Protein AF-A0A9D6QNF3-F1 (afdb_monomer)

pLDDT: mean 90.37, std 8.72, range [32.94, 98.25]

Structure (mmCIF, N/CA/C/O backbone):
data_AF-A0A9D6QNF3-F1
#
_entry.id   AF-A0A9D6QNF3-F1
#
loop_
_atom_site.group_PDB
_atom_site.id
_atom_site.type_symbol
_atom_site.label_atom_id
_atom_site.label_alt_id
_atom_site.label_comp_id
_atom_site.label_asym_id
_atom_site.label_entity_id
_atom_site.label_seq_id
_atom_site.pdbx_PDB_ins_code
_atom_site.Cartn_x
_atom_site.Cartn_y
_atom_site.Cartn_z
_atom_site.occupancy
_atom_site.B_iso_or_equiv
_atom_site.auth_seq_id
_atom_site.auth_comp_id
_atom_site.auth_asym_id
_atom_site.auth_atom_id
_atom_site.pdbx_PDB_model_num
ATOM 1 N N . MET A 1 1 ? -32.572 10.724 14.966 1.00 71.06 1 MET A N 1
ATOM 2 C CA . MET A 1 1 ? -31.778 9.570 15.444 1.00 71.06 1 MET A CA 1
ATOM 3 C C . MET A 1 1 ? -31.059 10.005 16.702 1.00 71.06 1 MET A C 1
ATOM 5 O O . MET A 1 1 ? -30.643 11.156 16.749 1.00 71.06 1 MET A O 1
ATOM 9 N N . ASP A 1 2 ? -30.954 9.145 17.711 1.00 88.75 2 ASP A N 1
ATOM 10 C CA . ASP A 1 2 ? -30.102 9.424 18.870 1.00 88.75 2 ASP A CA 1
ATOM 11 C C . ASP A 1 2 ? -28.615 9.442 18.461 1.00 88.75 2 ASP A C 1
ATOM 13 O O . ASP A 1 2 ? -28.243 8.950 17.389 1.00 88.75 2 ASP A O 1
ATOM 17 N N . ALA A 1 3 ? -27.764 10.022 19.309 1.00 86.19 3 ALA A N 1
ATOM 18 C CA . ALA A 1 3 ? -26.348 10.217 19.006 1.00 86.19 3 ALA A CA 1
ATOM 19 C C . ALA A 1 3 ? -25.593 8.899 18.750 1.00 86.19 3 ALA A C 1
ATOM 21 O O . ALA A 1 3 ? -24.737 8.854 17.865 1.00 86.19 3 ALA A O 1
ATOM 22 N N . ALA A 1 4 ? -25.934 7.817 19.460 1.00 88.00 4 ALA A N 1
ATOM 23 C CA . ALA A 1 4 ? -25.282 6.522 19.281 1.00 88.00 4 ALA A CA 1
ATOM 24 C C . ALA A 1 4 ? -25.674 5.884 17.941 1.00 88.00 4 ALA A C 1
ATOM 26 O O . ALA A 1 4 ? -24.814 5.397 17.206 1.00 88.00 4 ALA A O 1
ATOM 27 N N . SER A 1 5 ? -26.953 5.963 17.563 1.00 91.69 5 SER A N 1
ATOM 28 C CA . SER A 1 5 ? -27.418 5.523 16.243 1.00 91.69 5 SER A CA 1
ATOM 29 C C . SER A 1 5 ? -26.739 6.277 15.098 1.00 91.69 5 SER A C 1
ATOM 31 O O . SER A 1 5 ? -26.371 5.661 14.095 1.00 91.69 5 SER A O 1
ATOM 33 N N . VAL A 1 6 ? -26.559 7.598 15.232 1.00 91.69 6 VAL A N 1
ATOM 34 C CA . VAL A 1 6 ? -25.838 8.406 14.233 1.00 91.69 6 VAL A CA 1
ATOM 35 C C . VAL A 1 6 ? -24.383 7.961 14.144 1.00 91.69 6 VAL A C 1
ATOM 37 O O . VAL A 1 6 ? -23.904 7.702 13.044 1.00 91.69 6 VAL A O 1
ATOM 40 N N . PHE A 1 7 ? -23.702 7.805 15.280 1.00 91.50 7 PHE A N 1
ATOM 41 C CA . PHE A 1 7 ? -22.318 7.342 15.317 1.00 91.50 7 PHE A CA 1
ATOM 42 C C . PHE A 1 7 ? -22.149 5.977 14.637 1.00 91.50 7 PHE A C 1
ATOM 44 O O . PHE A 1 7 ? -21.358 5.850 13.706 1.00 91.50 7 PHE A O 1
ATOM 51 N N . HIS A 1 8 ? -22.947 4.972 15.013 1.00 93.12 8 HIS A N 1
ATOM 52 C CA . HIS A 1 8 ? -22.865 3.634 14.420 1.00 93.12 8 HIS A CA 1
ATOM 53 C C . HIS A 1 8 ? -23.079 3.641 12.904 1.00 93.12 8 HIS A C 1
ATOM 55 O O . HIS A 1 8 ? -22.363 2.953 12.175 1.00 93.12 8 HIS A O 1
ATOM 61 N N . LYS A 1 9 ? -24.054 4.414 12.411 1.00 95.62 9 LYS A N 1
ATOM 62 C CA . LYS A 1 9 ? -24.277 4.553 10.968 1.00 95.62 9 LYS A CA 1
ATOM 63 C C . LYS A 1 9 ? -23.104 5.254 10.290 1.00 95.62 9 LYS A C 1
ATOM 65 O O . LYS A 1 9 ? -22.656 4.773 9.255 1.00 95.62 9 LYS A O 1
ATOM 70 N N . SER A 1 10 ? -22.564 6.313 10.892 1.00 95.25 10 SER A N 1
ATOM 71 C CA . SER A 1 10 ? -21.389 7.013 10.371 1.00 95.25 10 SER A CA 1
ATOM 72 C C . SER A 1 10 ? -20.170 6.098 10.266 1.00 95.25 10 SER A C 1
ATOM 74 O O . SER A 1 10 ? -19.491 6.127 9.247 1.00 95.25 10 SER A O 1
ATOM 76 N N . ILE A 1 11 ? -19.919 5.232 11.252 1.00 95.31 11 ILE A N 1
ATOM 77 C CA . ILE A 1 11 ? -18.819 4.258 11.181 1.00 95.31 11 ILE A CA 1
ATOM 78 C C . ILE A 1 11 ? -19.032 3.248 10.054 1.00 95.31 11 ILE A C 1
ATOM 80 O O . ILE A 1 11 ? -18.096 2.971 9.315 1.00 95.31 11 ILE A O 1
ATOM 84 N N . ARG A 1 12 ? -20.253 2.731 9.862 1.00 96.19 12 ARG A N 1
ATOM 85 C CA . ARG A 1 12 ? -20.544 1.809 8.747 1.00 96.19 12 ARG A CA 1
ATOM 86 C C . ARG A 1 12 ? -20.380 2.478 7.385 1.00 96.19 12 ARG A C 1
ATOM 88 O O . ARG A 1 12 ? -19.864 1.856 6.467 1.00 96.19 12 ARG A O 1
ATOM 95 N N . ILE A 1 13 ? -20.803 3.736 7.262 1.00 96.88 13 ILE A N 1
ATOM 96 C CA . ILE A 1 13 ? -20.613 4.529 6.044 1.00 96.88 13 ILE A CA 1
ATOM 97 C C . ILE A 1 13 ? -19.120 4.773 5.807 1.00 96.88 13 ILE A C 1
ATOM 99 O O . ILE A 1 13 ? -18.645 4.572 4.697 1.00 96.88 13 ILE A O 1
ATOM 103 N N . ALA A 1 14 ? -18.366 5.155 6.838 1.00 96.38 14 ALA A N 1
ATOM 104 C CA . ALA A 1 14 ? -16.923 5.336 6.729 1.00 96.38 14 ALA A CA 1
ATOM 105 C C . ALA A 1 14 ? -16.212 4.028 6.347 1.00 96.38 14 ALA A C 1
ATOM 107 O O . ALA A 1 14 ? -15.366 4.055 5.465 1.00 96.38 14 ALA A O 1
ATOM 108 N N . ALA A 1 15 ? -16.606 2.888 6.926 1.00 96.12 15 ALA A N 1
ATOM 109 C CA . ALA A 1 15 ? -16.094 1.570 6.551 1.00 96.12 15 ALA A CA 1
ATOM 110 C C . ALA A 1 15 ? -16.411 1.222 5.089 1.00 96.12 15 ALA A C 1
ATOM 112 O O . ALA A 1 15 ? -15.547 0.729 4.375 1.00 96.12 15 ALA A O 1
ATOM 113 N N . LEU A 1 16 ? -17.622 1.525 4.612 1.00 96.94 16 LEU A N 1
ATOM 114 C CA . LEU A 1 16 ? -17.997 1.320 3.211 1.00 96.94 16 LEU A CA 1
ATOM 115 C C . LEU A 1 16 ? -17.177 2.198 2.250 1.00 96.94 16 LEU A C 1
ATOM 117 O O . LEU A 1 16 ? -16.913 1.794 1.124 1.00 96.94 16 LEU A O 1
ATOM 121 N N . LEU A 1 17 ? -16.794 3.399 2.688 1.00 96.25 17 LEU A N 1
ATOM 122 C CA . LEU A 1 17 ? -16.131 4.408 1.861 1.00 96.25 17 LEU A CA 1
ATOM 123 C C . LEU A 1 17 ? -14.612 4.500 2.077 1.00 96.25 17 LEU A C 1
ATOM 125 O O . LEU A 1 17 ? -13.990 5.355 1.449 1.00 96.25 17 LEU A O 1
ATOM 129 N N . HIS A 1 18 ? -14.012 3.681 2.948 1.00 94.69 18 HIS A N 1
ATOM 130 C CA . HIS A 1 18 ? -12.607 3.846 3.351 1.00 94.69 18 HIS A CA 1
ATOM 131 C C . HIS A 1 18 ? -11.639 3.799 2.154 1.00 94.69 18 HIS A C 1
ATOM 133 O O . HIS A 1 18 ? -10.737 4.628 2.064 1.00 94.69 18 HIS A O 1
ATOM 139 N N . ASP A 1 19 ? -11.935 2.933 1.182 1.00 95.38 19 ASP A N 1
ATOM 140 C CA . ASP A 1 19 ? -11.141 2.698 -0.029 1.00 95.38 19 ASP A CA 1
ATOM 141 C C . ASP A 1 19 ? -11.725 3.348 -1.299 1.00 95.38 19 ASP A C 1
ATOM 143 O O . ASP A 1 19 ? -11.318 3.049 -2.421 1.00 95.38 19 ASP A O 1
ATOM 147 N N . ILE A 1 20 ? -12.668 4.290 -1.168 1.00 95.00 20 ILE A N 1
ATOM 148 C CA . ILE A 1 20 ? -13.312 4.929 -2.335 1.00 95.00 20 ILE A CA 1
ATOM 149 C C . ILE A 1 20 ? -12.333 5.749 -3.200 1.00 95.00 20 ILE A C 1
ATOM 151 O O . ILE A 1 20 ? -12.641 6.095 -4.337 1.00 95.00 20 ILE A O 1
ATOM 155 N N . GLY A 1 21 ? -11.162 6.091 -2.654 1.00 94.75 21 GLY A N 1
ATOM 156 C CA . GLY A 1 21 ? -10.098 6.816 -3.349 1.00 94.75 21 GLY A CA 1
ATOM 157 C C . GLY A 1 21 ? -9.016 5.930 -3.967 1.00 94.75 21 GLY A C 1
ATOM 158 O O . GLY A 1 21 ? -7.960 6.450 -4.322 1.00 94.75 21 GLY A O 1
ATOM 159 N N . THR A 1 22 ? -9.213 4.614 -4.035 1.00 95.50 22 THR A N 1
ATOM 160 C CA . THR A 1 22 ? -8.191 3.676 -4.517 1.00 95.50 22 THR A CA 1
ATOM 161 C C . THR A 1 22 ? -7.886 3.869 -6.004 1.00 95.50 22 THR A C 1
ATOM 163 O O . THR A 1 22 ? -8.761 4.133 -6.825 1.00 95.50 22 THR A O 1
ATOM 166 N N . PHE A 1 23 ? -6.602 3.768 -6.347 1.00 96.62 23 PHE A N 1
ATOM 167 C CA . PHE A 1 23 ? -6.091 3.926 -7.708 1.00 96.62 23 PHE A CA 1
ATOM 168 C C . PHE A 1 23 ? -6.275 2.626 -8.506 1.00 96.62 23 PHE A C 1
ATOM 170 O O . PHE A 1 23 ? -6.388 1.558 -7.903 1.00 96.62 23 PHE A O 1
ATOM 177 N N . PRO A 1 24 ? -6.221 2.671 -9.851 1.00 96.38 24 PRO A N 1
ATOM 178 C CA . PRO A 1 24 ? -6.049 1.467 -10.655 1.00 96.38 24 PRO A CA 1
ATOM 179 C C . PRO A 1 24 ? -4.854 0.655 -10.140 1.00 96.38 24 PRO A C 1
ATOM 181 O O . PRO A 1 24 ? -3.825 1.238 -9.801 1.00 96.38 24 PRO A O 1
ATOM 184 N N . PHE A 1 25 ? -4.972 -0.670 -10.055 1.00 94.12 25 PHE A N 1
ATOM 185 C CA . PHE A 1 25 ? -3.950 -1.548 -9.457 1.00 94.12 25 PHE A CA 1
ATOM 186 C C . PHE A 1 25 ? -3.530 -1.148 -8.020 1.00 94.12 25 PHE A C 1
ATOM 188 O O . PHE A 1 25 ? -2.419 -1.453 -7.574 1.00 94.12 25 PHE A O 1
ATOM 195 N N . SER A 1 26 ? -4.407 -0.457 -7.289 1.00 91.50 26 SER A N 1
ATOM 196 C CA . SER A 1 26 ? -4.285 -0.106 -5.871 1.00 91.50 26 SER A CA 1
ATOM 197 C C . SER A 1 26 ? -2.914 0.483 -5.495 1.00 91.50 26 SER A C 1
ATOM 199 O O . SER A 1 26 ? -2.464 1.478 -6.074 1.00 91.50 26 SER A O 1
ATOM 201 N N . HIS A 1 27 ? -2.224 -0.124 -4.522 1.00 88.25 27 HIS A N 1
ATOM 202 C CA . HIS A 1 27 ? -0.947 0.363 -4.002 1.00 88.25 27 HIS A CA 1
ATOM 203 C C . HIS A 1 27 ? 0.181 0.376 -5.043 1.00 88.25 27 HIS A C 1
ATOM 205 O O . HIS A 1 27 ? 1.112 1.176 -4.918 1.00 88.25 27 HIS A O 1
ATOM 211 N N . SER A 1 28 ? 0.110 -0.470 -6.078 1.00 90.12 28 SER A N 1
ATOM 212 C CA . SER A 1 28 ? 1.167 -0.588 -7.087 1.00 90.12 28 SER A CA 1
ATOM 213 C C . SER A 1 28 ? 1.355 0.725 -7.849 1.00 90.12 28 SER A C 1
ATOM 215 O O . SER A 1 28 ? 2.470 1.235 -7.963 1.00 90.12 28 SER A O 1
ATOM 217 N N . ILE A 1 29 ? 0.262 1.323 -8.328 1.00 93.88 29 ILE A N 1
ATOM 218 C CA . ILE A 1 29 ? 0.307 2.613 -9.030 1.00 93.88 29 ILE A CA 1
ATOM 219 C C . ILE A 1 29 ? 0.329 3.784 -8.049 1.00 93.88 29 ILE A C 1
ATOM 221 O O . ILE A 1 29 ? 1.018 4.774 -8.311 1.00 93.88 29 ILE A O 1
ATOM 225 N N . GLU A 1 30 ? -0.352 3.677 -6.907 1.00 94.81 30 GLU A N 1
ATOM 226 C CA . GLU A 1 30 ? -0.353 4.713 -5.869 1.00 94.81 30 GLU A CA 1
ATOM 227 C C . GLU A 1 30 ? 1.071 5.121 -5.456 1.00 94.81 30 GLU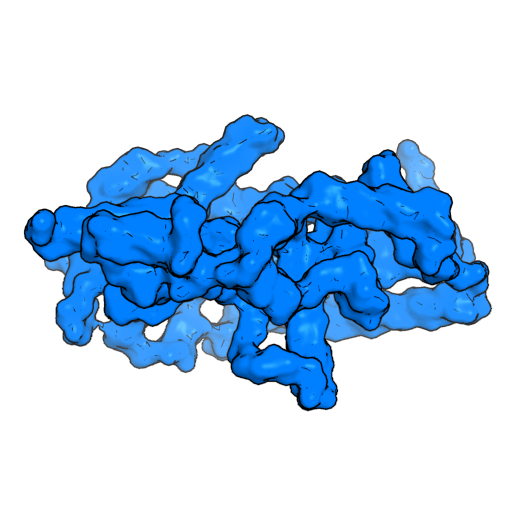 A C 1
ATOM 229 O O . GLU A 1 30 ? 1.380 6.315 -5.399 1.00 94.81 30 GLU A O 1
ATOM 234 N N . GLY A 1 31 ? 1.980 4.157 -5.258 1.00 92.38 31 GLY A N 1
ATOM 235 C CA . GLY A 1 31 ? 3.381 4.447 -4.928 1.00 92.38 31 GLY A CA 1
ATOM 236 C C . GLY A 1 31 ? 4.065 5.355 -5.962 1.00 92.38 31 GLY A C 1
ATOM 237 O O . GLY A 1 31 ? 4.921 6.183 -5.636 1.00 92.38 31 GLY A O 1
ATOM 238 N N . SER A 1 32 ? 3.660 5.288 -7.230 1.00 95.12 32 SER A N 1
ATOM 239 C CA . SER A 1 32 ? 4.155 6.194 -8.271 1.00 95.12 32 SER A CA 1
ATOM 240 C C . SER A 1 32 ? 3.564 7.600 -8.175 1.00 95.12 32 SER A C 1
ATOM 242 O O . SER A 1 32 ? 4.312 8.565 -8.347 1.00 95.12 32 SER A O 1
ATOM 244 N N . TYR A 1 33 ? 2.287 7.744 -7.815 1.00 95.62 33 TYR A N 1
ATOM 245 C CA . TYR A 1 33 ? 1.667 9.048 -7.550 1.00 95.62 33 TYR A CA 1
ATOM 246 C C . TYR A 1 33 ? 2.274 9.744 -6.330 1.00 95.62 33 TYR A C 1
ATOM 248 O O . TYR A 1 33 ? 2.568 10.944 -6.394 1.00 95.62 33 TYR A O 1
ATOM 256 N N . ILE A 1 34 ? 2.532 8.993 -5.255 1.00 93.44 34 ILE A N 1
ATOM 257 C CA . ILE A 1 34 ? 3.197 9.479 -4.040 1.00 93.44 34 ILE A CA 1
ATOM 258 C C . ILE A 1 34 ? 4.615 9.967 -4.371 1.00 93.44 34 ILE A C 1
ATOM 260 O O . ILE A 1 34 ? 4.958 11.124 -4.112 1.00 93.44 34 ILE A O 1
ATOM 264 N N . ARG A 1 35 ? 5.438 9.124 -5.014 1.00 92.19 35 ARG A N 1
ATOM 265 C CA . ARG A 1 35 ? 6.820 9.481 -5.393 1.00 92.19 35 ARG A CA 1
ATOM 266 C C . ARG A 1 35 ? 6.874 10.667 -6.353 1.00 92.19 35 ARG A C 1
ATOM 268 O O . ARG A 1 35 ? 7.758 11.518 -6.233 1.00 92.19 35 ARG A O 1
ATOM 275 N N . TYR A 1 36 ? 5.946 10.738 -7.306 1.00 93.69 36 TYR A N 1
ATOM 276 C CA . TYR A 1 36 ? 5.851 11.867 -8.227 1.00 93.69 36 TYR A CA 1
ATOM 277 C C . TYR A 1 36 ? 5.440 13.158 -7.501 1.00 93.69 36 TYR A C 1
ATOM 279 O O . TYR A 1 36 ? 6.053 14.201 -7.728 1.00 93.69 36 TYR A O 1
ATOM 287 N N . GLY A 1 37 ? 4.490 13.080 -6.563 1.00 91.38 37 GLY A N 1
ATOM 288 C CA . GLY A 1 37 ? 4.099 14.192 -5.691 1.00 91.38 37 GLY A CA 1
ATOM 289 C C . GLY A 1 37 ? 5.281 14.765 -4.909 1.00 91.38 37 GLY A C 1
ATOM 290 O O . GLY A 1 37 ? 5.579 15.953 -5.036 1.00 91.38 37 GLY A O 1
ATOM 291 N N . TYR A 1 38 ? 6.042 13.912 -4.213 1.00 89.19 38 TYR A N 1
ATOM 292 C CA . TYR A 1 38 ? 7.259 14.328 -3.499 1.00 89.19 38 TYR A CA 1
ATOM 293 C C . TYR A 1 38 ? 8.312 14.954 -4.423 1.00 89.19 38 TYR A C 1
ATOM 295 O O . TYR A 1 38 ? 9.020 15.891 -4.046 1.00 89.19 38 TYR A O 1
ATOM 303 N N . LYS A 1 39 ? 8.438 14.461 -5.661 1.00 90.19 39 LYS A N 1
ATOM 304 C CA . LYS A 1 39 ? 9.345 15.049 -6.655 1.00 90.19 39 LYS A CA 1
ATOM 305 C C . LYS A 1 39 ? 8.907 16.451 -7.079 1.00 90.19 39 LYS A C 1
ATOM 307 O O . LYS A 1 39 ? 9.769 17.314 -7.248 1.00 90.19 39 LYS A O 1
ATOM 312 N N . LEU A 1 40 ? 7.610 16.680 -7.280 1.00 88.00 40 LEU A N 1
ATOM 313 C CA . LEU A 1 40 ? 7.080 18.007 -7.604 1.00 88.00 40 LEU A CA 1
ATOM 314 C C . LEU A 1 40 ? 7.242 18.977 -6.433 1.00 88.00 40 LEU A C 1
ATOM 316 O O . LEU A 1 40 ? 7.656 20.116 -6.652 1.00 88.00 40 LEU A O 1
ATOM 320 N N . GLU A 1 41 ? 6.993 18.513 -5.210 1.00 85.56 41 GLU A N 1
ATOM 321 C CA . GLU A 1 41 ? 7.191 19.281 -3.979 1.00 85.56 41 GLU A CA 1
ATOM 322 C C . GLU A 1 41 ? 8.641 19.760 -3.845 1.00 85.56 41 GLU A C 1
ATOM 324 O O . GLU A 1 41 ? 8.883 20.962 -3.749 1.00 85.56 41 GLU A O 1
ATOM 329 N N . LYS A 1 42 ? 9.621 18.853 -3.969 1.00 85.69 42 LYS A N 1
ATOM 330 C CA . LYS A 1 42 ? 11.053 19.206 -3.941 1.00 85.69 42 LYS A CA 1
ATOM 331 C C . LYS A 1 42 ? 11.458 20.217 -5.015 1.00 85.69 42 LYS A C 1
ATOM 333 O O . LYS A 1 42 ? 12.454 20.913 -4.854 1.00 85.69 42 LYS A O 1
ATOM 338 N N . LYS A 1 43 ? 10.717 20.287 -6.124 1.00 85.50 43 LYS A N 1
ATOM 339 C CA . LYS A 1 43 ? 10.950 21.240 -7.218 1.00 85.50 43 LYS A CA 1
ATOM 340 C C . LYS A 1 43 ? 10.163 22.548 -7.068 1.00 85.50 43 LYS A C 1
ATOM 342 O O . LYS A 1 43 ? 10.281 23.392 -7.951 1.00 85.50 43 LYS A O 1
ATOM 347 N N . GLY A 1 44 ? 9.344 22.706 -6.025 1.00 81.06 44 GLY A N 1
ATOM 348 C CA . GLY A 1 44 ? 8.442 23.852 -5.867 1.00 81.06 44 GLY A CA 1
ATOM 349 C C . GLY A 1 44 ? 7.360 23.931 -6.951 1.00 81.06 44 GLY A C 1
ATOM 350 O O . GLY A 1 44 ? 6.872 25.012 -7.257 1.00 81.06 44 GLY A O 1
ATOM 351 N N . LYS A 1 45 ? 7.024 22.799 -7.583 1.00 77.94 45 LYS A N 1
ATOM 352 C CA . LYS A 1 45 ? 6.100 22.711 -8.729 1.00 77.94 45 LYS A CA 1
ATOM 353 C C . LYS A 1 45 ? 4.778 22.024 -8.392 1.00 77.94 45 LYS A C 1
ATOM 355 O O . LYS A 1 45 ? 4.039 21.678 -9.308 1.00 77.94 45 LYS A O 1
ATOM 360 N N . LEU A 1 46 ? 4.503 21.765 -7.115 1.00 73.69 46 LEU A N 1
ATOM 361 C CA . LEU A 1 46 ? 3.256 21.130 -6.707 1.00 73.69 46 LEU A CA 1
ATOM 362 C C . LEU A 1 46 ? 2.111 22.161 -6.793 1.00 73.69 46 LEU A C 1
ATOM 364 O O . LEU A 1 46 ? 2.189 23.187 -6.117 1.00 73.69 46 LEU A O 1
ATOM 368 N N . PRO A 1 47 ? 1.077 21.939 -7.624 1.00 63.00 47 PRO A N 1
ATOM 369 C CA . PRO A 1 47 ? -0.072 22.834 -7.673 1.00 63.00 47 PRO A CA 1
ATOM 370 C C . PRO A 1 47 ? -0.939 22.658 -6.415 1.00 63.00 47 PRO A C 1
ATOM 372 O O . PRO A 1 47 ? -1.323 21.544 -6.069 1.00 63.00 47 PRO A O 1
ATOM 375 N N . GLY A 1 48 ? -1.274 23.761 -5.738 1.00 64.06 48 GLY A N 1
ATOM 376 C CA . GLY A 1 48 ? -2.207 23.770 -4.603 1.00 64.06 48 GLY A CA 1
ATOM 377 C C . GLY A 1 48 ? -1.597 23.414 -3.237 1.00 64.06 48 GLY A C 1
ATOM 378 O O . GLY A 1 48 ? -0.408 23.609 -2.991 1.00 64.06 48 GLY A O 1
ATOM 379 N N . LYS A 1 49 ? -2.444 22.952 -2.301 1.00 59.75 49 LYS A N 1
ATOM 380 C CA . LYS A 1 49 ? -2.016 22.545 -0.947 1.00 59.75 49 LYS A CA 1
ATOM 381 C C . LYS A 1 49 ? -1.166 21.274 -1.016 1.00 59.75 49 LYS A C 1
ATOM 383 O O . LYS A 1 49 ? -1.530 20.333 -1.711 1.00 59.75 49 LYS A O 1
ATOM 388 N N . GLN A 1 50 ? -0.095 21.232 -0.221 1.00 67.50 50 GLN A N 1
ATOM 389 C CA . GLN A 1 50 ? 0.729 20.039 -0.005 1.00 67.50 50 GLN A CA 1
ATOM 390 C C . GLN A 1 50 ? -0.126 18.927 0.608 1.00 67.50 50 GLN A C 1
ATOM 392 O O . GLN A 1 50 ? -0.426 18.943 1.802 1.00 67.50 50 GLN A O 1
ATOM 397 N N . LEU A 1 51 ? -0.568 17.993 -0.226 1.00 72.62 51 LEU A N 1
ATOM 398 C CA . LEU A 1 51 ? -1.312 16.816 0.192 1.00 72.62 51 LEU A CA 1
ATOM 399 C C . LEU A 1 51 ? -0.569 15.574 -0.307 1.00 72.62 51 LEU A C 1
ATOM 401 O O . LEU A 1 51 ? -0.097 15.573 -1.444 1.00 72.62 51 LEU A O 1
ATOM 405 N N . PRO A 1 52 ? -0.461 14.521 0.515 1.00 83.19 52 PRO A N 1
ATOM 406 C CA . PRO A 1 52 ? -0.064 13.207 0.042 1.00 83.19 52 PRO A CA 1
ATOM 407 C C . PRO A 1 52 ? -0.966 12.768 -1.114 1.00 83.19 52 PRO A C 1
ATOM 409 O O . PRO A 1 52 ? -2.191 12.770 -0.993 1.00 83.19 52 PRO A O 1
ATOM 412 N N . ASN A 1 53 ? -0.351 12.374 -2.226 1.00 91.00 53 ASN A N 1
ATOM 413 C CA . ASN A 1 53 ? -1.055 11.847 -3.393 1.00 91.00 53 ASN A CA 1
ATOM 414 C C . ASN A 1 53 ? -1.420 10.370 -3.170 1.00 91.00 53 ASN A C 1
ATOM 416 O O . ASN A 1 53 ? -0.905 9.498 -3.866 1.00 91.00 53 ASN A O 1
ATOM 420 N N . ASN A 1 54 ? -2.231 10.095 -2.149 1.00 93.44 54 ASN A N 1
ATOM 421 C CA . ASN A 1 54 ? -2.612 8.750 -1.722 1.00 93.44 54 ASN A CA 1
ATOM 422 C C . ASN A 1 54 ? -4.145 8.563 -1.765 1.00 93.44 54 ASN A C 1
ATOM 424 O O . ASN A 1 54 ? -4.899 9.529 -1.944 1.00 93.44 54 ASN A O 1
ATOM 428 N N . HIS A 1 55 ? -4.603 7.321 -1.613 1.00 94.88 55 HIS A N 1
ATOM 429 C CA . HIS A 1 55 ? -6.018 6.956 -1.704 1.00 94.88 55 HIS A CA 1
ATOM 430 C C . HIS A 1 55 ? -6.857 7.556 -0.567 1.00 94.88 55 HIS A C 1
ATOM 432 O O . HIS A 1 55 ? -7.942 8.067 -0.829 1.00 94.88 55 HIS A O 1
ATOM 438 N N . GLU A 1 56 ? -6.349 7.603 0.670 1.00 93.38 56 GLU A N 1
ATOM 439 C CA . GLU A 1 56 ? -7.048 8.206 1.821 1.00 93.38 56 GLU A CA 1
ATOM 440 C C . GLU A 1 56 ? -7.388 9.689 1.562 1.00 93.38 56 GLU A C 1
ATOM 442 O O . GLU A 1 56 ? -8.477 10.189 1.875 1.00 93.38 56 GLU A O 1
ATOM 447 N N . HIS A 1 57 ? -6.451 10.426 0.955 1.00 93.50 57 HIS A N 1
ATOM 448 C CA . HIS A 1 57 ? -6.632 11.828 0.601 1.00 93.50 57 HIS A CA 1
ATOM 449 C C . HIS A 1 57 ? -7.611 12.014 -0.557 1.00 93.50 57 HIS A C 1
ATOM 451 O O . HIS A 1 57 ? -8.447 12.923 -0.478 1.00 93.50 57 HIS A O 1
ATOM 457 N N . LEU A 1 58 ? -7.544 11.164 -1.587 1.00 94.88 58 LEU A N 1
ATOM 458 C CA . LEU A 1 58 ? -8.501 11.175 -2.693 1.00 94.88 58 LEU A CA 1
ATOM 459 C C . LEU A 1 58 ? -9.914 10.819 -2.203 1.00 94.88 58 LEU A C 1
ATOM 461 O O . LEU A 1 58 ? -10.853 11.568 -2.458 1.00 94.88 58 LEU A O 1
ATOM 465 N N . GLY A 1 59 ? -10.063 9.766 -1.397 1.00 95.12 59 GLY A N 1
ATOM 466 C CA . GLY A 1 59 ? -11.344 9.331 -0.837 1.00 95.12 59 GLY A CA 1
ATOM 467 C C . GLY A 1 59 ? -11.996 10.403 0.035 1.00 95.12 59 GLY A C 1
ATOM 468 O O . GLY A 1 59 ? -13.152 10.780 -0.163 1.00 95.12 59 GLY A O 1
ATOM 469 N N . SER A 1 60 ? -11.219 11.009 0.936 1.00 94.75 60 SER A N 1
ATOM 470 C CA . SER A 1 60 ? -11.670 12.157 1.729 1.00 94.75 60 SER A CA 1
ATOM 471 C C . SER A 1 60 ? -12.077 13.351 0.862 1.00 94.75 60 SER A C 1
ATOM 473 O O . SER A 1 60 ? -13.013 14.075 1.209 1.00 94.75 60 SER A O 1
ATOM 475 N N . TYR A 1 61 ? -11.386 13.592 -0.257 1.00 94.38 61 TYR A N 1
ATOM 476 C CA . TYR A 1 61 ? -11.758 14.651 -1.190 1.00 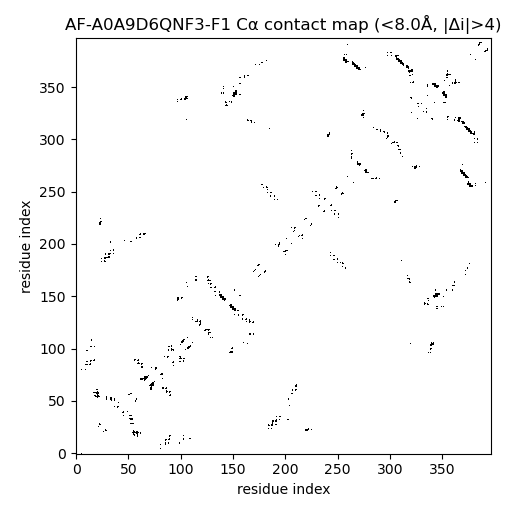94.38 61 TYR A CA 1
ATOM 477 C C . TYR A 1 61 ? -13.101 14.355 -1.865 1.00 94.38 61 TYR A C 1
ATOM 479 O O . TYR A 1 61 ? -13.960 15.236 -1.860 1.00 94.38 61 TYR A O 1
ATOM 487 N N . ILE A 1 62 ? -13.311 13.133 -2.364 1.00 95.44 62 ILE A N 1
ATOM 488 C CA . ILE A 1 62 ? -14.573 12.705 -2.991 1.00 95.44 62 ILE A CA 1
ATOM 489 C C . ILE A 1 62 ? -15.742 12.921 -2.022 1.00 95.44 62 ILE A C 1
ATOM 491 O O . ILE A 1 62 ? -16.739 13.547 -2.381 1.00 95.44 62 ILE A O 1
ATOM 495 N N . VAL A 1 63 ? -15.605 12.496 -0.763 1.00 96.00 63 VAL A N 1
ATOM 496 C CA . VAL A 1 63 ? -16.662 12.636 0.258 1.00 96.00 63 VAL A CA 1
ATOM 497 C C . VAL A 1 63 ? -17.018 14.096 0.558 1.00 96.00 63 VAL A C 1
ATOM 499 O O . VAL A 1 63 ? -18.165 14.390 0.898 1.00 96.00 63 VAL A O 1
ATOM 502 N N . LYS A 1 64 ? -16.070 15.027 0.418 1.00 94.81 64 LYS A N 1
ATOM 503 C CA . LYS A 1 64 ? -16.283 16.453 0.721 1.00 94.81 64 LYS A CA 1
ATOM 504 C C . LYS A 1 64 ? -16.720 17.305 -0.466 1.00 94.81 64 LYS A C 1
ATOM 506 O O . LYS A 1 64 ? -17.277 18.374 -0.231 1.00 94.81 64 LYS A O 1
ATOM 511 N N . ASN A 1 65 ? -16.417 16.887 -1.693 1.00 94.50 65 ASN A N 1
ATOM 512 C CA . ASN A 1 65 ? -16.536 17.745 -2.876 1.00 94.50 65 ASN A CA 1
ATOM 513 C C . ASN A 1 65 ? -17.461 17.179 -3.966 1.00 94.50 65 ASN A C 1
ATOM 515 O O . ASN A 1 65 ? -17.554 17.769 -5.035 1.00 94.50 65 ASN A O 1
ATOM 519 N N . SER A 1 66 ? -18.180 16.087 -3.704 1.00 94.94 66 SER A N 1
ATOM 520 C CA . SER A 1 66 ? -19.172 15.518 -4.627 1.00 94.94 66 SER A CA 1
ATOM 521 C C . SER A 1 66 ? -20.580 16.058 -4.343 1.00 94.94 66 SER A C 1
ATOM 523 O O . SER A 1 66 ? -21.520 15.311 -4.068 1.00 94.94 66 SER A O 1
ATOM 525 N N . ASP A 1 67 ? -20.737 17.385 -4.345 1.00 95.12 67 ASP A N 1
ATOM 526 C CA . ASP A 1 67 ? -22.020 18.054 -4.065 1.00 95.12 67 ASP A CA 1
ATOM 527 C C . ASP A 1 67 ? -22.852 18.310 -5.334 1.00 95.12 67 ASP A C 1
ATOM 529 O O . ASP A 1 67 ? -23.361 19.406 -5.573 1.00 95.12 67 ASP A O 1
ATOM 533 N N . PHE A 1 68 ? -22.991 17.275 -6.155 1.00 92.81 68 PHE A N 1
ATOM 534 C CA . PHE A 1 68 ? -23.802 17.244 -7.373 1.00 92.81 68 PHE A CA 1
ATOM 535 C C . PHE A 1 68 ? -24.919 16.193 -7.239 1.00 92.81 68 PHE A C 1
ATOM 537 O O . PHE A 1 68 ? -24.995 15.486 -6.230 1.00 92.81 68 PHE A O 1
ATOM 544 N N . ASP A 1 69 ? -25.826 16.111 -8.214 1.00 91.94 69 ASP A N 1
ATOM 545 C CA . ASP A 1 69 ? -26.918 15.131 -8.171 1.00 91.94 69 ASP A CA 1
ATOM 546 C C . ASP A 1 69 ? -26.380 13.689 -8.199 1.00 91.94 69 ASP A C 1
ATOM 548 O O . ASP A 1 69 ? -25.560 13.340 -9.040 1.00 91.94 69 ASP A O 1
ATOM 552 N N . GLY A 1 70 ? -26.783 12.864 -7.230 1.00 89.50 70 GLY A N 1
ATOM 553 C CA . GLY A 1 70 ? -26.214 11.524 -7.019 1.00 89.50 70 GLY A CA 1
ATOM 554 C C . GLY A 1 70 ? -24.816 11.481 -6.374 1.00 89.50 70 GLY A C 1
ATOM 555 O O . GLY A 1 70 ? -24.311 10.394 -6.099 1.00 89.50 70 GLY A O 1
ATOM 556 N N . GLY A 1 71 ? -24.191 12.626 -6.085 1.00 93.81 71 GLY A N 1
ATOM 557 C CA . GLY A 1 71 ? -22.882 12.687 -5.430 1.00 93.81 71 GLY A CA 1
ATOM 558 C C . GLY A 1 71 ? -22.929 12.366 -3.929 1.00 93.81 71 GLY A C 1
ATOM 559 O O . GLY A 1 71 ? -23.924 12.633 -3.247 1.00 93.81 71 GLY A O 1
ATOM 560 N N . LEU A 1 72 ? -21.838 11.810 -3.382 1.00 95.06 72 LEU A N 1
ATOM 561 C CA . LEU A 1 72 ? -21.777 11.378 -1.977 1.00 95.06 72 LEU A CA 1
ATOM 562 C C . LEU A 1 72 ? -22.013 12.540 -1.011 1.00 95.06 72 LEU A C 1
ATOM 564 O O . LEU A 1 72 ? -22.777 12.392 -0.061 1.00 95.06 72 LEU A O 1
ATOM 568 N N . THR A 1 73 ? -21.413 13.710 -1.250 1.00 96.44 73 THR A N 1
ATOM 569 C CA . THR A 1 73 ? -21.618 14.876 -0.378 1.00 96.44 73 THR A CA 1
ATOM 570 C C . THR A 1 73 ? -23.093 15.280 -0.336 1.00 96.44 73 THR A C 1
ATOM 572 O O . THR A 1 73 ? -23.620 15.556 0.743 1.00 96.44 73 THR A O 1
ATOM 575 N N . ARG A 1 74 ? -23.785 15.270 -1.484 1.00 96.00 74 ARG A N 1
ATOM 576 C CA . ARG A 1 74 ? -25.218 15.591 -1.582 1.00 96.00 74 ARG A CA 1
ATOM 577 C C . ARG A 1 74 ? -26.082 14.566 -0.846 1.00 96.00 74 ARG A C 1
ATOM 579 O O . ARG A 1 74 ? -26.971 14.959 -0.090 1.00 96.00 74 ARG A O 1
ATOM 586 N N . ILE A 1 75 ? -25.808 13.274 -1.042 1.00 96.31 75 ILE A N 1
ATOM 587 C CA . ILE A 1 75 ? -26.525 12.165 -0.391 1.00 96.31 75 ILE A CA 1
ATOM 588 C C . ILE A 1 75 ? -26.363 12.246 1.131 1.00 96.31 75 ILE A C 1
ATOM 590 O O . ILE A 1 75 ? -27.352 12.259 1.860 1.00 96.31 75 ILE A O 1
ATOM 594 N N . LEU A 1 76 ? -25.126 12.387 1.613 1.00 96.00 76 LEU A N 1
ATOM 595 C CA . LEU A 1 76 ? -24.831 12.477 3.044 1.00 96.00 76 LEU A CA 1
ATOM 596 C C . LEU A 1 76 ? -25.507 13.694 3.688 1.00 96.00 76 LEU A C 1
ATOM 598 O O . LEU A 1 76 ? -26.104 13.560 4.754 1.00 96.00 76 LEU A O 1
ATOM 602 N N . LYS A 1 77 ? -25.483 14.859 3.022 1.00 95.12 77 LYS A N 1
ATOM 603 C CA . LYS A 1 77 ? -26.197 16.064 3.479 1.00 95.12 77 LYS A CA 1
ATOM 604 C C . LYS A 1 77 ? -27.705 15.834 3.580 1.00 95.12 77 LYS A C 1
ATOM 606 O O . LYS A 1 77 ? -28.304 16.222 4.580 1.00 95.12 77 LYS A O 1
ATOM 611 N N . LYS A 1 78 ? -28.312 15.211 2.564 1.00 95.06 78 LYS A N 1
ATOM 612 C CA . LYS A 1 78 ? -29.756 14.928 2.519 1.00 95.06 78 LYS A CA 1
ATOM 613 C C . LYS A 1 78 ? -30.199 14.041 3.684 1.00 95.06 78 LYS A C 1
ATOM 615 O O . LYS A 1 78 ? -31.242 14.300 4.278 1.00 95.06 78 LYS A O 1
ATOM 620 N N . ASP A 1 79 ? -29.379 13.057 4.037 1.00 92.94 79 ASP A N 1
ATOM 621 C CA . ASP A 1 79 ? -29.668 12.108 5.116 1.00 92.94 79 ASP A CA 1
ATOM 622 C C . ASP A 1 79 ? -29.195 12.595 6.502 1.00 92.94 79 ASP A C 1
ATOM 624 O O . ASP A 1 79 ? -29.325 11.880 7.499 1.00 92.94 79 ASP A O 1
ATOM 628 N N . GLY A 1 80 ? -28.681 13.829 6.590 1.00 93.06 80 GLY A N 1
ATOM 629 C CA . GLY A 1 80 ? -28.296 14.475 7.846 1.00 93.06 80 GLY A CA 1
ATOM 630 C C . GLY A 1 80 ? -26.963 13.999 8.433 1.00 93.06 80 GLY A C 1
ATOM 631 O O . GLY A 1 80 ? -26.752 14.132 9.638 1.00 93.06 80 GLY A O 1
ATOM 632 N N . PHE A 1 81 ? -26.067 13.441 7.615 1.00 95.00 81 PHE A N 1
ATOM 633 C CA . PHE A 1 81 ? -24.725 13.039 8.036 1.00 95.00 81 PHE A CA 1
ATOM 634 C C . PHE A 1 81 ? -23.705 14.171 7.882 1.00 95.00 81 PHE A C 1
ATOM 636 O O . PHE A 1 81 ? -23.682 14.900 6.888 1.00 95.00 81 PHE A O 1
ATOM 643 N N . ASP A 1 82 ? -22.790 14.264 8.847 1.00 93.62 82 ASP A N 1
ATOM 644 C CA . ASP A 1 82 ? -21.632 15.150 8.763 1.00 93.62 82 ASP A CA 1
ATOM 645 C C . ASP A 1 82 ? -20.546 14.519 7.872 1.00 93.62 82 ASP A C 1
ATOM 647 O O . ASP A 1 82 ? -19.720 13.712 8.310 1.00 93.62 82 ASP A O 1
ATOM 651 N N . PHE A 1 83 ? -20.544 14.902 6.594 1.00 94.38 83 PHE A N 1
ATOM 652 C CA . PHE A 1 83 ? -19.536 14.472 5.624 1.00 94.38 83 PHE A CA 1
ATOM 653 C C . PHE A 1 83 ? -18.114 14.921 6.004 1.00 94.38 83 PHE A C 1
ATOM 655 O O . PHE A 1 83 ? -17.146 14.255 5.634 1.00 94.38 83 PHE A O 1
ATOM 662 N N . ALA A 1 84 ? -17.950 16.015 6.760 1.00 93.88 84 ALA A N 1
ATOM 663 C CA . ALA A 1 84 ? -16.638 16.457 7.218 1.00 93.88 84 ALA A CA 1
ATOM 664 C C . ALA A 1 84 ? -16.105 15.518 8.306 1.00 93.88 84 ALA A C 1
ATOM 666 O O . ALA A 1 84 ? -14.935 15.132 8.241 1.00 93.88 84 ALA A O 1
ATOM 667 N N . ALA A 1 85 ? -16.951 15.088 9.246 1.00 93.25 85 ALA A N 1
ATOM 668 C CA . ALA A 1 85 ? -16.607 14.047 10.215 1.00 93.25 85 ALA A CA 1
ATOM 669 C C . ALA A 1 85 ? -16.301 12.702 9.532 1.00 93.25 85 ALA A C 1
ATOM 671 O O . ALA A 1 85 ? -15.255 12.112 9.799 1.00 93.25 85 ALA A O 1
ATOM 672 N N . LEU A 1 86 ? -17.136 12.260 8.583 1.00 94.88 86 LEU A N 1
ATOM 673 C CA . LEU A 1 86 ? -16.894 11.042 7.791 1.00 94.88 86 LEU A CA 1
ATOM 674 C C . LEU A 1 86 ? -15.557 11.087 7.048 1.00 94.88 86 LEU A C 1
ATOM 676 O O . LEU A 1 86 ? -14.792 10.126 7.082 1.00 94.88 86 LEU A O 1
ATOM 680 N N . SER A 1 87 ? -15.231 12.232 6.443 1.00 94.81 87 SER A N 1
ATOM 681 C CA . SER A 1 87 ? -13.959 12.423 5.743 1.00 94.81 87 SER A CA 1
ATOM 682 C C . SER A 1 87 ? -12.733 12.306 6.653 1.00 94.81 87 SER A C 1
ATOM 684 O O . SER A 1 87 ? -11.641 12.059 6.140 1.00 94.81 87 SER A O 1
ATOM 686 N N . LYS A 1 88 ? -12.911 12.512 7.969 1.00 94.44 88 LYS A N 1
ATOM 687 C CA . LYS A 1 88 ? -11.871 12.331 8.986 1.00 94.44 88 LYS A CA 1
ATOM 688 C C . LYS A 1 88 ? -11.775 10.891 9.473 1.00 94.44 88 LYS A C 1
ATOM 690 O O . LYS A 1 88 ? -10.679 10.386 9.694 1.00 94.44 88 LYS A O 1
ATOM 695 N N . TYR A 1 89 ? -12.917 10.211 9.602 1.00 94.38 89 TYR A N 1
ATOM 696 C CA . TYR A 1 89 ? -12.939 8.776 9.888 1.00 94.38 89 TYR A CA 1
ATOM 697 C C . TYR A 1 89 ? -12.197 7.987 8.804 1.00 94.38 89 TYR A C 1
ATOM 699 O O . TYR A 1 89 ? -11.349 7.187 9.158 1.00 94.38 89 TYR A O 1
ATOM 707 N N . ILE A 1 90 ? -12.438 8.286 7.519 1.00 91.69 90 ILE A N 1
ATOM 708 C CA . ILE A 1 90 ? -11.794 7.633 6.355 1.00 91.69 90 ILE A CA 1
ATOM 709 C C . ILE A 1 90 ? -10.274 7.852 6.299 1.00 91.69 90 ILE A C 1
ATOM 711 O O . ILE A 1 90 ? -9.543 7.034 5.757 1.00 91.69 90 ILE A O 1
ATOM 715 N N . LYS A 1 91 ? -9.781 8.971 6.834 1.00 90.31 91 LYS A N 1
ATOM 716 C CA . LYS A 1 91 ? -8.338 9.244 6.931 1.00 90.31 91 LYS A CA 1
ATOM 717 C C . LYS A 1 91 ? -7.698 8.669 8.191 1.00 90.31 91 LYS A C 1
ATOM 719 O O . LYS A 1 91 ? -6.488 8.786 8.382 1.00 90.31 91 LYS A O 1
ATOM 724 N N . GLY A 1 92 ? -8.511 8.177 9.121 1.00 89.38 92 GLY A N 1
ATOM 725 C CA . GLY A 1 92 ? -8.076 7.855 10.472 1.00 89.38 92 GLY A CA 1
ATOM 726 C C . GLY A 1 92 ? -7.484 9.048 11.231 1.00 89.38 92 GLY A C 1
ATOM 727 O O . GLY A 1 92 ? -6.586 8.836 12.051 1.00 89.38 92 GLY A O 1
ATOM 728 N N . ASP A 1 93 ? -7.947 10.276 10.953 1.00 89.94 93 ASP A N 1
ATOM 729 C CA . ASP A 1 93 ? -7.524 11.533 11.600 1.00 89.94 93 ASP A CA 1
ATOM 730 C C . ASP A 1 93 ? -8.624 12.150 12.493 1.00 89.94 93 ASP A C 1
ATOM 732 O O . ASP A 1 93 ? -8.571 13.320 12.889 1.00 89.94 93 ASP A O 1
ATOM 736 N N . SER A 1 94 ? -9.627 11.344 12.856 1.00 91.38 94 SER A N 1
ATOM 737 C CA . SER A 1 94 ? -10.748 11.776 13.685 1.00 91.38 94 SER A CA 1
ATOM 738 C C . SER A 1 94 ? -10.345 12.034 15.143 1.00 91.38 94 SER A C 1
ATOM 740 O O . SER A 1 94 ? -9.466 11.353 15.676 1.00 91.38 94 SER A O 1
ATOM 742 N N . PRO A 1 95 ? -10.998 12.975 15.853 1.00 89.50 95 PRO A N 1
ATOM 743 C CA . PRO A 1 95 ? -10.853 13.081 17.305 1.00 89.50 95 PRO A CA 1
ATOM 744 C C . PRO A 1 95 ? -11.411 11.862 18.061 1.00 89.50 95 PRO A C 1
ATOM 746 O O . PRO A 1 95 ? -11.026 11.648 19.214 1.00 89.50 95 PRO A O 1
ATOM 749 N N . ASP A 1 96 ? -12.301 11.088 17.432 1.00 90.88 96 ASP A N 1
ATOM 750 C CA . ASP A 1 96 ? -12.872 9.864 17.990 1.00 90.88 96 ASP A CA 1
ATOM 751 C C . ASP A 1 96 ? -11.897 8.692 17.822 1.00 90.88 96 ASP A C 1
ATOM 753 O O . ASP A 1 96 ? -11.585 8.263 16.707 1.00 90.88 96 ASP A O 1
ATOM 757 N N . MET A 1 97 ? -11.389 8.189 18.947 1.00 90.94 97 MET A N 1
ATOM 758 C CA . MET A 1 97 ? -10.382 7.134 18.939 1.00 90.94 97 MET A CA 1
ATOM 759 C C . MET A 1 97 ? -10.974 5.779 18.556 1.00 90.94 97 MET A C 1
ATOM 761 O O . MET A 1 97 ? -10.344 5.048 17.800 1.00 90.94 97 MET A O 1
ATOM 765 N N . VAL A 1 98 ? -12.188 5.465 19.013 1.00 92.94 98 VAL A N 1
ATOM 766 C CA . VAL A 1 98 ? -12.861 4.204 18.676 1.00 92.94 98 VAL A CA 1
ATOM 767 C C . VAL A 1 98 ? -13.095 4.129 17.171 1.00 92.94 98 VAL A C 1
ATOM 769 O O . VAL A 1 98 ? -12.789 3.109 16.560 1.00 92.94 98 VAL A O 1
ATOM 772 N N . ALA A 1 99 ? -13.541 5.227 16.553 1.00 93.44 99 ALA A N 1
ATOM 773 C CA . ALA A 1 99 ? -13.710 5.310 15.104 1.00 93.44 99 ALA A CA 1
ATOM 774 C C . ALA A 1 99 ? -12.408 5.008 14.350 1.00 93.44 99 ALA A C 1
ATOM 776 O O . ALA A 1 99 ? -12.373 4.155 13.464 1.00 93.44 99 ALA A O 1
ATOM 777 N N . ASN A 1 100 ? -11.322 5.676 14.744 1.00 92.56 100 ASN A N 1
ATOM 778 C CA . ASN A 1 100 ? -10.014 5.469 14.138 1.00 92.56 100 ASN A CA 1
ATOM 779 C C . ASN A 1 100 ? -9.496 4.042 14.358 1.00 92.56 100 ASN A C 1
ATOM 781 O O . ASN A 1 100 ? -8.850 3.498 13.474 1.00 92.56 100 ASN A O 1
ATOM 785 N N . GLN A 1 101 ? -9.750 3.436 15.520 1.00 93.62 101 GLN A N 1
ATOM 786 C CA . GLN A 1 101 ? -9.279 2.087 15.835 1.00 93.62 101 GLN A CA 1
ATOM 787 C C . GLN A 1 101 ? -10.054 0.999 15.085 1.00 93.62 101 GLN A C 1
ATOM 789 O O . GLN A 1 101 ? -9.455 0.014 14.665 1.00 93.62 101 GLN A O 1
ATOM 794 N N . ILE A 1 102 ? -11.362 1.182 14.885 1.00 94.50 102 ILE A N 1
ATOM 795 C CA . ILE A 1 102 ? -12.194 0.256 14.103 1.00 94.50 102 ILE A CA 1
ATOM 796 C C . ILE A 1 102 ? -11.792 0.260 12.622 1.00 94.50 102 ILE A C 1
ATOM 798 O O . ILE A 1 102 ? -11.887 -0.780 11.974 1.00 94.50 102 ILE A O 1
ATOM 802 N N . LEU A 1 103 ? -11.367 1.411 12.089 1.00 93.25 103 LEU A N 1
ATOM 803 C CA . LEU A 1 103 ? -11.089 1.592 10.659 1.00 93.25 103 LEU A CA 1
ATOM 804 C C . LEU A 1 103 ? -9.602 1.509 10.287 1.00 93.25 103 LEU A C 1
ATOM 806 O O . LEU A 1 103 ? -9.291 1.117 9.173 1.00 93.25 103 LEU A O 1
ATOM 810 N N . HIS A 1 104 ? -8.691 1.890 11.187 1.00 91.50 104 HIS A N 1
ATOM 811 C CA . HIS A 1 104 ? -7.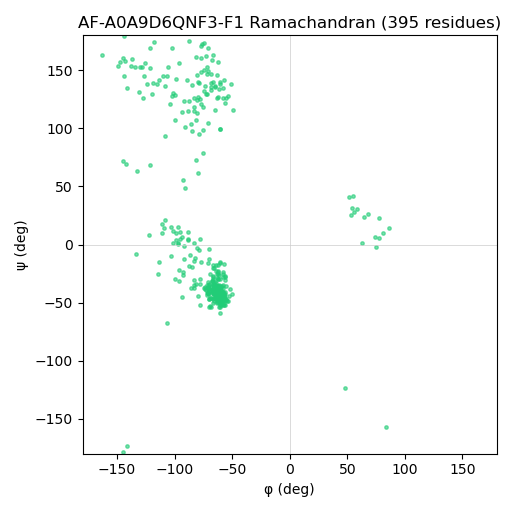264 2.038 10.884 1.00 91.50 104 HIS A CA 1
ATOM 812 C C . HIS A 1 104 ? -6.381 1.638 12.080 1.00 91.50 104 HIS A C 1
ATOM 814 O O . HIS A 1 104 ? -5.770 2.492 12.718 1.00 91.50 104 HIS A O 1
ATOM 820 N N . SER A 1 105 ? -6.266 0.358 12.418 1.00 92.38 105 SER A N 1
ATOM 821 C CA . SER A 1 105 ? -5.426 -0.101 13.536 1.00 92.38 105 SER A CA 1
ATOM 822 C C . SER A 1 105 ? -4.763 -1.442 13.260 1.00 92.38 105 SER A C 1
ATOM 824 O O . SER A 1 105 ? -4.902 -2.020 12.189 1.00 92.38 105 SER A O 1
ATOM 826 N N . ASP A 1 106 ? -3.995 -1.974 14.214 1.00 91.75 106 ASP A N 1
ATOM 827 C CA . ASP A 1 106 ? -3.515 -3.343 14.071 1.00 91.75 106 ASP A CA 1
ATOM 828 C C . ASP A 1 106 ? -4.633 -4.386 14.123 1.00 91.75 106 ASP A C 1
ATOM 830 O O . ASP A 1 106 ? -4.391 -5.478 13.626 1.00 91.75 106 ASP A O 1
ATOM 834 N N . LEU A 1 107 ? -5.825 -4.052 14.629 1.00 93.94 107 LEU A N 1
ATOM 835 C CA . LEU A 1 107 ? -7.006 -4.918 14.713 1.00 93.94 107 LEU A CA 1
ATOM 836 C C . LEU A 1 107 ? -8.252 -4.162 14.212 1.00 93.94 107 LEU A C 1
ATOM 838 O O . LEU A 1 107 ? -9.170 -3.878 14.981 1.00 93.94 107 LEU A O 1
ATOM 842 N N . ASP A 1 108 ? -8.248 -3.789 12.933 1.00 94.69 108 ASP A N 1
ATOM 843 C CA . ASP A 1 108 ? -9.342 -3.073 12.267 1.00 94.69 108 ASP A CA 1
ATOM 844 C C . ASP A 1 108 ? -10.209 -3.991 11.385 1.00 94.69 108 ASP A C 1
ATOM 846 O O . ASP A 1 108 ? -9.896 -5.162 11.145 1.00 94.69 108 ASP A O 1
ATOM 850 N N . ALA A 1 109 ? -11.347 -3.457 10.939 1.00 95.06 109 ALA A N 1
ATOM 851 C CA . ALA A 1 109 ? -12.304 -4.183 10.110 1.00 95.06 109 ALA A CA 1
ATOM 85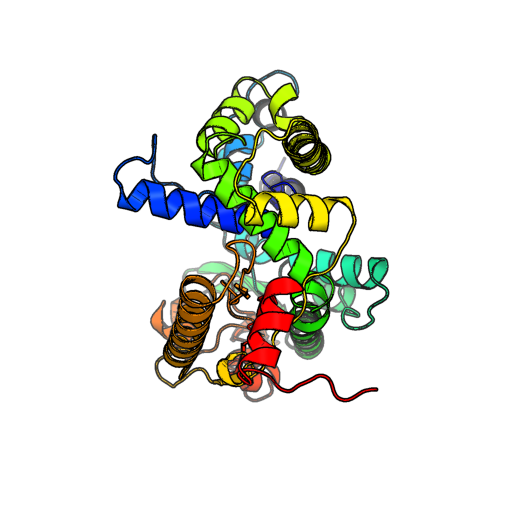2 C C . ALA A 1 109 ? -11.788 -4.444 8.684 1.00 95.06 109 ALA A C 1
ATOM 854 O O . ALA A 1 109 ? -12.099 -5.494 8.122 1.00 95.06 109 ALA A O 1
ATOM 855 N N . ASP A 1 110 ? -10.996 -3.523 8.126 1.00 94.50 110 ASP A N 1
ATOM 856 C CA . ASP A 1 110 ? -10.387 -3.649 6.796 1.00 94.50 110 ASP A CA 1
ATOM 857 C C . ASP A 1 110 ? -9.469 -4.881 6.732 1.00 94.50 110 ASP A C 1
ATOM 859 O O . ASP A 1 110 ? -9.686 -5.805 5.945 1.00 94.50 110 ASP A O 1
ATOM 863 N N . ARG A 1 111 ? -8.520 -4.988 7.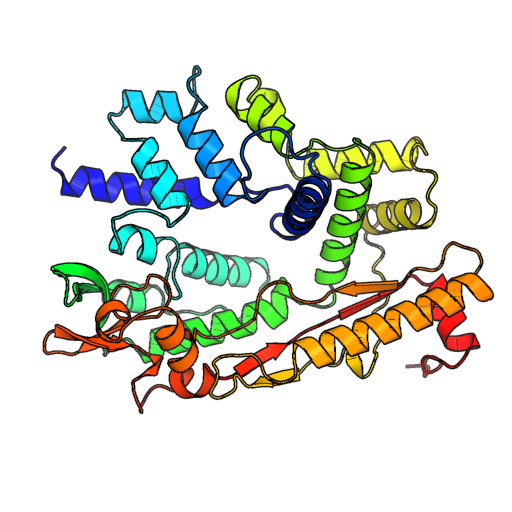670 1.00 92.31 111 ARG A N 1
ATOM 864 C CA . ARG A 1 111 ? -7.566 -6.103 7.713 1.00 92.31 111 ARG A CA 1
ATOM 865 C C . ARG A 1 111 ? -8.225 -7.443 7.975 1.00 92.31 111 ARG A C 1
ATOM 867 O O . ARG A 1 111 ? -7.788 -8.451 7.424 1.00 92.31 111 ARG A O 1
ATOM 874 N N . MET A 1 112 ? -9.264 -7.483 8.807 1.00 93.62 112 MET A N 1
ATOM 875 C CA . MET A 1 112 ? -10.039 -8.712 8.989 1.00 93.62 112 MET A CA 1
ATOM 876 C C . MET A 1 112 ? -10.724 -9.145 7.691 1.00 93.62 112 MET A C 1
ATOM 878 O O . MET A 1 112 ? -10.715 -10.336 7.379 1.00 93.62 112 MET A O 1
ATOM 882 N N . ASP A 1 113 ? -11.302 -8.207 6.937 1.00 94.50 113 ASP A N 1
ATOM 883 C CA . ASP A 1 113 ? -11.984 -8.517 5.683 1.00 94.50 113 ASP A CA 1
ATOM 884 C C . ASP A 1 113 ? -11.002 -8.972 4.601 1.00 94.50 113 ASP A C 1
ATOM 886 O O . ASP A 1 113 ? -11.175 -10.076 4.078 1.00 94.50 113 ASP A O 1
ATOM 890 N N . TYR A 1 114 ? -9.953 -8.194 4.296 1.00 91.38 114 TYR A N 1
ATOM 891 C CA . TYR A 1 114 ? -9.062 -8.551 3.190 1.00 91.38 114 TYR A CA 1
ATOM 892 C C . TYR A 1 114 ? -8.298 -9.849 3.462 1.00 91.38 114 TYR A C 1
ATOM 894 O O . TYR A 1 114 ? -8.095 -10.629 2.538 1.00 91.38 114 TYR A O 1
ATOM 902 N N . LEU A 1 115 ? -7.918 -10.156 4.711 1.00 91.88 115 LEU A N 1
ATOM 903 C CA . LEU A 1 115 ? -7.208 -11.409 5.000 1.00 91.88 115 LEU A CA 1
ATOM 904 C C . LEU A 1 115 ? -8.076 -12.633 4.701 1.00 91.88 115 LEU A C 1
ATOM 906 O O . LEU A 1 115 ? -7.597 -13.594 4.094 1.00 91.88 115 LEU A O 1
ATOM 910 N N . ILE A 1 116 ? -9.353 -12.592 5.092 1.00 92.19 116 ILE A N 1
ATOM 911 C CA . ILE A 1 116 ? -10.310 -13.674 4.830 1.00 92.19 116 ILE A CA 1
ATOM 912 C C . ILE A 1 116 ? -10.649 -13.724 3.338 1.00 92.19 116 ILE A C 1
ATOM 914 O O . ILE A 1 116 ? -10.636 -14.796 2.726 1.00 92.19 116 ILE A O 1
ATOM 918 N N . ARG A 1 117 ? -10.948 -12.565 2.743 1.00 92.62 117 ARG A N 1
ATOM 919 C CA . ARG A 1 117 ? -11.330 -12.431 1.335 1.00 92.62 117 ARG A CA 1
ATOM 920 C C . ARG A 1 117 ? -10.212 -12.908 0.420 1.00 92.62 117 ARG A C 1
ATOM 922 O O . ARG A 1 117 ? -10.474 -13.710 -0.476 1.00 92.62 117 ARG A O 1
ATOM 929 N N . ASP A 1 118 ? -8.980 -12.484 0.651 1.00 91.06 118 ASP A N 1
ATOM 930 C CA . ASP A 1 118 ? -7.846 -12.865 -0.182 1.00 91.06 118 ASP A CA 1
ATOM 931 C C . ASP A 1 118 ? -7.497 -14.332 -0.001 1.00 91.06 118 ASP A C 1
ATOM 933 O O . ASP A 1 118 ? -7.240 -15.015 -0.990 1.00 91.06 118 ASP A O 1
ATOM 937 N N . ALA A 1 119 ? -7.541 -14.862 1.224 1.00 89.38 119 ALA A N 1
ATOM 938 C CA . ALA A 1 119 ? -7.365 -16.294 1.455 1.00 89.38 119 ALA A CA 1
ATOM 939 C C . ALA A 1 119 ? -8.396 -17.122 0.672 1.00 89.38 119 ALA A C 1
ATOM 941 O O . ALA A 1 119 ? -8.040 -18.112 0.030 1.00 89.38 119 ALA A O 1
ATOM 942 N N . HIS A 1 120 ? -9.657 -16.678 0.655 1.00 90.31 120 HIS A N 1
ATOM 943 C CA . HIS A 1 120 ? -10.719 -17.312 -0.120 1.00 90.31 120 HIS A CA 1
ATOM 944 C C . HIS A 1 120 ? -10.451 -17.266 -1.635 1.00 90.31 120 HIS A C 1
ATOM 946 O O . HIS A 1 120 ? -10.516 -18.299 -2.296 1.00 90.31 120 HIS A O 1
ATOM 952 N N . HIS A 1 121 ? -10.123 -16.096 -2.196 1.00 91.44 121 HIS A N 1
ATOM 953 C CA . HIS A 1 121 ? -9.964 -15.931 -3.650 1.00 91.44 121 HIS A CA 1
ATOM 954 C C . HIS A 1 121 ? -8.632 -16.470 -4.191 1.00 91.44 121 HIS A C 1
ATOM 956 O O . HIS A 1 121 ? -8.568 -16.910 -5.337 1.00 91.44 121 HIS A O 1
ATOM 962 N N . THR A 1 122 ? -7.567 -16.461 -3.385 1.00 88.31 122 THR A N 1
ATOM 963 C CA . THR A 1 122 ? -6.251 -17.002 -3.772 1.00 88.31 122 THR A CA 1
ATOM 964 C C . THR A 1 122 ? -6.111 -18.497 -3.484 1.00 88.31 122 THR A C 1
ATOM 966 O O . THR A 1 122 ? -5.209 -19.140 -4.019 1.00 88.31 122 THR A O 1
ATOM 969 N N . GLY A 1 123 ? -6.964 -19.060 -2.620 1.00 87.81 123 GLY A N 1
ATOM 970 C CA . GLY A 1 123 ? -6.854 -20.435 -2.125 1.00 87.81 123 GLY A CA 1
ATOM 971 C C . GLY A 1 123 ? -5.731 -20.648 -1.100 1.00 87.81 123 GLY A C 1
ATOM 972 O O . GLY A 1 123 ? -5.460 -21.784 -0.699 1.00 87.81 123 GLY A O 1
ATOM 973 N N . ILE A 1 124 ? -5.058 -19.579 -0.663 1.00 82.44 124 ILE A N 1
ATOM 974 C CA . ILE A 1 124 ? -3.973 -19.640 0.318 1.00 82.44 124 ILE A CA 1
ATOM 975 C C . ILE A 1 124 ? -4.555 -19.752 1.730 1.00 82.44 124 ILE A C 1
ATOM 977 O O . ILE A 1 124 ? -5.344 -18.923 2.170 1.00 82.44 124 ILE A O 1
ATOM 981 N N . LYS A 1 125 ? -4.109 -20.756 2.492 1.00 76.75 125 LYS A N 1
ATOM 982 C CA . LYS A 1 125 ? -4.671 -21.072 3.81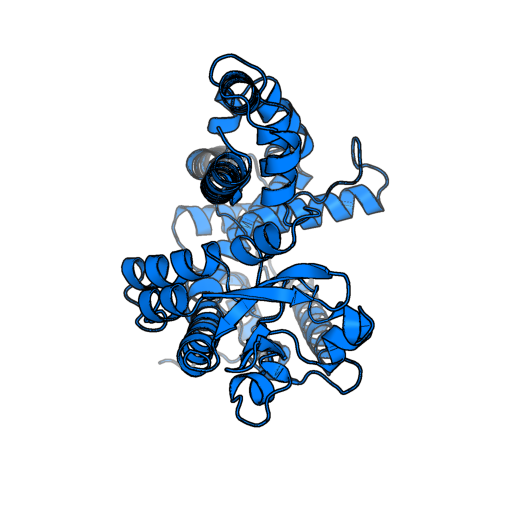9 1.00 76.75 125 LYS A CA 1
ATOM 983 C C . LYS A 1 125 ? -4.165 -20.198 4.977 1.00 76.75 125 LYS A C 1
ATOM 985 O O . LYS A 1 125 ? -4.641 -20.365 6.093 1.00 76.75 125 LYS A O 1
ATOM 990 N N . TYR A 1 126 ? -3.231 -19.271 4.744 1.00 67.50 126 TYR A N 1
ATOM 991 C CA . TYR A 1 126 ? -2.635 -18.434 5.800 1.00 67.50 126 TYR A CA 1
ATOM 992 C C . TYR A 1 126 ? -3.591 -17.385 6.412 1.00 67.50 126 TYR A C 1
ATOM 994 O O . TYR A 1 126 ? -3.186 -16.718 7.352 1.00 67.50 126 TYR A O 1
ATOM 1002 N N . GLY A 1 127 ? -4.831 -17.239 5.920 1.00 66.31 127 GLY A N 1
ATOM 1003 C CA . GLY A 1 127 ? -5.824 -16.259 6.402 1.00 66.31 127 GLY A CA 1
ATOM 1004 C C . GLY A 1 127 ? -7.002 -16.838 7.198 1.00 66.31 127 GLY A C 1
ATOM 1005 O O . GLY A 1 127 ? -8.053 -16.206 7.265 1.00 66.31 127 GLY A O 1
ATOM 1006 N N . HIS A 1 128 ? -6.873 -18.040 7.771 1.00 77.56 128 HIS A N 1
ATOM 1007 C CA . HIS A 1 128 ? -7.881 -18.562 8.703 1.00 77.56 128 HIS A CA 1
ATOM 1008 C C . HIS A 1 128 ? -7.752 -17.855 10.057 1.00 77.56 128 HIS A C 1
ATOM 1010 O O . HIS A 1 128 ? -6.894 -18.200 10.863 1.00 77.56 128 HIS A O 1
ATOM 1016 N N . ILE A 1 129 ? -8.602 -16.855 10.281 1.00 89.94 129 ILE A N 1
ATOM 1017 C CA . ILE A 1 129 ? -8.712 -16.121 11.545 1.00 89.94 129 ILE A CA 1
ATOM 1018 C C . ILE A 1 129 ? -10.077 -16.401 12.175 1.00 89.94 129 ILE A C 1
ATOM 1020 O O . ILE A 1 129 ? -11.088 -16.455 11.470 1.00 89.94 129 ILE A O 1
ATOM 1024 N N . ASP A 1 130 ? -10.132 -16.538 13.500 1.00 92.38 130 ASP A N 1
ATOM 1025 C CA . ASP A 1 130 ? -11.405 -16.640 14.221 1.00 92.38 130 ASP A CA 1
ATOM 1026 C C . ASP A 1 130 ? -12.001 -15.242 14.444 1.00 92.38 130 ASP A C 1
ATOM 1028 O O . ASP A 1 130 ? -11.965 -14.663 15.534 1.00 92.38 130 ASP A O 1
ATOM 1032 N N . ARG A 1 131 ? -12.500 -14.658 13.349 1.00 94.31 131 ARG A N 1
ATOM 1033 C CA . ARG A 1 131 ? -13.096 -13.317 13.341 1.00 94.31 131 ARG A CA 1
ATOM 1034 C C . ARG A 1 131 ? -14.235 -13.212 14.350 1.00 94.31 131 ARG A C 1
ATOM 1036 O O . ARG A 1 131 ? -14.330 -12.209 15.047 1.00 94.31 131 ARG A O 1
ATOM 1043 N N . ASP A 1 132 ? -15.096 -14.219 14.432 1.00 95.69 132 ASP A N 1
ATOM 1044 C CA . ASP A 1 132 ? -16.297 -14.147 15.263 1.00 95.69 132 ASP A CA 1
ATOM 1045 C C . ASP A 1 132 ? -15.933 -14.179 16.756 1.00 95.69 132 ASP A C 1
ATOM 1047 O O . ASP A 1 132 ? -16.490 -13.407 17.541 1.00 95.69 132 ASP A O 1
ATOM 1051 N N . TYR A 1 133 ? -14.924 -14.968 17.143 1.00 96.88 133 TYR A N 1
ATOM 1052 C CA . TYR A 1 133 ? -14.388 -14.950 18.503 1.00 96.88 133 TYR A CA 1
ATOM 1053 C C . TYR A 1 133 ? -13.702 -13.623 18.851 1.00 96.88 133 TYR A C 1
ATOM 1055 O O . TYR A 1 133 ? -13.894 -13.115 19.960 1.00 96.88 133 TYR A O 1
ATOM 1063 N N . ILE A 1 134 ? -12.952 -13.026 17.914 1.00 96.81 134 ILE A N 1
ATOM 1064 C CA . ILE A 1 134 ? -12.364 -11.687 18.087 1.00 96.81 134 ILE A CA 1
ATOM 1065 C C . ILE A 1 134 ? -13.472 -10.649 18.298 1.00 96.81 134 ILE A C 1
ATOM 1067 O O . ILE A 1 134 ? -13.436 -9.918 19.288 1.00 96.81 134 ILE A O 1
ATOM 1071 N N . LEU A 1 135 ? -14.479 -10.609 17.418 1.00 96.44 135 LEU A N 1
ATOM 1072 C CA . LEU A 1 135 ? -15.590 -9.654 17.489 1.00 96.44 135 LEU A CA 1
ATOM 1073 C C . LEU A 1 135 ? -16.374 -9.779 18.801 1.00 96.44 135 LEU A C 1
ATOM 1075 O O . LEU A 1 135 ? -16.698 -8.765 19.418 1.00 96.44 135 LEU A O 1
ATOM 1079 N N . TYR A 1 136 ? -16.632 -11.006 19.263 1.00 97.31 136 TYR A N 1
ATOM 1080 C CA . TYR A 1 136 ? -17.315 -11.263 20.535 1.00 97.31 136 TYR A CA 1
ATOM 1081 C C . TYR A 1 136 ? -16.536 -10.733 21.755 1.00 97.31 136 TYR A C 1
ATOM 1083 O O . TYR A 1 136 ? -17.128 -10.354 22.771 1.00 97.31 136 TYR A O 1
ATOM 1091 N N . HIS A 1 137 ? -15.206 -10.687 21.664 1.00 97.50 137 HIS A N 1
ATOM 1092 C CA . HIS A 1 137 ? -14.328 -10.239 22.744 1.00 97.50 137 HIS A CA 1
ATOM 1093 C C . HIS A 1 137 ? -13.881 -8.780 22.631 1.00 97.50 137 HIS A C 1
ATOM 1095 O O . HIS A 1 137 ? -13.156 -8.318 23.520 1.00 97.50 137 HIS A O 1
ATOM 1101 N N . LEU A 1 138 ? -14.308 -8.040 21.603 1.00 96.19 138 LEU A N 1
ATOM 1102 C CA . LEU A 1 138 ? -14.079 -6.599 21.547 1.00 96.19 138 LEU A CA 1
ATOM 1103 C C . LEU A 1 138 ? -14.745 -5.917 22.747 1.00 96.19 138 LEU A C 1
ATOM 1105 O O . LEU A 1 138 ? -15.843 -6.270 23.183 1.00 96.19 138 LEU A O 1
ATOM 1109 N N . ALA A 1 139 ? -14.048 -4.938 23.306 1.00 94.56 139 ALA A N 1
ATOM 1110 C CA . ALA A 1 139 ? -14.500 -4.164 24.448 1.00 94.56 139 ALA A CA 1
ATOM 1111 C C . ALA A 1 139 ? -14.055 -2.713 24.299 1.00 94.56 139 ALA A C 1
ATOM 1113 O O . ALA A 1 139 ? -13.080 -2.413 23.608 1.00 94.56 139 ALA A O 1
ATOM 1114 N N . THR A 1 140 ? -14.748 -1.812 24.983 1.00 93.44 140 THR A N 1
ATOM 1115 C CA . THR A 1 140 ? -14.288 -0.436 25.135 1.00 93.44 140 THR A CA 1
ATOM 1116 C C . THR A 1 140 ? -13.771 -0.207 26.550 1.00 93.44 140 THR A C 1
ATOM 1118 O O . THR A 1 140 ? -14.156 -0.898 27.497 1.00 93.44 140 THR A O 1
ATOM 1121 N N . PHE A 1 141 ? -12.844 0.732 26.689 1.00 92.38 141 PHE A N 1
ATOM 1122 C CA . PHE A 1 141 ? -12.314 1.170 27.974 1.00 92.38 141 PHE A CA 1
ATOM 1123 C C . PHE A 1 141 ? -12.023 2.670 27.927 1.00 92.38 141 PHE A C 1
ATOM 1125 O O . PHE A 1 141 ? -11.844 3.252 26.855 1.00 92.38 141 PHE A O 1
ATOM 1132 N N . LYS A 1 142 ? -11.924 3.301 29.100 1.00 90.62 142 LYS A N 1
ATOM 1133 C CA . LYS A 1 142 ? -11.510 4.703 29.207 1.00 90.62 142 LYS A CA 1
ATOM 1134 C C . LYS A 1 142 ? -10.004 4.794 29.400 1.00 90.62 142 LYS A C 1
ATOM 1136 O O . LYS A 1 142 ? -9.468 4.227 30.350 1.00 90.62 142 LYS A O 1
ATOM 1141 N N . SER A 1 143 ? -9.317 5.522 28.525 1.00 86.19 143 SER A N 1
ATOM 1142 C CA . SER A 1 143 ? -7.903 5.848 28.728 1.00 86.19 143 SER A CA 1
ATOM 1143 C C . SER A 1 143 ? -7.717 6.866 29.860 1.00 86.19 143 SER A C 1
ATOM 1145 O O . SER A 1 143 ? -8.673 7.489 30.320 1.00 86.19 143 SER A O 1
ATOM 1147 N N . ALA A 1 144 ? -6.469 7.082 30.290 1.00 81.75 144 ALA A N 1
ATOM 1148 C CA . ALA A 1 144 ? -6.128 7.982 31.401 1.00 81.75 144 ALA A CA 1
ATOM 1149 C C . ALA A 1 144 ? -6.633 9.431 31.218 1.00 81.75 144 ALA A C 1
ATOM 1151 O O . ALA A 1 144 ? -6.920 10.127 32.184 1.00 81.75 144 ALA A O 1
ATOM 1152 N N . ASN A 1 145 ? -6.789 9.877 29.970 1.00 81.94 145 ASN A N 1
ATOM 1153 C CA . ASN A 1 145 ? -7.343 11.185 29.597 1.00 81.94 145 ASN A CA 1
ATOM 1154 C C . ASN A 1 145 ? -8.882 11.193 29.441 1.00 81.94 145 ASN A C 1
ATOM 1156 O O . ASN A 1 145 ? -9.434 12.149 28.900 1.00 81.94 145 ASN A O 1
ATOM 1160 N N . GLY A 1 146 ? -9.571 10.124 29.852 1.00 85.44 146 GLY A N 1
ATOM 1161 C CA . GLY A 1 146 ? -11.029 10.002 29.814 1.00 85.44 146 GLY A CA 1
ATOM 1162 C C . GLY A 1 146 ? -11.636 9.697 28.441 1.00 85.44 146 GLY A C 1
ATOM 1163 O O . GLY A 1 146 ? -12.861 9.685 28.328 1.00 85.44 146 GLY A O 1
ATOM 1164 N N . LYS A 1 147 ? -10.822 9.455 27.404 1.00 87.00 147 LYS A N 1
ATOM 1165 C CA . LYS A 1 147 ? -11.316 9.089 26.067 1.00 87.00 147 LYS A CA 1
ATOM 1166 C C . LYS A 1 147 ? -11.723 7.620 26.005 1.00 87.00 147 LYS A C 1
ATOM 1168 O O . LYS A 1 147 ? -11.011 6.756 26.512 1.00 87.00 147 LYS A O 1
ATOM 1173 N N . GLU A 1 148 ? -12.832 7.347 25.329 1.00 91.62 148 GLU A N 1
ATOM 1174 C CA . GLU A 1 148 ? -13.222 5.981 24.984 1.00 91.62 148 GLU A CA 1
ATOM 1175 C C . GLU A 1 148 ? -12.237 5.421 23.949 1.00 91.62 148 GLU A C 1
ATOM 1177 O O . GLU A 1 148 ? -11.897 6.101 22.978 1.00 91.62 148 GLU A O 1
ATOM 1182 N N . CYS A 1 149 ? -11.759 4.203 24.176 1.00 92.62 149 CYS A N 1
ATOM 1183 C CA . CYS A 1 149 ? -10.824 3.493 23.311 1.00 92.62 149 CYS A CA 1
ATOM 1184 C C . CYS A 1 149 ? -11.297 2.048 23.118 1.00 92.62 149 CYS A C 1
ATOM 1186 O O . CYS A 1 149 ? -11.946 1.470 23.989 1.00 92.62 149 CYS A O 1
ATOM 1188 N N . LEU A 1 150 ? -10.936 1.456 21.984 1.00 94.06 150 LEU A N 1
ATOM 1189 C CA . LEU A 1 150 ? -11.165 0.056 21.657 1.00 94.06 150 LEU A CA 1
ATOM 1190 C C . LEU A 1 150 ? -10.040 -0.820 22.224 1.00 94.06 150 LEU A C 1
ATOM 1192 O O . LEU A 1 150 ? -8.853 -0.491 22.106 1.00 94.06 150 LEU A O 1
ATOM 1196 N N . GLY A 1 151 ? -10.424 -1.957 22.792 1.00 94.94 151 GLY A N 1
ATOM 1197 C CA . GLY A 1 151 ? -9.539 -3.034 23.211 1.00 94.94 151 GLY A CA 1
ATOM 1198 C C . GLY A 1 151 ? -10.168 -4.410 22.985 1.00 94.94 151 GLY A C 1
ATOM 1199 O O . GLY A 1 151 ? -11.299 -4.540 22.520 1.00 94.94 151 GLY A O 1
ATOM 1200 N N . ILE A 1 152 ? -9.417 -5.448 23.331 1.00 96.69 152 ILE A N 1
ATOM 1201 C CA . ILE A 1 152 ? -9.840 -6.847 23.296 1.00 96.69 152 ILE A CA 1
ATOM 1202 C C . ILE A 1 152 ? -9.778 -7.421 24.712 1.00 96.69 152 ILE A C 1
ATOM 1204 O O . ILE A 1 152 ? -8.832 -7.152 25.451 1.00 96.69 152 ILE A O 1
ATOM 1208 N N . LYS A 1 153 ? -10.766 -8.216 25.121 1.00 97.06 153 LYS A N 1
ATOM 1209 C CA . LYS A 1 153 ? -10.703 -8.941 26.399 1.00 97.06 153 LYS A CA 1
ATOM 1210 C C . LYS A 1 153 ? -9.550 -9.946 26.394 1.00 97.06 153 LYS A C 1
ATOM 1212 O O . LYS A 1 153 ? -9.276 -10.582 25.378 1.00 97.06 153 LYS A O 1
ATOM 1217 N N . GLU A 1 154 ? -8.922 -10.146 27.550 1.00 94.88 154 GLU A N 1
ATOM 1218 C CA . GLU A 1 154 ? -7.740 -11.013 27.680 1.00 94.88 154 GLU A CA 1
ATOM 1219 C C . GLU A 1 154 ? -7.936 -12.466 27.207 1.00 94.88 154 GLU A C 1
ATOM 1221 O O . GLU A 1 154 ? -6.995 -13.071 26.697 1.00 94.88 154 GLU A O 1
ATOM 1226 N N . ASN A 1 155 ? -9.164 -12.993 27.259 1.00 94.12 155 ASN A N 1
ATOM 1227 C CA . ASN A 1 155 ? -9.506 -14.333 26.758 1.00 94.12 155 ASN A CA 1
ATOM 1228 C C . ASN A 1 155 ? -9.296 -14.514 25.243 1.00 94.12 155 ASN A C 1
ATOM 1230 O O . ASN A 1 155 ? -9.269 -15.648 24.764 1.00 94.12 155 ASN A O 1
ATOM 1234 N N . ALA A 1 156 ? -9.180 -13.422 24.481 1.00 96.06 156 ALA A N 1
ATOM 1235 C CA . ALA A 1 156 ? -8.987 -13.450 23.033 1.00 96.06 156 ALA A CA 1
ATOM 1236 C C . ALA A 1 156 ? -7.597 -13.014 22.572 1.00 96.06 156 ALA A C 1
ATOM 1238 O O . ALA A 1 156 ? -7.387 -12.817 21.377 1.00 96.06 156 ALA A O 1
ATOM 1239 N N . VAL A 1 157 ? -6.628 -12.932 23.490 1.00 95.12 157 VAL A N 1
ATOM 1240 C CA . VAL A 1 157 ? -5.234 -12.621 23.142 1.00 95.12 157 VAL A CA 1
ATOM 1241 C C . VAL A 1 157 ? -4.701 -13.574 22.074 1.00 95.12 157 VAL A C 1
ATOM 1243 O O . VAL A 1 157 ? -4.201 -13.099 21.064 1.00 95.12 157 VAL A O 1
ATOM 1246 N N . HIS A 1 158 ? -4.877 -14.888 22.227 1.00 94.06 158 HIS A N 1
ATOM 1247 C CA . HIS A 1 158 ? -4.346 -15.854 21.257 1.00 94.06 158 HIS A CA 1
ATOM 1248 C C . HIS A 1 158 ? -5.010 -15.759 19.879 1.00 94.06 158 HIS A C 1
ATOM 1250 O O . HIS A 1 158 ? -4.314 -15.795 18.873 1.00 94.06 158 HIS A O 1
ATOM 1256 N N . ALA A 1 159 ? -6.325 -15.527 19.816 1.00 95.25 159 ALA A N 1
ATOM 1257 C CA . ALA A 1 159 ? -7.011 -15.313 18.539 1.00 95.25 159 ALA A CA 1
ATOM 1258 C C . ALA A 1 159 ? -6.488 -14.060 17.812 1.00 95.25 159 ALA A C 1
ATOM 1260 O O . ALA A 1 159 ? -6.338 -14.045 16.591 1.00 95.25 159 ALA A O 1
ATOM 1261 N N . VAL A 1 160 ? -6.161 -13.010 18.570 1.00 95.38 160 VAL A N 1
ATOM 1262 C CA . VAL A 1 160 ? -5.521 -11.809 18.028 1.00 95.38 160 VAL A CA 1
ATOM 1263 C C . VAL A 1 160 ? -4.074 -12.078 17.604 1.00 95.38 160 VAL A C 1
ATOM 1265 O O . VAL A 1 160 ? -3.639 -11.568 16.574 1.00 95.38 160 VAL A O 1
ATOM 1268 N N . GLU A 1 161 ? -3.315 -12.876 18.354 1.00 94.31 161 GLU A N 1
ATOM 1269 C CA . GLU A 1 161 ? -1.962 -13.278 17.955 1.00 94.31 161 GLU A CA 1
ATOM 1270 C C . GLU A 1 161 ? -1.973 -14.063 16.639 1.00 94.31 161 GLU A C 1
ATOM 1272 O O . GLU A 1 161 ? -1.202 -13.733 15.736 1.00 94.31 161 GLU A O 1
ATOM 1277 N N . ASP A 1 162 ? -2.893 -15.019 16.491 1.00 92.81 162 ASP A N 1
ATOM 1278 C CA . ASP A 1 162 ? -3.097 -15.779 15.255 1.00 92.81 162 ASP A CA 1
ATOM 1279 C C . ASP A 1 162 ? -3.431 -14.855 14.081 1.00 92.81 162 ASP A C 1
ATOM 1281 O O . ASP A 1 162 ? -2.852 -14.985 13.002 1.00 92.81 162 ASP A O 1
ATOM 1285 N N . PHE A 1 163 ? -4.291 -13.857 14.302 1.00 93.94 163 PHE A N 1
ATOM 1286 C CA . PHE A 1 163 ? -4.593 -12.827 13.310 1.00 93.94 163 PHE A CA 1
ATOM 1287 C C . PHE A 1 163 ? -3.337 -12.052 12.862 1.00 93.94 163 PHE A C 1
ATOM 1289 O O . PHE A 1 163 ? -3.114 -11.861 11.663 1.00 93.94 163 PHE A O 1
ATOM 1296 N N . LEU A 1 164 ? -2.474 -11.630 13.792 1.00 93.19 164 LEU A N 1
ATOM 1297 C CA . LEU A 1 164 ? -1.249 -10.895 13.449 1.00 93.19 164 LEU A CA 1
ATOM 1298 C C . LEU A 1 164 ? -0.220 -11.787 12.743 1.00 93.19 164 LEU A C 1
ATOM 1300 O O . LEU A 1 164 ? 0.481 -11.319 11.840 1.00 93.19 164 LEU A O 1
ATOM 1304 N N . ILE A 1 165 ? -0.141 -13.067 13.116 1.00 91.50 165 ILE A N 1
ATOM 1305 C CA . ILE A 1 165 ? 0.708 -14.063 12.453 1.00 91.50 165 ILE A CA 1
ATOM 1306 C C . ILE A 1 165 ? 0.219 -14.325 11.026 1.00 91.50 165 ILE A C 1
ATOM 1308 O O . ILE A 1 165 ? 1.024 -14.292 10.089 1.00 91.50 165 ILE A O 1
ATOM 1312 N N . ALA A 1 166 ? -1.090 -14.507 10.844 1.00 90.88 166 ALA A N 1
ATOM 1313 C CA . ALA A 1 166 ? -1.735 -14.638 9.542 1.00 90.88 166 ALA A CA 1
ATOM 1314 C C . ALA A 1 166 ? -1.419 -13.434 8.644 1.00 90.88 166 ALA A C 1
ATOM 1316 O O . ALA A 1 166 ? -0.966 -13.604 7.510 1.00 90.88 166 ALA A O 1
ATOM 1317 N N . ARG A 1 167 ? -1.550 -12.211 9.175 1.00 90.31 167 ARG A N 1
ATOM 1318 C CA . ARG A 1 167 ? -1.233 -10.968 8.456 1.00 90.31 167 ARG A CA 1
ATOM 1319 C C . ARG A 1 167 ? 0.228 -10.895 8.015 1.00 90.31 167 ARG A C 1
ATOM 1321 O O . ARG A 1 167 ? 0.523 -10.556 6.867 1.00 90.31 167 ARG A O 1
ATOM 1328 N N . PHE A 1 168 ? 1.149 -11.230 8.916 1.00 89.12 168 PHE A N 1
ATOM 1329 C CA . PHE A 1 168 ? 2.584 -11.247 8.629 1.00 89.12 168 PHE A CA 1
ATOM 1330 C C . PHE A 1 168 ? 2.935 -12.250 7.513 1.00 89.12 168 PHE A C 1
ATOM 1332 O O . PHE A 1 168 ? 3.723 -11.944 6.607 1.00 89.12 168 PHE A O 1
ATOM 1339 N N . ALA A 1 169 ? 2.318 -13.436 7.539 1.00 87.69 169 ALA A N 1
ATOM 1340 C CA . ALA A 1 169 ? 2.482 -14.452 6.504 1.00 87.69 169 ALA A CA 1
ATOM 1341 C C . ALA A 1 169 ? 1.857 -14.025 5.164 1.00 87.69 169 ALA A C 1
ATOM 1343 O O . ALA A 1 169 ? 2.519 -14.135 4.128 1.00 87.69 169 ALA A O 1
ATOM 1344 N N . TRP A 1 170 ? 0.631 -13.487 5.179 1.00 89.06 170 TRP A N 1
ATOM 1345 C CA . TRP A 1 170 ? -0.089 -13.012 3.991 1.00 89.06 170 TRP A CA 1
ATOM 1346 C C . TRP A 1 170 ? 0.727 -11.984 3.206 1.00 89.06 170 TRP A C 1
ATOM 1348 O O . TRP A 1 170 ? 0.915 -12.153 2.002 1.00 89.06 170 TRP A O 1
ATOM 1358 N N . TYR A 1 171 ? 1.321 -10.991 3.876 1.00 86.69 171 TYR A N 1
ATOM 1359 C CA . TYR A 1 171 ? 2.129 -9.982 3.184 1.00 86.69 171 TYR A CA 1
ATOM 1360 C C . TYR A 1 171 ? 3.296 -10.615 2.411 1.00 86.69 171 TYR A C 1
ATOM 1362 O O . TYR A 1 171 ? 3.595 -10.251 1.276 1.00 86.69 171 TYR A O 1
ATOM 1370 N N . SER A 1 172 ? 3.952 -11.608 3.006 1.00 82.19 172 SER A N 1
ATOM 1371 C CA . SER A 1 172 ? 5.109 -12.265 2.395 1.00 82.19 172 SER A CA 1
ATOM 1372 C C . SER A 1 172 ? 4.716 -13.170 1.222 1.00 82.19 172 SER A C 1
ATOM 1374 O O . SER A 1 172 ? 5.433 -13.234 0.225 1.00 82.19 172 SER A O 1
ATOM 1376 N N . GLN A 1 173 ? 3.591 -13.881 1.345 1.00 83.56 173 GLN A N 1
ATOM 1377 C CA . GLN A 1 173 ? 3.176 -14.928 0.403 1.00 83.56 173 GLN A CA 1
ATOM 1378 C C . GLN A 1 173 ? 2.268 -14.432 -0.721 1.00 83.56 173 GLN A C 1
ATOM 1380 O O . GLN A 1 173 ? 2.260 -15.040 -1.792 1.00 83.56 173 GLN A O 1
ATOM 1385 N N . VAL A 1 174 ? 1.523 -13.353 -0.479 1.00 85.00 174 VAL A N 1
ATOM 1386 C CA . VAL A 1 174 ? 0.560 -12.768 -1.417 1.00 85.00 174 VAL A CA 1
ATOM 1387 C C . VAL A 1 174 ? 1.128 -11.471 -1.980 1.00 85.00 174 VAL A C 1
ATOM 1389 O O . VAL A 1 174 ? 1.527 -11.442 -3.142 1.00 85.00 174 VAL A O 1
ATOM 1392 N N . VAL A 1 175 ? 1.278 -10.440 -1.142 1.00 85.19 175 VAL A N 1
ATOM 1393 C CA . VAL A 1 175 ? 1.712 -9.099 -1.583 1.00 85.19 175 VAL A CA 1
ATOM 1394 C C . VAL A 1 175 ? 3.128 -9.118 -2.161 1.00 85.19 175 VAL A C 1
ATOM 1396 O O . VAL A 1 175 ? 3.400 -8.529 -3.202 1.00 85.19 175 VAL A O 1
ATOM 1399 N N . ARG A 1 176 ? 4.059 -9.817 -1.507 1.00 86.56 176 ARG A N 1
ATOM 1400 C CA . ARG A 1 176 ? 5.465 -9.921 -1.940 1.00 86.56 176 ARG A CA 1
ATOM 1401 C C . ARG A 1 176 ? 5.764 -11.189 -2.727 1.00 86.56 176 ARG A C 1
ATOM 1403 O O . ARG A 1 176 ? 6.936 -11.528 -2.910 1.00 86.56 176 ARG A O 1
ATOM 1410 N N . ASN A 1 177 ? 4.739 -11.891 -3.213 1.00 85.12 177 ASN A N 1
ATOM 1411 C CA . ASN A 1 177 ? 4.957 -13.076 -4.025 1.00 85.12 177 ASN A CA 1
ATOM 1412 C C . ASN A 1 177 ? 5.790 -12.722 -5.258 1.00 85.12 177 ASN A C 1
ATOM 1414 O O . ASN A 1 177 ? 5.411 -11.858 -6.048 1.00 85.12 177 ASN A O 1
ATOM 1418 N N . SER A 1 178 ? 6.891 -13.442 -5.470 1.00 77.69 178 SER A N 1
ATOM 1419 C CA . SER A 1 178 ? 7.791 -13.170 -6.595 1.00 77.69 178 SER A CA 1
ATOM 1420 C C . SER A 1 178 ? 7.137 -13.310 -7.977 1.00 77.69 178 SER A C 1
ATOM 1422 O O . SER A 1 178 ? 7.703 -12.828 -8.951 1.00 77.69 178 SER A O 1
ATOM 1424 N N . SER A 1 179 ? 5.972 -13.955 -8.092 1.00 83.44 179 SER A N 1
ATOM 1425 C CA . SER A 1 179 ? 5.227 -14.077 -9.351 1.00 83.44 179 SER A CA 1
ATOM 1426 C C . SER A 1 179 ? 4.368 -12.846 -9.645 1.00 83.44 179 SER A C 1
ATOM 1428 O O . SER A 1 179 ? 4.280 -12.445 -10.802 1.00 83.44 179 SER A O 1
ATOM 1430 N N . SER A 1 180 ? 3.768 -12.240 -8.615 1.00 88.62 180 SER A N 1
ATOM 1431 C CA . SER A 1 180 ? 2.837 -11.107 -8.749 1.00 88.62 180 SER A CA 1
ATOM 1432 C C . SER A 1 180 ? 3.544 -9.761 -8.617 1.00 88.62 180 SER A C 1
ATOM 1434 O O . SER A 1 180 ? 3.402 -8.916 -9.497 1.00 88.62 180 SER A O 1
ATOM 1436 N N . ALA A 1 181 ? 4.423 -9.616 -7.617 1.00 91.06 181 ALA A N 1
ATOM 1437 C CA . ALA A 1 181 ? 5.132 -8.367 -7.314 1.00 91.06 181 ALA A CA 1
ATOM 1438 C C . ALA A 1 181 ? 5.961 -7.833 -8.499 1.00 91.06 181 ALA A C 1
ATOM 1440 O O . ALA A 1 181 ? 6.239 -6.641 -8.617 1.00 91.06 181 ALA A O 1
ATOM 1441 N N . LYS A 1 182 ? 6.344 -8.728 -9.413 1.00 94.31 182 LYS A N 1
ATOM 1442 C CA . LYS A 1 182 ? 6.989 -8.407 -10.688 1.00 94.31 182 LYS A CA 1
ATOM 1443 C C . LYS A 1 182 ? 6.133 -7.567 -11.621 1.00 94.31 182 LYS A C 1
ATOM 1445 O O . LYS A 1 182 ? 6.675 -6.737 -12.337 1.00 94.31 182 LYS A O 1
ATOM 1450 N N . PHE A 1 183 ? 4.834 -7.820 -11.676 1.00 95.56 183 PHE A N 1
ATOM 1451 C CA . PHE A 1 183 ? 3.921 -7.055 -12.518 1.00 95.56 183 PHE A CA 1
ATOM 1452 C C . PHE A 1 183 ? 3.523 -5.752 -11.832 1.00 95.56 183 PHE A C 1
ATOM 1454 O O . PHE A 1 183 ? 3.450 -4.728 -12.506 1.00 95.56 183 PHE A O 1
ATOM 1461 N N . ASP A 1 184 ? 3.406 -5.757 -10.503 1.00 94.62 184 ASP A N 1
ATOM 1462 C CA . ASP A 1 184 ? 3.160 -4.549 -9.711 1.00 94.62 184 ASP A CA 1
ATOM 1463 C C . ASP A 1 184 ? 4.244 -3.497 -9.920 1.00 94.62 184 ASP A C 1
ATOM 1465 O O . ASP A 1 184 ? 3.951 -2.343 -10.231 1.00 94.62 184 ASP A O 1
ATOM 1469 N N . ILE A 1 185 ? 5.516 -3.897 -9.843 1.00 94.44 185 ILE A N 1
ATOM 1470 C CA . ILE A 1 185 ? 6.619 -2.961 -10.065 1.00 94.44 185 ILE A CA 1
ATOM 1471 C C . ILE A 1 185 ? 6.692 -2.475 -11.521 1.00 94.44 185 ILE A C 1
ATOM 1473 O O . ILE A 1 185 ? 7.085 -1.332 -11.760 1.00 94.44 185 ILE A O 1
ATOM 1477 N N . LEU A 1 186 ? 6.298 -3.304 -12.500 1.00 96.31 186 LEU A N 1
ATOM 1478 C CA . LEU A 1 186 ? 6.205 -2.881 -13.900 1.00 96.31 186 LEU A CA 1
ATOM 1479 C C . LEU A 1 186 ? 5.107 -1.831 -14.075 1.00 96.31 186 LEU A C 1
ATOM 1481 O O . LEU A 1 186 ? 5.372 -0.775 -14.647 1.00 96.31 186 LEU A O 1
ATOM 1485 N N . ALA A 1 187 ? 3.910 -2.087 -13.542 1.00 97.44 187 ALA A N 1
ATOM 1486 C CA . ALA A 1 187 ? 2.803 -1.136 -13.556 1.00 97.44 187 ALA A CA 1
ATOM 1487 C C . ALA A 1 187 ? 3.197 0.178 -12.867 1.00 97.44 187 ALA A C 1
ATOM 1489 O O . ALA A 1 187 ? 2.991 1.252 -13.430 1.00 97.44 187 ALA A O 1
ATOM 1490 N N . ALA A 1 188 ? 3.864 0.099 -11.711 1.00 96.44 188 ALA A N 1
ATOM 1491 C CA . ALA A 1 188 ? 4.384 1.259 -10.998 1.00 96.44 188 ALA A CA 1
ATOM 1492 C C . ALA A 1 188 ? 5.375 2.060 -11.859 1.00 96.44 188 ALA A C 1
ATOM 1494 O O . ALA A 1 188 ? 5.254 3.282 -11.967 1.00 96.44 188 ALA A O 1
ATOM 1495 N N . HIS A 1 189 ? 6.352 1.399 -12.488 1.00 96.88 189 HIS A N 1
ATOM 1496 C CA . HIS A 1 189 ? 7.366 2.072 -13.303 1.00 96.88 189 HIS A CA 1
ATOM 1497 C C . HIS A 1 189 ? 6.761 2.724 -14.556 1.00 96.88 189 HIS A C 1
ATOM 1499 O O . HIS A 1 189 ? 7.069 3.880 -14.849 1.00 96.88 189 HIS A O 1
ATOM 1505 N N . ILE A 1 190 ? 5.840 2.031 -15.235 1.00 97.94 190 ILE A N 1
ATOM 1506 C CA . ILE A 1 190 ? 5.079 2.584 -16.363 1.00 97.94 190 ILE A CA 1
ATOM 1507 C C . ILE A 1 190 ? 4.279 3.805 -15.896 1.00 97.94 190 ILE A C 1
ATOM 1509 O O . ILE A 1 190 ? 4.424 4.878 -16.474 1.00 97.94 190 ILE A O 1
ATOM 1513 N N . ALA A 1 191 ? 3.497 3.693 -14.818 1.00 98.19 191 ALA A N 1
ATOM 1514 C CA . ALA A 1 191 ? 2.690 4.797 -14.299 1.00 98.19 191 ALA A CA 1
ATOM 1515 C C . ALA A 1 191 ? 3.541 6.022 -13.930 1.00 98.19 191 ALA A C 1
ATOM 1517 O O . ALA A 1 191 ? 3.177 7.149 -14.264 1.00 98.19 191 ALA A O 1
ATOM 1518 N N . TYR A 1 192 ? 4.705 5.815 -13.304 1.00 97.38 192 TYR A N 1
ATOM 1519 C CA . TYR A 1 192 ? 5.634 6.902 -12.997 1.00 97.38 192 TYR A CA 1
ATOM 1520 C C . TYR A 1 192 ? 6.105 7.610 -14.271 1.00 97.38 192 TYR A C 1
ATOM 1522 O O . TYR A 1 192 ? 6.036 8.835 -14.354 1.00 97.38 192 TYR A O 1
ATOM 1530 N N . PHE A 1 193 ? 6.513 6.852 -15.293 1.00 97.81 193 PHE A N 1
ATOM 1531 C CA . PHE A 1 193 ? 6.903 7.416 -16.582 1.00 97.81 193 PHE A CA 1
ATOM 1532 C C . PHE A 1 193 ? 5.754 8.198 -17.241 1.00 97.81 193 PHE A C 1
ATOM 1534 O O . PHE A 1 193 ? 5.967 9.302 -17.748 1.00 97.81 193 PHE A O 1
ATOM 1541 N N . LEU A 1 194 ? 4.527 7.670 -17.217 1.00 98.12 194 LEU A N 1
ATOM 1542 C CA . LEU A 1 194 ? 3.360 8.359 -17.775 1.00 98.12 194 LEU A CA 1
ATOM 1543 C C . LEU A 1 194 ? 3.059 9.668 -17.028 1.00 98.12 194 LEU A C 1
ATOM 1545 O O . LEU A 1 194 ? 2.749 10.668 -17.676 1.00 98.12 194 LEU A O 1
ATOM 1549 N N . LEU A 1 195 ? 3.212 9.699 -15.698 1.00 97.00 195 LEU A N 1
ATOM 1550 C CA . LEU A 1 195 ? 3.065 10.915 -14.886 1.00 97.00 195 LEU A CA 1
ATOM 1551 C C . LEU A 1 195 ? 4.100 11.981 -15.262 1.00 97.00 195 LEU A C 1
ATOM 1553 O O . LEU A 1 195 ? 3.760 13.157 -15.417 1.00 97.00 195 LEU A O 1
ATOM 1557 N N . GLU A 1 196 ? 5.360 11.581 -15.455 1.00 95.62 196 GLU A N 1
ATOM 1558 C CA . GLU A 1 196 ? 6.427 12.495 -15.878 1.00 95.62 196 GLU A CA 1
ATOM 1559 C C . GLU A 1 196 ? 6.169 13.117 -17.249 1.00 95.62 196 GLU A C 1
ATOM 1561 O O . GLU A 1 196 ? 6.482 14.290 -17.460 1.00 95.62 196 GLU A O 1
ATOM 1566 N N . ASN A 1 197 ? 5.563 12.348 -18.151 1.00 96.31 197 ASN A N 1
ATOM 1567 C CA . ASN A 1 197 ? 5.286 12.756 -19.524 1.00 96.31 197 ASN A CA 1
ATOM 1568 C C . ASN A 1 197 ? 3.869 13.320 -19.725 1.00 96.31 197 ASN A C 1
ATOM 1570 O O . ASN A 1 197 ? 3.510 13.639 -20.856 1.00 96.31 197 ASN A O 1
ATOM 1574 N N . LYS A 1 198 ? 3.078 13.473 -18.650 1.00 96.00 198 LYS A N 1
ATOM 1575 C CA . LYS A 1 198 ? 1.682 13.954 -18.692 1.00 96.00 198 LYS A CA 1
ATOM 1576 C C . LYS A 1 198 ? 0.794 13.136 -19.641 1.00 96.00 198 LYS A C 1
ATOM 1578 O O . LYS A 1 198 ? 0.012 13.684 -20.412 1.00 96.00 198 LYS A O 1
ATOM 1583 N N . LEU A 1 199 ? 0.969 11.817 -19.618 1.00 96.94 199 LEU A N 1
ATOM 1584 C CA . LEU A 1 199 ? 0.216 10.860 -20.435 1.00 96.94 199 LEU A CA 1
ATOM 1585 C C . LEU A 1 199 ? -0.872 10.124 -19.645 1.00 96.94 199 LEU A C 1
ATOM 1587 O O . LEU A 1 199 ? -1.686 9.432 -20.241 1.00 96.94 199 LEU A O 1
ATOM 1591 N N . ILE A 1 200 ? -0.879 10.275 -18.322 1.00 97.44 200 ILE A N 1
ATOM 1592 C CA . ILE A 1 200 ? -1.896 9.774 -17.395 1.00 97.44 200 ILE A CA 1
ATOM 1593 C C . ILE A 1 200 ? -2.353 10.940 -16.512 1.00 97.44 200 ILE A C 1
ATOM 1595 O O . ILE A 1 200 ? -1.568 11.868 -16.287 1.00 97.44 200 ILE A O 1
ATOM 1599 N N . TYR A 1 201 ? -3.587 10.892 -16.006 1.00 96.62 201 TYR A N 1
ATOM 1600 C CA . TYR A 1 201 ? -4.113 11.916 -15.099 1.00 96.62 201 TYR A CA 1
ATOM 1601 C C . TYR A 1 201 ? -3.215 12.101 -13.878 1.00 96.62 201 TYR A C 1
ATOM 1603 O O . TYR A 1 201 ? -2.913 11.147 -13.161 1.00 96.62 201 TYR A O 1
ATOM 1611 N N . GLN A 1 202 ? -2.798 13.332 -13.615 1.00 94.69 202 GLN A N 1
ATOM 1612 C CA . GLN A 1 202 ? -2.092 13.709 -12.401 1.00 94.69 202 GLN A CA 1
ATOM 1613 C C . GLN A 1 202 ? -3.064 13.835 -11.229 1.00 94.69 202 GLN A C 1
ATOM 1615 O O . GLN A 1 202 ? -4.261 14.033 -11.403 1.00 94.69 202 GLN A O 1
ATOM 1620 N N . PHE A 1 203 ? -2.538 13.773 -10.004 1.00 94.94 203 PHE A N 1
ATOM 1621 C CA . PHE A 1 203 ? -3.374 13.769 -8.801 1.00 94.94 203 PHE A CA 1
ATOM 1622 C C . PHE A 1 203 ? -4.322 14.975 -8.703 1.00 94.94 203 PHE A C 1
ATOM 1624 O O . PHE A 1 203 ? -5.477 14.810 -8.342 1.00 94.94 203 PHE A O 1
ATOM 1631 N N . HIS A 1 204 ? -3.868 16.181 -9.061 1.00 92.12 204 HIS A N 1
ATOM 1632 C CA . HIS A 1 204 ? -4.719 17.380 -9.030 1.00 92.12 204 HIS A CA 1
ATOM 1633 C C . HIS A 1 204 ? -5.861 17.325 -10.058 1.00 92.12 204 HIS A C 1
ATOM 1635 O O . HIS A 1 204 ? -6.968 17.737 -9.729 1.00 92.12 204 HIS A O 1
ATOM 1641 N N . GLU A 1 205 ? -5.628 16.722 -11.229 1.00 94.50 205 GLU A N 1
ATOM 1642 C CA . GLU A 1 205 ? -6.665 16.474 -12.242 1.00 94.50 205 GLU A CA 1
ATOM 1643 C C . GLU A 1 205 ? -7.691 15.459 -11.721 1.00 94.50 205 GLU A C 1
ATOM 1645 O O . GLU A 1 205 ? -8.884 15.630 -11.935 1.00 94.50 205 GLU A O 1
ATOM 1650 N N . LEU A 1 206 ? -7.254 14.436 -10.971 1.00 95.56 206 LEU A N 1
ATOM 1651 C CA . LEU A 1 206 ? -8.166 13.493 -10.308 1.00 95.56 206 LEU A CA 1
ATOM 1652 C C . LEU A 1 206 ? -9.074 14.198 -9.292 1.00 95.56 206 LEU A C 1
ATOM 1654 O O . LEU A 1 206 ? -10.272 13.925 -9.261 1.00 95.56 206 LEU A O 1
ATOM 1658 N N . LEU A 1 207 ? -8.526 15.116 -8.485 1.00 94.31 207 LEU A N 1
ATOM 1659 C CA . LEU A 1 207 ? -9.322 15.912 -7.545 1.00 94.31 207 LEU A CA 1
ATOM 1660 C C . LEU A 1 207 ? -10.338 16.789 -8.290 1.00 94.31 207 LEU A C 1
ATOM 1662 O O . LEU A 1 207 ? -11.511 16.809 -7.931 1.00 94.31 207 LEU A O 1
ATOM 1666 N N . GLU A 1 208 ? -9.907 17.489 -9.339 1.00 93.06 208 GLU A N 1
ATOM 1667 C CA . GLU A 1 208 ? -10.788 18.342 -10.140 1.00 93.06 208 GLU A CA 1
ATOM 1668 C C . GLU A 1 208 ? -11.923 17.537 -10.787 1.00 93.06 208 GLU A C 1
ATOM 1670 O O . GLU A 1 208 ? -13.092 17.899 -10.630 1.00 93.06 208 GLU A O 1
ATOM 1675 N N . MET A 1 209 ? -11.607 16.413 -11.440 1.00 94.81 209 MET A N 1
ATOM 1676 C CA . MET A 1 209 ? -12.610 15.537 -12.056 1.00 94.81 209 MET A CA 1
ATOM 1677 C C . MET A 1 209 ? -13.592 14.990 -11.016 1.00 94.81 209 MET A C 1
ATOM 1679 O O . MET A 1 209 ? -14.796 15.045 -11.236 1.00 94.81 209 MET A O 1
ATOM 1683 N N . ALA A 1 210 ? -13.121 14.545 -9.846 1.00 93.94 210 ALA A N 1
ATOM 1684 C CA . ALA A 1 210 ? -13.995 14.008 -8.801 1.00 93.94 210 ALA A CA 1
ATOM 1685 C C . ALA A 1 210 ? -15.078 15.000 -8.325 1.00 93.94 210 ALA A C 1
ATOM 1687 O O . ALA A 1 210 ? -16.136 14.573 -7.860 1.00 93.94 210 ALA A O 1
ATOM 1688 N N . GLY A 1 211 ? -14.816 16.310 -8.410 1.00 90.12 211 GLY A N 1
ATOM 1689 C CA . GLY A 1 211 ? -15.781 17.351 -8.047 1.00 90.12 211 GLY A CA 1
ATOM 1690 C C . GLY A 1 211 ? -16.583 17.927 -9.218 1.00 90.12 211 GLY A C 1
ATOM 1691 O O . GLY A 1 211 ? -17.725 18.334 -9.015 1.00 90.12 211 GLY A O 1
ATOM 1692 N N . SER A 1 212 ? -16.001 17.992 -10.420 1.00 90.06 212 SER A N 1
ATOM 1693 C CA . SER A 1 212 ? -16.563 18.738 -11.562 1.00 90.06 212 SER A CA 1
ATOM 1694 C C . SER A 1 212 ? -16.991 17.881 -12.758 1.00 90.06 212 SER A C 1
ATOM 1696 O O . SER A 1 212 ? -17.879 18.295 -13.498 1.00 90.06 212 SER A O 1
ATOM 1698 N N . ASP A 1 213 ? -16.403 16.696 -12.930 1.00 93.00 213 ASP A N 1
ATOM 1699 C CA . ASP A 1 213 ? -16.674 15.752 -14.023 1.00 93.00 213 ASP A CA 1
ATOM 1700 C C . ASP A 1 213 ? -16.624 14.301 -13.488 1.00 93.00 213 ASP A C 1
ATOM 1702 O O . ASP A 1 213 ? -15.676 13.544 -13.743 1.00 93.00 213 ASP A O 1
ATOM 1706 N N . PRO A 1 214 ? -17.610 13.914 -12.655 1.00 90.06 214 PRO A N 1
ATOM 1707 C CA . PRO A 1 214 ? -17.586 12.641 -11.941 1.00 90.06 214 PRO A CA 1
ATOM 1708 C C . PRO A 1 214 ? -17.698 11.430 -12.871 1.00 90.06 214 PRO A C 1
ATOM 1710 O O . PRO A 1 214 ? -17.095 10.397 -12.588 1.00 90.06 214 PRO A O 1
ATOM 1713 N N . GLU A 1 215 ? -18.408 11.545 -13.998 1.00 90.50 215 GLU A N 1
ATOM 1714 C CA . GLU A 1 215 ? -18.513 10.460 -14.983 1.00 90.50 215 GLU A CA 1
ATOM 1715 C C . GLU A 1 215 ? -17.139 10.095 -15.546 1.00 90.50 215 GLU A C 1
ATOM 1717 O O . GLU A 1 215 ? -16.776 8.917 -15.618 1.00 90.50 215 GLU A O 1
ATOM 1722 N N . ARG A 1 216 ? -16.329 11.108 -15.871 1.00 93.00 216 ARG A N 1
ATOM 1723 C CA . ARG A 1 216 ? -14.953 10.894 -16.310 1.00 93.00 216 ARG A CA 1
ATOM 1724 C C . ARG A 1 216 ? -14.072 10.342 -15.196 1.00 93.00 216 ARG A C 1
ATOM 1726 O O . ARG A 1 216 ? -13.252 9.463 -15.462 1.00 93.00 216 ARG A O 1
ATOM 1733 N N . PHE A 1 217 ? -14.253 10.813 -13.961 1.00 94.56 217 PHE A N 1
ATOM 1734 C CA . PHE A 1 217 ? -13.537 10.278 -12.803 1.00 94.56 217 PHE A CA 1
ATOM 1735 C C . PHE A 1 217 ? -13.820 8.783 -12.587 1.00 94.56 217 PHE A C 1
ATOM 1737 O O . PHE A 1 217 ? -12.882 8.027 -12.359 1.00 94.56 217 PHE A O 1
ATOM 1744 N N . PHE A 1 218 ? -15.064 8.314 -12.737 1.00 90.56 218 PHE A N 1
ATOM 1745 C CA . PHE A 1 218 ? -15.397 6.884 -12.611 1.00 90.56 218 PHE A CA 1
ATOM 1746 C C . PHE A 1 218 ? -14.731 6.007 -13.682 1.00 90.56 218 PHE A C 1
ATOM 1748 O O . PHE A 1 218 ? -14.508 4.811 -13.473 1.00 90.56 218 PHE A O 1
ATOM 1755 N N . GLY A 1 219 ? -14.363 6.609 -14.815 1.00 94.62 219 GLY A N 1
ATOM 1756 C CA . GLY A 1 219 ? -13.532 5.974 -15.828 1.00 94.62 219 GLY A CA 1
ATOM 1757 C C . GLY A 1 219 ? -12.100 5.690 -15.362 1.00 94.62 219 GLY A C 1
ATOM 1758 O O . GLY A 1 219 ? -11.456 4.828 -15.948 1.00 94.62 219 GLY A O 1
ATOM 1759 N N . PHE A 1 220 ? -11.593 6.352 -14.315 1.00 96.31 220 PHE A N 1
ATOM 1760 C CA . PHE A 1 220 ? -10.249 6.136 -13.769 1.00 96.31 220 PHE A CA 1
ATOM 1761 C C . PHE A 1 220 ? -10.174 4.837 -12.951 1.00 96.31 220 PHE A C 1
ATOM 1763 O O . PHE A 1 220 ? -10.217 4.826 -11.726 1.00 96.31 220 PHE A O 1
ATOM 1770 N N . ASN A 1 221 ? -10.067 3.718 -13.660 1.00 96.62 221 ASN A N 1
ATOM 1771 C CA . ASN A 1 221 ? -10.030 2.366 -13.107 1.00 96.62 221 ASN A CA 1
ATOM 1772 C C . ASN A 1 221 ? -9.023 1.484 -13.877 1.00 96.62 221 ASN A C 1
ATOM 1774 O O . ASN A 1 221 ? -8.288 1.961 -14.749 1.00 96.62 221 ASN A O 1
ATOM 1778 N N . ASP A 1 222 ? -8.980 0.188 -13.568 1.00 97.44 222 ASP A N 1
ATOM 1779 C CA . ASP A 1 222 ? -8.061 -0.762 -14.213 1.00 97.44 222 ASP A CA 1
ATOM 1780 C C . ASP A 1 222 ? -8.244 -0.828 -15.736 1.00 97.44 222 ASP A C 1
ATOM 1782 O O . ASP A 1 222 ? -7.262 -0.950 -16.473 1.00 97.44 222 ASP A O 1
ATOM 1786 N N . VAL A 1 223 ? -9.483 -0.686 -16.226 1.00 97.50 223 VAL A N 1
ATOM 1787 C CA . VAL A 1 223 ? -9.780 -0.669 -17.666 1.00 97.50 223 VAL A CA 1
ATOM 1788 C C . VAL A 1 223 ? -9.154 0.555 -18.319 1.00 97.50 223 VAL A C 1
ATOM 1790 O O . VAL A 1 223 ? -8.547 0.415 -19.380 1.00 97.50 223 VAL A O 1
ATOM 1793 N N . TYR A 1 224 ? -9.229 1.732 -17.690 1.00 97.62 224 TYR A N 1
ATOM 1794 C CA . TYR A 1 224 ? -8.541 2.927 -18.184 1.00 97.62 224 TYR A CA 1
ATOM 1795 C C . TYR A 1 224 ? -7.032 2.722 -18.257 1.00 97.62 224 TYR A C 1
ATOM 1797 O O . TYR A 1 224 ? -6.443 2.963 -19.310 1.00 97.62 224 TYR A O 1
ATOM 1805 N N . PHE A 1 225 ? -6.407 2.242 -17.178 1.00 98.06 225 PHE A N 1
ATOM 1806 C CA . PHE A 1 225 ? -4.955 2.076 -17.153 1.00 98.06 225 PHE A CA 1
ATOM 1807 C C . PHE A 1 225 ? -4.486 1.076 -18.215 1.00 98.06 225 PHE A C 1
ATOM 1809 O O . PHE A 1 225 ? -3.562 1.363 -18.980 1.00 98.06 225 PHE A O 1
ATOM 1816 N N . MET A 1 226 ? -5.167 -0.068 -18.328 1.00 98.12 226 MET A N 1
ATOM 1817 C CA . MET A 1 226 ? -4.840 -1.074 -19.336 1.00 98.12 226 MET A CA 1
ATOM 1818 C C . MET A 1 226 ? -5.105 -0.575 -20.758 1.00 98.12 226 MET A C 1
ATOM 1820 O O . MET A 1 226 ? -4.265 -0.789 -21.629 1.00 98.12 226 MET A O 1
ATOM 1824 N N . SER A 1 227 ? -6.215 0.125 -21.004 1.00 98.25 227 SER A N 1
ATOM 1825 C CA . SER A 1 227 ? -6.533 0.673 -22.331 1.00 98.25 227 SER A CA 1
ATOM 1826 C C . SER A 1 227 ? -5.534 1.748 -22.752 1.00 98.25 227 SER A C 1
ATOM 1828 O O . SER A 1 227 ? -5.072 1.736 -23.890 1.00 98.25 227 SER A O 1
ATOM 1830 N N . LEU A 1 228 ? -5.131 2.625 -21.828 1.00 98.12 228 LEU A N 1
ATOM 1831 C CA . LEU A 1 228 ? -4.102 3.637 -22.060 1.00 98.12 228 LEU A CA 1
ATOM 1832 C C . LEU A 1 228 ? -2.763 2.991 -22.436 1.00 98.12 228 LEU A C 1
ATOM 1834 O O . LEU A 1 228 ? -2.125 3.399 -23.404 1.00 98.12 228 LEU A O 1
ATOM 1838 N N . ILE A 1 229 ? -2.342 1.953 -21.707 1.00 97.81 229 ILE A N 1
ATOM 1839 C CA . ILE A 1 229 ? -1.113 1.215 -22.028 1.00 97.81 229 ILE A CA 1
ATOM 1840 C C . ILE A 1 229 ? -1.197 0.588 -23.420 1.00 97.81 229 ILE A C 1
ATOM 1842 O O . ILE A 1 229 ? -0.230 0.657 -24.182 1.00 97.81 229 ILE A O 1
ATOM 1846 N N . GLN A 1 230 ? -2.337 -0.015 -23.766 1.00 98.19 230 GLN A N 1
ATOM 1847 C CA . GLN A 1 230 ? -2.537 -0.601 -25.087 1.00 98.19 230 GLN A CA 1
ATOM 1848 C C . GLN A 1 230 ? -2.485 0.481 -26.178 1.00 98.19 230 GLN A C 1
ATOM 1850 O O . GLN A 1 230 ? -1.700 0.387 -27.118 1.00 98.19 230 GLN A O 1
ATOM 1855 N N . GLU A 1 231 ? -3.215 1.580 -26.041 1.00 98.19 231 GLU A N 1
ATOM 1856 C CA . GLU A 1 231 ? -3.154 2.670 -27.018 1.00 98.19 231 GLU A CA 1
ATOM 1857 C C . GLU A 1 231 ? -1.710 3.162 -27.234 1.00 98.19 231 GLU A C 1
ATOM 1859 O O . GLU A 1 231 ? -1.226 3.238 -28.370 1.00 98.19 231 GLU A O 1
ATOM 1864 N N . LEU A 1 232 ? -0.980 3.430 -26.149 1.00 98.00 232 LEU A N 1
ATOM 1865 C CA . LEU A 1 232 ? 0.390 3.943 -26.196 1.00 98.00 232 LEU A CA 1
ATOM 1866 C C . LEU A 1 232 ? 1.391 2.948 -26.799 1.00 98.00 232 LEU A C 1
ATOM 1868 O O . LEU A 1 232 ? 2.317 3.365 -27.505 1.00 98.00 232 LEU A O 1
ATOM 1872 N N . TYR A 1 233 ? 1.207 1.651 -26.545 1.00 97.62 233 TYR A N 1
ATOM 1873 C CA . TYR A 1 233 ? 2.040 0.590 -27.105 1.00 97.62 233 TYR A CA 1
ATOM 1874 C C . TYR A 1 233 ? 1.821 0.436 -28.617 1.00 97.62 233 TYR A C 1
ATOM 1876 O O . TYR A 1 233 ? 2.776 0.516 -29.391 1.00 97.62 233 TYR A O 1
ATOM 1884 N N . TRP A 1 234 ? 0.574 0.271 -29.071 1.00 97.25 234 TRP A N 1
ATOM 1885 C CA . TRP A 1 234 ? 0.283 0.024 -30.491 1.00 97.25 234 TRP A CA 1
ATOM 1886 C C . TRP A 1 234 ? 0.493 1.263 -31.368 1.00 97.25 234 TRP A C 1
ATOM 1888 O O . TRP A 1 234 ? 0.973 1.137 -32.497 1.00 97.25 234 TRP A O 1
ATOM 1898 N N . SER A 1 235 ? 0.207 2.460 -30.848 1.00 96.88 235 SER A N 1
ATOM 1899 C CA . SER A 1 235 ? 0.486 3.721 -31.552 1.00 96.88 235 SER A CA 1
ATOM 1900 C C . SER A 1 235 ? 1.980 4.048 -31.649 1.00 96.88 235 SER A C 1
ATOM 1902 O O . SER A 1 235 ? 2.360 4.952 -32.393 1.00 96.88 235 SER A O 1
ATOM 1904 N N . LYS A 1 236 ? 2.841 3.337 -30.900 1.00 94.00 236 LYS A N 1
ATOM 1905 C CA . LYS A 1 236 ? 4.285 3.610 -30.778 1.00 94.00 236 LYS A CA 1
ATOM 1906 C C . LYS A 1 236 ? 4.589 5.050 -30.348 1.00 94.00 236 LYS A C 1
ATOM 1908 O O . LYS A 1 236 ? 5.621 5.621 -30.714 1.00 94.00 236 LYS A O 1
ATOM 1913 N N . ARG A 1 237 ? 3.694 5.654 -29.557 1.00 94.50 237 ARG A N 1
ATOM 1914 C CA . ARG A 1 237 ? 3.868 7.016 -29.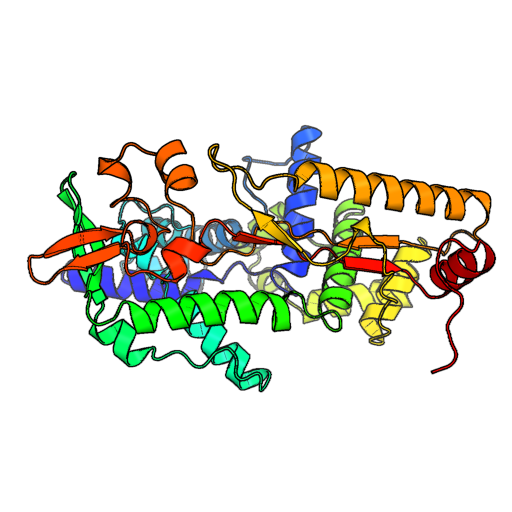032 1.00 94.50 237 ARG A CA 1
ATOM 1915 C C . ARG A 1 237 ? 5.017 7.091 -28.023 1.00 94.50 237 ARG A C 1
ATOM 1917 O O . ARG A 1 237 ? 5.701 8.111 -27.951 1.00 94.50 237 ARG A O 1
ATOM 1924 N N . ILE A 1 238 ? 5.265 6.005 -27.289 1.00 93.94 238 ILE A N 1
ATOM 1925 C CA . ILE A 1 238 ? 6.421 5.870 -26.395 1.00 93.94 238 ILE A CA 1
ATOM 1926 C C . ILE A 1 238 ? 7.613 5.313 -27.171 1.00 93.94 238 ILE A C 1
ATOM 1928 O O . ILE A 1 238 ? 7.588 4.171 -27.624 1.00 93.94 238 ILE A O 1
ATOM 1932 N N . ARG A 1 239 ? 8.670 6.123 -27.301 1.00 91.62 239 ARG A N 1
ATOM 1933 C CA . ARG A 1 239 ? 9.923 5.741 -27.980 1.00 91.62 239 ARG A CA 1
ATOM 1934 C C . ARG A 1 239 ? 10.978 5.147 -27.050 1.00 91.62 239 ARG A C 1
ATOM 1936 O O . ARG A 1 239 ? 11.966 4.615 -27.542 1.00 91.62 239 ARG A O 1
ATOM 1943 N N . ASP A 1 240 ? 10.790 5.263 -25.736 1.00 95.56 240 ASP A N 1
ATOM 1944 C CA . ASP A 1 240 ? 11.688 4.653 -24.758 1.00 95.56 240 ASP A CA 1
ATOM 1945 C C . ASP A 1 240 ? 11.606 3.119 -24.888 1.00 95.56 240 ASP A C 1
ATOM 1947 O O . ASP A 1 240 ? 10.531 2.552 -24.661 1.00 95.56 240 ASP A O 1
ATOM 1951 N N . PRO A 1 241 ? 12.698 2.435 -25.281 1.00 95.75 241 PRO A N 1
ATOM 1952 C CA . PRO A 1 241 ? 12.664 1.002 -25.551 1.00 95.75 241 PRO A CA 1
ATOM 1953 C C . PRO A 1 241 ? 12.408 0.171 -24.289 1.00 95.75 241 PRO A C 1
ATOM 1955 O O . PRO A 1 241 ? 11.790 -0.888 -24.386 1.00 95.75 241 PRO A O 1
ATOM 1958 N N . ILE A 1 242 ? 12.835 0.655 -23.118 1.00 96.81 242 ILE A N 1
ATOM 1959 C CA . ILE A 1 242 ? 12.630 -0.014 -21.832 1.00 96.81 242 ILE A CA 1
ATOM 1960 C C . ILE A 1 242 ? 11.150 0.058 -21.470 1.00 96.81 242 ILE A C 1
ATOM 1962 O O . ILE A 1 242 ? 10.521 -0.973 -21.251 1.00 96.81 242 ILE A O 1
ATOM 1966 N N . VAL A 1 243 ? 10.560 1.256 -21.466 1.00 97.50 243 VAL A N 1
ATOM 1967 C CA . VAL A 1 243 ? 9.137 1.420 -21.123 1.00 97.50 243 VAL A CA 1
ATOM 1968 C C . VAL A 1 243 ? 8.250 0.709 -22.143 1.00 97.50 243 VAL A C 1
ATOM 1970 O O . VAL A 1 243 ? 7.281 0.053 -21.768 1.00 97.50 243 VAL A O 1
ATOM 1973 N N . HIS A 1 244 ? 8.599 0.761 -23.430 1.00 97.25 244 HIS A N 1
ATOM 1974 C CA . HIS A 1 244 ? 7.873 0.047 -24.478 1.00 97.25 244 HIS A CA 1
ATOM 1975 C C . HIS A 1 244 ? 7.916 -1.480 -24.294 1.00 97.25 244 HIS A C 1
ATOM 1977 O O . HIS A 1 244 ? 6.897 -2.154 -24.470 1.00 97.25 244 HIS A O 1
ATOM 1983 N N . GLU A 1 245 ? 9.063 -2.046 -23.903 1.00 97.56 245 GLU A N 1
ATOM 1984 C CA . GLU A 1 245 ? 9.153 -3.459 -23.525 1.00 97.56 245 GLU A CA 1
ATOM 1985 C C . GLU A 1 245 ? 8.305 -3.759 -22.284 1.00 97.56 245 GLU A C 1
ATOM 1987 O O . GLU A 1 245 ? 7.553 -4.728 -22.286 1.00 97.56 245 GLU A O 1
ATOM 1992 N N . GLN A 1 246 ? 8.362 -2.925 -21.247 1.00 98.00 246 GLN A N 1
ATOM 1993 C CA . GLN A 1 246 ? 7.594 -3.134 -20.018 1.00 98.00 246 GLN A CA 1
ATOM 1994 C C . GLN A 1 246 ? 6.080 -3.099 -20.258 1.00 98.00 246 GLN A C 1
ATOM 1996 O O . GLN A 1 246 ? 5.364 -3.943 -19.720 1.00 98.00 246 GLN A O 1
ATOM 2001 N N . MET A 1 247 ? 5.593 -2.193 -21.115 1.00 98.25 247 MET A N 1
ATOM 2002 C CA . MET A 1 247 ? 4.193 -2.184 -21.556 1.00 98.25 247 MET A CA 1
ATOM 2003 C C . MET A 1 247 ? 3.826 -3.512 -22.224 1.00 98.25 247 MET A C 1
ATOM 2005 O O . MET A 1 247 ? 2.839 -4.139 -21.841 1.00 98.25 247 MET A O 1
ATOM 2009 N N . ARG A 1 248 ? 4.659 -4.004 -23.156 1.00 97.88 248 ARG A N 1
ATOM 2010 C CA . ARG A 1 248 ? 4.476 -5.329 -23.776 1.00 97.88 248 ARG A CA 1
ATOM 2011 C C . ARG A 1 248 ? 4.436 -6.436 -22.725 1.00 97.88 248 ARG A C 1
ATOM 2013 O O . ARG A 1 248 ? 3.610 -7.340 -22.811 1.00 97.88 248 ARG A O 1
ATOM 2020 N N . MET A 1 249 ? 5.345 -6.389 -21.758 1.00 97.69 249 MET A N 1
ATOM 2021 C CA . MET A 1 249 ? 5.445 -7.395 -20.708 1.00 97.69 249 MET A CA 1
ATOM 2022 C C . MET A 1 249 ? 4.189 -7.443 -19.846 1.00 97.69 249 MET A C 1
ATOM 2024 O O . MET A 1 249 ? 3.718 -8.535 -19.541 1.00 97.69 249 MET A O 1
ATOM 2028 N N . LEU A 1 250 ? 3.612 -6.288 -19.517 1.00 96.94 250 LEU A N 1
ATOM 2029 C CA . LEU A 1 250 ? 2.365 -6.213 -18.766 1.00 96.94 250 LEU A CA 1
ATOM 2030 C C . LEU A 1 250 ? 1.165 -6.696 -19.602 1.00 96.94 250 LEU A C 1
ATOM 2032 O O . LEU A 1 250 ? 0.417 -7.548 -19.135 1.00 96.94 250 LEU A O 1
ATOM 2036 N N . ILE A 1 251 ? 1.036 -6.245 -20.859 1.00 97.62 251 ILE A N 1
ATOM 2037 C CA . ILE A 1 251 ? -0.047 -6.645 -21.783 1.00 97.62 251 ILE A CA 1
ATOM 2038 C C . ILE A 1 251 ? -0.079 -8.165 -22.001 1.00 97.62 251 ILE A C 1
ATOM 2040 O O . ILE A 1 251 ? -1.139 -8.782 -21.942 1.00 97.62 251 ILE A O 1
ATOM 2044 N N . TYR A 1 252 ? 1.080 -8.775 -22.262 1.00 97.25 252 TYR A N 1
ATOM 2045 C CA . TYR A 1 252 ? 1.185 -10.197 -22.611 1.00 97.25 252 TYR A CA 1
ATOM 2046 C C . TYR A 1 252 ? 1.573 -11.091 -21.429 1.00 97.25 252 TYR A C 1
ATOM 2048 O O . TYR A 1 252 ? 1.900 -12.261 -21.629 1.00 97.25 252 TYR A O 1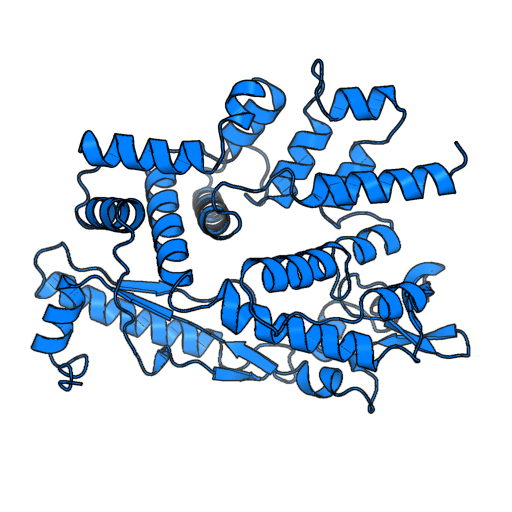
ATOM 2056 N N . ARG A 1 253 ? 1.574 -10.551 -20.202 1.00 96.00 253 ARG A N 1
ATOM 2057 C CA . ARG A 1 253 ? 1.961 -11.272 -18.979 1.00 96.00 253 ARG A CA 1
ATOM 2058 C C . ARG A 1 253 ? 3.331 -11.966 -19.098 1.00 96.00 253 ARG A C 1
ATOM 2060 O O . ARG A 1 253 ? 3.535 -13.090 -18.639 1.00 96.00 253 ARG A O 1
ATOM 2067 N N . ILE A 1 254 ? 4.297 -11.291 -19.715 1.00 96.75 254 ILE A N 1
ATOM 2068 C CA . ILE A 1 254 ? 5.677 -11.772 -19.829 1.00 96.75 254 ILE A CA 1
ATOM 2069 C C . ILE A 1 254 ? 6.418 -11.341 -18.568 1.00 96.75 254 ILE A C 1
ATOM 2071 O O . ILE A 1 254 ? 6.761 -10.172 -18.404 1.00 96.75 254 ILE A O 1
ATOM 2075 N N . ALA A 1 255 ? 6.648 -12.285 -17.660 1.00 95.88 255 ALA A N 1
ATOM 2076 C CA . ALA A 1 255 ? 7.267 -11.980 -16.379 1.00 95.88 255 ALA A CA 1
ATOM 2077 C C . ALA A 1 255 ? 8.747 -11.576 -16.543 1.00 95.88 255 ALA A C 1
ATOM 2079 O O . ALA A 1 255 ? 9.496 -12.264 -17.244 1.00 95.88 255 ALA A O 1
ATOM 2080 N N . PRO A 1 256 ? 9.212 -10.517 -15.856 1.00 96.56 256 PRO A N 1
ATOM 2081 C CA . PRO A 1 256 ? 10.633 -10.235 -15.745 1.00 96.56 256 PRO A CA 1
ATOM 2082 C C . PRO A 1 256 ? 11.361 -11.302 -14.922 1.00 96.56 256 PRO A C 1
ATOM 2084 O O . PRO A 1 256 ? 10.784 -12.031 -14.101 1.00 96.56 256 PRO A O 1
ATOM 2087 N N . HIS A 1 257 ? 12.672 -11.390 -15.115 1.00 95.25 257 HIS A N 1
ATOM 2088 C CA . HIS A 1 257 ? 13.513 -12.320 -14.371 1.00 95.25 257 HIS A CA 1
ATOM 2089 C C . HIS A 1 257 ? 13.826 -11.757 -12.991 1.00 95.25 257 HIS A C 1
ATOM 2091 O O . HIS A 1 257 ? 14.108 -10.570 -12.851 1.00 95.25 257 HIS A O 1
ATOM 2097 N N . THR A 1 258 ? 13.816 -12.618 -11.973 1.00 94.06 258 THR A N 1
ATOM 2098 C CA . THR A 1 258 ? 14.329 -12.254 -10.645 1.00 94.06 258 THR A CA 1
ATOM 2099 C C . THR A 1 258 ? 15.846 -12.366 -10.657 1.00 94.06 258 THR A C 1
ATOM 2101 O O . THR A 1 258 ? 16.384 -13.437 -10.946 1.00 94.06 258 THR A O 1
ATOM 2104 N N . VAL A 1 259 ? 16.537 -11.289 -10.300 1.00 93.12 259 VAL A N 1
ATOM 2105 C CA . VAL A 1 259 ? 17.989 -11.272 -10.119 1.00 93.12 259 VAL A CA 1
ATOM 2106 C C . VAL A 1 259 ? 18.285 -11.539 -8.649 1.00 93.12 259 VAL A C 1
ATOM 2108 O O . VAL A 1 259 ? 17.943 -10.739 -7.784 1.00 93.12 259 VAL A O 1
ATOM 2111 N N . ARG A 1 260 ? 18.918 -12.673 -8.344 1.00 90.19 260 ARG A N 1
ATOM 2112 C CA . ARG A 1 260 ? 19.303 -13.005 -6.967 1.00 90.19 260 ARG A CA 1
ATOM 2113 C C . ARG A 1 260 ? 20.650 -12.370 -6.641 1.00 90.19 260 ARG A C 1
ATOM 2115 O O . ARG A 1 260 ? 21.690 -12.924 -6.986 1.00 90.19 260 ARG A O 1
ATOM 2122 N N . LEU A 1 261 ? 20.617 -11.214 -5.984 1.00 90.25 261 LEU A N 1
ATOM 2123 C CA . LEU A 1 261 ? 21.799 -10.560 -5.419 1.00 90.25 261 LEU A CA 1
ATOM 2124 C C . LEU A 1 261 ? 21.896 -10.864 -3.913 1.00 90.25 261 LEU A C 1
ATOM 2126 O O . LEU A 1 261 ? 20.858 -10.864 -3.238 1.00 90.25 261 LEU A O 1
ATOM 2130 N N . PRO A 1 262 ? 23.095 -11.077 -3.341 1.00 89.44 262 PRO A N 1
ATOM 2131 C CA . PRO A 1 262 ? 23.265 -11.235 -1.894 1.00 89.44 262 PRO A CA 1
ATOM 2132 C C . PRO A 1 262 ? 22.624 -10.098 -1.080 1.00 89.44 262 PRO A C 1
ATOM 2134 O O . PRO A 1 262 ? 22.003 -10.338 -0.039 1.00 89.44 262 PRO A O 1
ATOM 2137 N N . GLU A 1 263 ? 22.709 -8.867 -1.586 1.00 89.88 263 GLU A N 1
ATOM 2138 C CA . GLU A 1 263 ? 22.131 -7.647 -1.012 1.00 89.88 263 GLU A CA 1
ATOM 2139 C C . GLU A 1 263 ? 20.595 -7.658 -1.019 1.00 89.88 263 GLU A C 1
ATOM 2141 O O . GLU A 1 263 ? 19.977 -7.054 -0.148 1.00 89.88 263 GLU A O 1
ATOM 2146 N N . SER A 1 264 ? 19.983 -8.391 -1.954 1.00 89.25 264 SER A N 1
ATOM 2147 C CA . SER A 1 264 ? 18.526 -8.558 -2.076 1.00 89.25 264 SER A CA 1
ATOM 2148 C C . SER A 1 264 ? 17.974 -9.793 -1.354 1.00 89.25 264 SER A C 1
ATOM 2150 O O . SER A 1 264 ? 16.806 -10.130 -1.503 1.00 89.25 264 SER A O 1
ATOM 2152 N N . SER A 1 265 ? 18.799 -10.512 -0.588 1.00 89.19 265 SER A N 1
ATOM 2153 C CA . SER A 1 265 ? 18.328 -11.704 0.128 1.00 89.19 265 SER A CA 1
ATOM 2154 C C . SER A 1 265 ? 17.291 -11.327 1.185 1.00 89.19 265 SER A C 1
ATOM 2156 O O . SER A 1 265 ? 17.517 -10.384 1.946 1.00 89.19 265 SER A O 1
ATOM 2158 N N . HIS A 1 266 ? 16.202 -12.095 1.266 1.00 89.56 266 HIS A N 1
ATOM 2159 C CA . HIS A 1 266 ? 15.171 -11.917 2.290 1.00 89.56 266 HIS A CA 1
ATOM 2160 C C . HIS A 1 266 ? 15.771 -12.116 3.681 1.00 89.56 266 HIS A C 1
ATOM 2162 O O . HIS A 1 266 ? 16.533 -13.062 3.905 1.00 89.56 266 HIS A O 1
ATOM 2168 N N . ARG A 1 267 ? 15.452 -11.217 4.613 1.00 89.62 267 ARG A N 1
ATOM 2169 C CA . ARG A 1 267 ? 16.009 -11.235 5.969 1.00 89.62 267 ARG A CA 1
ATOM 2170 C C . ARG A 1 267 ? 14.963 -10.795 6.974 1.00 89.62 267 ARG A C 1
ATOM 2172 O O . ARG A 1 267 ? 14.209 -9.859 6.728 1.00 89.62 267 ARG A O 1
ATOM 2179 N N . ILE A 1 268 ? 15.014 -11.407 8.148 1.00 90.19 268 ILE A N 1
ATOM 2180 C CA . ILE A 1 268 ? 14.395 -10.833 9.332 1.00 90.19 268 ILE A CA 1
ATOM 2181 C C . ILE A 1 268 ? 15.382 -9.824 9.926 1.00 90.19 268 ILE A C 1
ATOM 2183 O O . ILE A 1 268 ? 16.507 -10.178 10.283 1.00 90.19 268 ILE A O 1
ATOM 2187 N N . LEU A 1 269 ? 14.979 -8.558 9.975 1.00 90.31 269 LEU A N 1
ATOM 2188 C CA . LEU A 1 269 ? 15.729 -7.483 10.619 1.00 90.31 269 LEU A CA 1
ATOM 2189 C C . LEU A 1 269 ? 15.209 -7.262 12.038 1.00 90.31 269 LEU A C 1
ATOM 2191 O O . LEU A 1 269 ? 14.064 -7.584 12.337 1.00 90.31 269 LEU A O 1
ATOM 2195 N N . VAL A 1 270 ? 16.058 -6.704 12.899 1.00 88.81 270 VAL A N 1
ATOM 2196 C CA . VAL A 1 270 ? 15.739 -6.450 14.308 1.00 88.81 270 VAL A CA 1
ATOM 2197 C C . VAL A 1 270 ? 15.575 -4.953 14.530 1.00 88.81 270 VAL A C 1
ATOM 2199 O O . VAL A 1 270 ? 16.383 -4.162 14.040 1.00 88.81 270 VAL A O 1
ATOM 2202 N N . VAL A 1 271 ? 14.549 -4.567 15.276 1.00 83.69 271 VAL A N 1
ATOM 2203 C CA . VAL A 1 271 ? 14.378 -3.221 15.811 1.00 83.69 271 VAL A CA 1
ATOM 2204 C C . VAL A 1 271 ? 15.315 -3.065 17.005 1.00 83.69 271 VAL A C 1
ATOM 2206 O O . VAL A 1 271 ? 15.274 -3.849 17.951 1.00 83.69 271 VAL A O 1
ATOM 2209 N N . ASP A 1 272 ? 16.220 -2.094 16.931 1.00 80.56 272 ASP A N 1
ATOM 2210 C CA . ASP A 1 272 ? 17.159 -1.812 18.011 1.00 80.56 272 ASP A CA 1
ATOM 2211 C C . ASP A 1 272 ? 16.486 -1.099 19.195 1.00 80.56 272 ASP A C 1
ATOM 2213 O O . ASP A 1 272 ? 15.334 -0.670 19.132 1.00 80.56 272 ASP A O 1
ATOM 2217 N N . SER A 1 273 ? 17.232 -0.925 20.289 1.00 75.38 273 SER A N 1
ATOM 2218 C CA . SER A 1 273 ? 16.757 -0.217 21.485 1.00 75.38 273 SER A CA 1
ATOM 2219 C C . SER A 1 273 ? 16.374 1.243 21.225 1.00 75.38 273 SER A C 1
ATOM 2221 O O . SER A 1 273 ? 15.690 1.849 22.045 1.00 75.38 273 SER A O 1
ATOM 2223 N N . SER A 1 274 ? 16.783 1.814 20.088 1.00 71.81 274 SER A N 1
ATOM 2224 C CA . SER A 1 274 ? 16.381 3.150 19.659 1.00 71.81 274 SER A CA 1
ATOM 2225 C C . SER A 1 274 ? 15.083 3.147 18.849 1.00 71.81 274 SER A C 1
ATOM 2227 O O . SER A 1 274 ? 14.700 4.203 18.349 1.00 71.81 274 SER A O 1
ATOM 2229 N N . GLY A 1 275 ? 14.404 2.007 18.674 1.00 69.69 275 GLY A N 1
ATOM 2230 C CA . GLY A 1 275 ? 13.190 1.888 17.863 1.00 69.69 275 GLY A CA 1
ATOM 2231 C C . GLY A 1 275 ? 13.448 2.085 16.366 1.00 69.69 275 GLY A C 1
ATOM 2232 O O . GLY A 1 275 ? 12.583 2.591 15.651 1.00 69.69 275 GLY A O 1
ATOM 2233 N N . LYS A 1 276 ? 14.671 1.810 15.890 1.00 77.56 276 LYS A N 1
ATOM 2234 C CA . LYS A 1 276 ? 15.024 1.831 14.464 1.00 77.56 276 LYS A CA 1
ATOM 2235 C C . LYS A 1 276 ? 15.280 0.415 13.973 1.00 77.56 276 LYS A C 1
ATOM 2237 O O . LYS A 1 276 ? 15.855 -0.405 14.680 1.00 77.56 276 LYS A O 1
ATOM 2242 N N . VAL A 1 277 ? 14.906 0.132 12.726 1.00 78.56 277 VAL A N 1
ATOM 2243 C CA . VAL A 1 277 ? 15.216 -1.161 12.105 1.00 78.56 277 VAL A CA 1
ATOM 2244 C C . VAL A 1 277 ? 16.714 -1.223 11.815 1.00 78.56 277 VAL A C 1
ATOM 2246 O O . VAL A 1 277 ? 17.221 -0.597 10.878 1.00 78.56 277 VAL A O 1
ATOM 2249 N N . SER A 1 278 ? 17.433 -1.978 12.638 1.00 81.38 278 SER A N 1
ATOM 2250 C CA . SER A 1 278 ? 18.882 -2.090 12.574 1.00 81.38 278 SER A CA 1
ATOM 2251 C C . SER A 1 278 ? 19.323 -2.587 11.199 1.00 81.38 278 SER A C 1
ATOM 2253 O O . SER A 1 278 ? 18.766 -3.535 10.643 1.00 81.38 278 SER A O 1
ATOM 2255 N N . LYS A 1 279 ? 20.352 -1.941 10.638 1.00 83.38 279 LYS A N 1
ATOM 2256 C CA . LYS A 1 279 ? 20.972 -2.274 9.341 1.00 83.38 279 LYS A CA 1
ATOM 2257 C C . LYS A 1 279 ? 20.056 -2.147 8.111 1.00 83.38 279 LYS A C 1
ATOM 2259 O O . LYS A 1 279 ? 20.552 -2.396 7.011 1.00 83.38 279 LYS A O 1
ATOM 2264 N N . LYS A 1 280 ? 18.787 -1.725 8.234 1.00 87.44 280 LYS A N 1
ATOM 2265 C CA . LYS A 1 280 ? 17.865 -1.583 7.087 1.00 87.44 280 LYS A CA 1
ATOM 2266 C C . LYS A 1 280 ? 18.391 -0.583 6.059 1.00 87.44 280 LYS A C 1
ATOM 2268 O O . LYS A 1 280 ? 18.670 -0.969 4.930 1.00 87.44 280 LYS A O 1
ATOM 2273 N N . GLU A 1 281 ? 18.621 0.665 6.467 1.00 88.44 281 GLU A N 1
ATOM 2274 C CA . GLU A 1 281 ? 19.122 1.734 5.584 1.00 88.44 281 GLU A CA 1
ATOM 2275 C C . GLU A 1 281 ? 20.466 1.370 4.940 1.00 88.44 281 GLU A C 1
ATOM 2277 O O . GLU A 1 281 ? 20.670 1.571 3.747 1.00 88.44 281 GLU A O 1
ATOM 2282 N N . ALA A 1 282 ? 21.375 0.765 5.711 1.00 89.56 282 ALA A N 1
ATOM 2283 C CA . ALA A 1 282 ? 22.659 0.303 5.192 1.00 89.56 282 ALA A CA 1
ATOM 2284 C C . ALA A 1 282 ? 22.502 -0.827 4.159 1.00 89.56 282 ALA A C 1
ATOM 2286 O O . ALA A 1 282 ? 23.286 -0.898 3.216 1.00 89.56 282 ALA A O 1
ATOM 2287 N N . THR A 1 283 ? 21.513 -1.708 4.329 1.00 89.69 283 THR A N 1
ATOM 2288 C CA . THR A 1 283 ? 21.214 -2.788 3.375 1.00 89.69 283 THR A CA 1
ATOM 2289 C C . THR A 1 283 ? 20.587 -2.231 2.100 1.00 89.69 283 THR A C 1
ATOM 2291 O O . THR A 1 283 ? 21.018 -2.608 1.015 1.00 89.69 283 THR A O 1
ATOM 2294 N N . ILE A 1 284 ? 19.642 -1.291 2.224 1.00 92.50 284 ILE A N 1
ATOM 2295 C CA . ILE A 1 284 ? 19.037 -0.585 1.084 1.00 92.50 284 ILE A CA 1
ATOM 2296 C C . ILE A 1 284 ? 20.119 0.136 0.281 1.00 92.50 284 ILE A C 1
ATOM 2298 O O . ILE A 1 284 ? 20.236 -0.101 -0.915 1.00 92.50 284 ILE A O 1
ATOM 2302 N N . ARG A 1 285 ? 20.981 0.916 0.944 1.00 93.88 285 ARG A N 1
ATOM 2303 C CA . ARG A 1 285 ? 22.074 1.632 0.278 1.00 93.88 285 ARG A CA 1
ATOM 2304 C C . ARG A 1 285 ? 23.007 0.689 -0.486 1.00 93.88 285 ARG A C 1
ATOM 2306 O O . ARG A 1 285 ? 23.323 0.953 -1.637 1.00 93.88 285 ARG A O 1
ATOM 2313 N N . LYS A 1 286 ? 23.410 -0.435 0.120 1.00 94.19 286 LYS A N 1
ATOM 2314 C CA . LYS A 1 286 ? 24.249 -1.444 -0.557 1.00 94.19 286 LYS A CA 1
ATOM 2315 C C . LYS A 1 286 ? 23.560 -2.044 -1.783 1.00 94.19 286 LYS A C 1
ATOM 2317 O O . LYS A 1 286 ? 24.205 -2.265 -2.804 1.00 94.19 286 LYS A O 1
ATOM 2322 N N . LEU A 1 287 ? 22.260 -2.318 -1.682 1.00 94.69 287 LEU A N 1
ATOM 2323 C CA . LEU A 1 287 ? 21.473 -2.817 -2.804 1.00 94.69 287 LEU A CA 1
ATOM 2324 C C . LEU A 1 287 ? 21.401 -1.783 -3.937 1.00 94.69 287 LEU A C 1
ATOM 2326 O O . LEU A 1 287 ? 21.610 -2.135 -5.095 1.00 94.69 287 LEU A O 1
ATOM 2330 N N . GLU A 1 288 ? 21.144 -0.519 -3.609 1.00 94.94 288 GLU A N 1
ATOM 2331 C CA . GLU A 1 288 ? 21.100 0.585 -4.573 1.00 94.94 288 GLU A CA 1
ATOM 2332 C C . GLU A 1 288 ? 22.455 0.802 -5.258 1.00 94.94 288 GLU A C 1
ATOM 2334 O O . GLU A 1 288 ? 22.505 0.895 -6.483 1.00 94.94 288 GLU A O 1
ATOM 2339 N N . GLU A 1 289 ? 23.555 0.797 -4.497 1.00 95.69 289 GLU A N 1
ATOM 2340 C CA . GLU A 1 289 ? 24.926 0.862 -5.023 1.00 95.69 289 GLU A CA 1
ATOM 2341 C C . GLU A 1 289 ? 25.194 -0.281 -6.012 1.00 95.69 289 GLU A C 1
ATOM 2343 O O . GLU A 1 289 ? 25.680 -0.046 -7.121 1.00 95.69 289 GLU A O 1
ATOM 2348 N N . LYS A 1 290 ? 24.810 -1.516 -5.656 1.00 95.19 290 LYS A N 1
ATOM 2349 C CA . LYS A 1 290 ? 24.986 -2.685 -6.528 1.00 95.19 290 LYS A CA 1
ATOM 2350 C C . LYS A 1 290 ? 24.156 -2.589 -7.807 1.00 95.19 290 LYS A C 1
ATOM 2352 O O . LYS A 1 290 ? 24.617 -2.961 -8.886 1.00 95.19 290 LYS A O 1
ATOM 2357 N N . VAL A 1 291 ? 22.927 -2.093 -7.706 1.00 96.12 291 VAL A N 1
ATOM 2358 C CA . VAL A 1 291 ? 22.037 -1.901 -8.858 1.00 96.12 291 VAL A CA 1
ATOM 2359 C C . VAL A 1 291 ? 22.560 -0.795 -9.775 1.00 96.12 291 VAL A C 1
ATOM 2361 O O . VAL A 1 291 ? 22.484 -0.938 -10.996 1.00 96.12 291 VAL A O 1
ATOM 2364 N N . GLU A 1 292 ? 23.149 0.266 -9.227 1.00 96.75 292 GLU A N 1
ATOM 2365 C CA . GLU A 1 292 ? 23.767 1.322 -10.031 1.00 96.75 292 GLU A CA 1
ATOM 2366 C C . GLU A 1 292 ? 25.067 0.858 -10.707 1.00 96.75 292 GLU A C 1
ATOM 2368 O O . GLU A 1 292 ? 25.292 1.168 -11.878 1.00 96.75 292 GLU A O 1
ATOM 2373 N N . GLU A 1 293 ? 25.876 0.026 -10.043 1.00 95.44 293 GLU A N 1
ATOM 2374 C CA . GLU A 1 293 ? 27.020 -0.656 -10.668 1.00 95.44 293 GLU A CA 1
ATOM 2375 C C . GLU A 1 293 ? 26.568 -1.477 -11.889 1.00 95.44 293 GLU A C 1
ATOM 2377 O O . GLU A 1 293 ? 27.146 -1.371 -12.975 1.00 95.44 293 GLU A O 1
ATOM 2382 N N . ILE A 1 294 ? 25.479 -2.241 -11.750 1.00 96.19 294 ILE A N 1
ATOM 2383 C CA . ILE A 1 294 ? 24.897 -3.011 -12.856 1.00 96.19 294 ILE A CA 1
ATOM 2384 C C . ILE A 1 294 ? 24.412 -2.087 -13.984 1.00 96.19 294 ILE A C 1
ATOM 2386 O O . ILE A 1 294 ? 24.679 -2.351 -15.158 1.00 96.19 294 ILE A O 1
ATOM 2390 N N . ARG A 1 295 ? 23.755 -0.969 -13.663 1.00 96.69 295 ARG A N 1
ATOM 2391 C CA . ARG A 1 295 ? 23.354 0.023 -14.676 1.00 96.69 295 ARG A CA 1
ATOM 2392 C C . ARG A 1 295 ? 24.556 0.622 -15.402 1.00 96.69 295 ARG A C 1
ATOM 2394 O O . ARG A 1 295 ? 24.466 0.882 -16.602 1.00 96.69 295 ARG A O 1
ATOM 2401 N N . HIS A 1 296 ? 25.687 0.814 -14.726 1.00 96.50 296 HIS A N 1
ATOM 2402 C CA . HIS A 1 296 ? 26.924 1.248 -15.375 1.00 96.50 296 HIS A CA 1
ATOM 2403 C C . HIS A 1 296 ? 27.451 0.195 -16.363 1.00 96.50 296 HIS A C 1
ATOM 2405 O O . HIS A 1 296 ? 27.865 0.541 -17.471 1.00 96.50 296 HIS A O 1
ATOM 2411 N N . VAL A 1 297 ? 27.362 -1.096 -16.019 1.00 95.88 297 VAL A N 1
ATOM 2412 C CA . VAL A 1 297 ? 27.676 -2.201 -16.944 1.00 95.88 297 VAL A CA 1
ATOM 2413 C C . VAL A 1 297 ? 26.767 -2.162 -18.174 1.00 95.88 297 VAL A C 1
ATOM 2415 O O . VAL A 1 297 ? 27.268 -2.284 -19.291 1.00 95.88 297 VAL A O 1
ATOM 2418 N N . PHE A 1 298 ? 25.463 -1.927 -18.000 1.00 97.06 298 PHE A N 1
ATOM 2419 C CA . PHE A 1 298 ? 24.523 -1.799 -19.121 1.00 97.06 298 PHE A CA 1
ATOM 2420 C C . PHE A 1 298 ? 24.867 -0.614 -20.023 1.00 97.06 298 PHE A C 1
ATOM 2422 O O . PHE A 1 298 ? 24.902 -0.766 -21.238 1.00 97.06 298 PHE A O 1
ATOM 2429 N N . LYS A 1 299 ? 25.220 0.544 -19.455 1.00 95.38 299 LYS A N 1
ATOM 2430 C CA . LYS A 1 299 ? 25.656 1.713 -20.240 1.00 95.38 299 LYS A CA 1
ATOM 2431 C C . LYS A 1 299 ? 26.937 1.446 -21.037 1.00 95.38 299 LYS A C 1
ATOM 2433 O O . LYS A 1 299 ? 27.079 1.948 -22.145 1.00 95.38 299 LYS A O 1
ATOM 2438 N N . LYS A 1 300 ? 27.876 0.677 -20.479 1.00 96.44 300 LYS A N 1
ATOM 2439 C CA . LYS A 1 300 ? 29.183 0.407 -21.101 1.00 96.44 300 LYS A CA 1
ATOM 2440 C C . LYS A 1 300 ? 29.146 -0.723 -22.135 1.00 96.44 300 LYS A C 1
ATOM 2442 O O . LYS A 1 300 ? 29.970 -0.748 -23.047 1.00 96.44 300 LYS A O 1
ATOM 2447 N N . HIS A 1 301 ? 28.262 -1.699 -21.949 1.00 95.75 301 HIS A N 1
ATOM 2448 C CA . HIS A 1 301 ? 28.311 -2.972 -22.674 1.00 95.75 301 HIS A CA 1
ATOM 2449 C C . HIS A 1 301 ? 26.970 -3.443 -23.241 1.00 95.75 301 HIS A C 1
ATOM 2451 O O . HIS A 1 301 ? 26.953 -4.440 -23.959 1.00 95.75 301 HIS A O 1
ATOM 2457 N N . GLY A 1 302 ? 25.874 -2.770 -22.904 1.00 93.44 302 GLY A N 1
ATOM 2458 C CA . GLY A 1 302 ? 24.539 -3.077 -23.396 1.00 93.44 302 GLY A CA 1
ATOM 2459 C C . GLY A 1 302 ? 24.215 -2.391 -24.718 1.00 93.44 302 GLY A C 1
ATOM 2460 O O . GLY A 1 302 ? 24.981 -1.586 -25.249 1.00 93.44 302 GLY A O 1
ATOM 2461 N N . LYS A 1 303 ? 23.040 -2.724 -25.243 1.00 94.06 303 LYS A N 1
ATOM 2462 C CA . LYS A 1 303 ? 22.459 -2.187 -26.480 1.00 94.06 303 LYS A CA 1
ATOM 2463 C C . LYS A 1 303 ? 21.430 -1.081 -26.214 1.00 94.06 303 LYS A C 1
ATOM 2465 O O . LYS A 1 303 ? 20.792 -0.610 -27.150 1.00 94.06 303 LYS A O 1
ATOM 2470 N N . GLY A 1 304 ? 21.247 -0.685 -24.952 1.00 92.56 304 GLY A N 1
ATOM 2471 C CA . GLY A 1 304 ? 20.293 0.351 -24.538 1.00 92.56 304 GLY A CA 1
ATOM 2472 C C . GLY A 1 304 ? 18.875 -0.173 -24.298 1.00 92.56 304 GLY A C 1
ATOM 2473 O O . GLY A 1 304 ? 17.940 0.616 -24.212 1.00 92.56 304 GLY A O 1
ATOM 2474 N N . THR A 1 305 ? 18.713 -1.493 -24.195 1.00 95.31 305 THR A N 1
ATOM 2475 C CA . THR A 1 305 ? 17.422 -2.152 -23.907 1.00 95.31 305 THR A CA 1
ATOM 2476 C C . THR A 1 305 ? 17.427 -2.853 -22.551 1.00 95.31 305 THR A C 1
ATOM 2478 O O . THR A 1 305 ? 16.380 -3.207 -22.022 1.00 95.31 305 THR A O 1
ATOM 2481 N N . GLU A 1 306 ? 18.606 -3.057 -21.973 1.00 97.75 306 GLU A N 1
ATOM 2482 C CA . GLU A 1 306 ? 18.823 -3.727 -20.703 1.00 97.75 306 GLU A CA 1
ATOM 2483 C C . GLU A 1 306 ? 18.360 -2.839 -19.550 1.00 97.75 306 GLU A C 1
ATOM 2485 O O . GLU A 1 306 ? 18.767 -1.680 -19.432 1.00 97.75 306 GLU A O 1
ATOM 2490 N N . TRP A 1 307 ? 17.545 -3.395 -18.657 1.00 97.50 307 TRP A N 1
ATOM 2491 C CA . TRP A 1 307 ? 17.090 -2.681 -17.471 1.00 97.50 307 TRP A CA 1
ATOM 2492 C C . TRP A 1 307 ? 17.103 -3.565 -16.230 1.00 97.50 307 TRP A C 1
ATOM 2494 O O . TRP A 1 307 ? 17.008 -4.790 -16.295 1.00 97.50 307 TRP A O 1
ATOM 2504 N N . ILE A 1 308 ? 17.242 -2.904 -15.080 1.00 97.25 308 ILE A N 1
ATOM 2505 C CA . ILE A 1 308 ? 17.208 -3.509 -13.751 1.00 97.25 308 ILE A CA 1
ATOM 2506 C C . ILE A 1 308 ? 16.470 -2.577 -12.785 1.00 97.25 308 ILE A C 1
ATOM 2508 O O . ILE A 1 308 ? 16.703 -1.361 -12.768 1.00 97.25 308 ILE A O 1
ATOM 2512 N N . ILE A 1 309 ? 15.574 -3.148 -11.985 1.00 95.38 309 ILE A N 1
ATOM 2513 C CA . ILE A 1 309 ? 14.761 -2.431 -11.004 1.00 95.38 309 ILE A CA 1
ATOM 2514 C C . ILE A 1 309 ? 14.921 -3.105 -9.645 1.00 95.38 309 ILE A C 1
ATOM 2516 O O . ILE A 1 309 ? 14.707 -4.310 -9.517 1.00 95.38 309 ILE A O 1
ATOM 2520 N N . ALA A 1 310 ? 15.289 -2.310 -8.640 1.00 94.56 310 ALA A N 1
ATOM 2521 C CA . ALA A 1 310 ? 15.206 -2.695 -7.240 1.00 94.56 310 ALA A CA 1
ATOM 2522 C C . ALA A 1 310 ? 13.814 -2.349 -6.713 1.00 94.56 310 ALA A C 1
ATOM 2524 O O . ALA A 1 310 ? 13.384 -1.199 -6.783 1.00 94.56 310 ALA A O 1
ATOM 2525 N N . ASP A 1 311 ? 13.132 -3.350 -6.186 1.00 92.56 311 ASP A N 1
ATOM 2526 C CA . ASP A 1 311 ? 11.826 -3.244 -5.563 1.00 92.56 311 ASP A CA 1
ATOM 2527 C C . ASP A 1 311 ? 11.991 -3.429 -4.050 1.00 92.56 311 ASP A C 1
ATOM 2529 O O . ASP A 1 311 ? 12.074 -4.549 -3.531 1.00 92.56 311 ASP A O 1
ATOM 2533 N N . VAL A 1 312 ? 12.134 -2.300 -3.358 1.00 90.69 312 VAL A N 1
ATOM 2534 C CA . VAL A 1 312 ? 12.353 -2.227 -1.912 1.00 90.69 312 VAL A CA 1
ATOM 2535 C C . VAL A 1 312 ? 11.022 -1.901 -1.229 1.00 90.69 312 VAL A C 1
ATOM 2537 O O . VAL A 1 312 ? 10.398 -0.911 -1.607 1.00 90.69 312 VAL A O 1
ATOM 2540 N N . PRO A 1 313 ? 10.596 -2.668 -0.205 1.00 85.19 313 PRO A N 1
ATOM 2541 C CA . PRO A 1 313 ? 9.363 -2.380 0.521 1.00 85.19 313 PRO A CA 1
ATOM 2542 C C . PRO A 1 313 ? 9.353 -0.963 1.111 1.00 85.19 313 PRO A C 1
ATOM 2544 O O . PRO A 1 313 ? 10.222 -0.611 1.913 1.00 85.19 313 PRO A O 1
ATOM 2547 N N . GLU A 1 314 ? 8.353 -0.164 0.732 1.00 79.88 314 GLU A N 1
ATOM 2548 C CA . GLU A 1 314 ? 8.173 1.201 1.248 1.00 79.88 314 GLU A CA 1
ATOM 2549 C C . GLU A 1 314 ? 7.721 1.198 2.716 1.00 79.88 314 GLU A C 1
ATOM 2551 O O . GLU A 1 314 ? 8.168 2.022 3.516 1.00 79.88 314 GLU A O 1
ATOM 2556 N N . LYS A 1 315 ? 6.864 0.237 3.085 1.00 82.81 315 LYS A N 1
ATOM 2557 C CA . LYS A 1 315 ? 6.378 0.023 4.453 1.00 82.81 315 LYS A CA 1
ATOM 2558 C C . LYS A 1 315 ? 7.020 -1.223 5.061 1.00 82.81 315 LYS A C 1
ATOM 2560 O O . LYS A 1 315 ? 7.269 -2.210 4.371 1.00 82.81 315 LYS A O 1
ATOM 2565 N N . ASP A 1 316 ? 7.278 -1.162 6.364 1.00 85.56 316 ASP A N 1
ATOM 2566 C CA . ASP A 1 316 ? 7.801 -2.294 7.124 1.00 85.56 316 ASP A CA 1
ATOM 2567 C C . ASP A 1 316 ? 6.730 -3.357 7.359 1.00 85.56 316 ASP A C 1
ATOM 2569 O O . ASP A 1 316 ? 5.595 -3.057 7.728 1.00 85.56 316 ASP A O 1
ATOM 2573 N N . VAL A 1 317 ? 7.126 -4.614 7.179 1.00 84.62 317 VAL A N 1
ATOM 2574 C CA . VAL A 1 317 ? 6.280 -5.778 7.437 1.00 84.62 317 VAL A CA 1
ATOM 2575 C C . VAL A 1 317 ? 6.503 -6.214 8.872 1.00 84.62 317 VAL A C 1
ATOM 2577 O O . VAL A 1 317 ? 7.516 -6.841 9.192 1.00 84.62 317 VAL A O 1
ATOM 2580 N N . ILE A 1 318 ? 5.565 -5.847 9.737 1.00 86.75 318 ILE A N 1
ATOM 2581 C CA . ILE A 1 318 ? 5.634 -6.087 11.178 1.00 86.75 318 ILE A CA 1
ATOM 2582 C C . ILE A 1 318 ? 4.346 -6.732 11.682 1.00 86.75 318 ILE A C 1
ATOM 2584 O O . ILE A 1 318 ? 3.263 -6.519 11.127 1.00 86.75 318 ILE A O 1
ATOM 2588 N N . PHE A 1 319 ? 4.460 -7.485 12.774 1.00 85.62 319 PHE A N 1
ATOM 2589 C CA . PHE A 1 319 ? 3.291 -7.982 13.500 1.00 85.62 319 PHE A CA 1
ATOM 2590 C C . PHE A 1 319 ? 2.527 -6.826 14.145 1.00 85.62 319 PHE A C 1
ATOM 2592 O O . PHE A 1 319 ? 1.330 -6.688 13.965 1.00 85.62 319 PHE A O 1
ATOM 2599 N N . THR A 1 320 ? 3.235 -5.971 14.870 1.00 86.19 320 THR A N 1
ATOM 2600 C CA . THR A 1 320 ? 2.728 -4.775 15.552 1.00 86.19 320 THR A CA 1
ATOM 2601 C C . THR A 1 320 ? 3.936 -3.901 15.871 1.00 86.19 320 THR A C 1
ATOM 2603 O O . THR A 1 320 ? 5.072 -4.381 15.847 1.00 86.19 320 THR A O 1
ATOM 2606 N N . LYS A 1 321 ? 3.718 -2.623 16.178 1.00 84.62 321 LYS A N 1
ATOM 2607 C CA . LYS A 1 321 ? 4.794 -1.753 16.675 1.00 84.62 321 LYS A CA 1
ATOM 2608 C C . LYS A 1 321 ? 5.290 -2.238 18.037 1.00 84.62 321 LYS A C 1
ATOM 2610 O O . LYS A 1 321 ? 4.476 -2.549 18.907 1.00 84.62 321 LYS A O 1
ATOM 2615 N N . ASP A 1 322 ? 6.606 -2.262 18.221 1.00 83.88 322 ASP A N 1
ATOM 2616 C CA . ASP A 1 322 ? 7.233 -2.569 19.504 1.00 83.88 322 ASP A CA 1
ATOM 2617 C C . ASP A 1 322 ? 7.086 -1.417 20.513 1.00 83.88 322 ASP A C 1
ATOM 2619 O O . ASP A 1 322 ? 6.834 -0.261 20.158 1.00 83.88 322 ASP A O 1
ATOM 2623 N N . ILE A 1 323 ? 7.284 -1.739 21.793 1.00 82.56 323 ILE A N 1
ATOM 2624 C CA . ILE A 1 323 ? 7.100 -0.794 22.897 1.00 82.56 323 ILE A CA 1
ATOM 2625 C C . ILE A 1 323 ? 8.055 0.409 22.835 1.00 82.56 323 ILE A C 1
ATOM 2627 O O . ILE A 1 323 ? 7.642 1.526 23.144 1.00 82.56 323 ILE A O 1
ATOM 2631 N N . GLN A 1 324 ? 9.304 0.225 22.390 1.00 80.38 324 GLN A N 1
ATOM 2632 C CA . GLN A 1 324 ? 10.286 1.313 22.326 1.00 80.38 324 GLN A CA 1
ATOM 2633 C C . GLN A 1 324 ? 9.911 2.306 21.228 1.00 80.38 324 GLN A C 1
ATOM 2635 O O . GLN A 1 324 ? 9.925 3.520 21.439 1.00 80.38 324 GLN A O 1
ATOM 2640 N N . THR A 1 325 ? 9.489 1.804 20.068 1.00 79.56 325 THR A N 1
ATOM 2641 C CA . THR A 1 325 ? 8.982 2.638 18.974 1.00 79.56 325 THR A CA 1
ATOM 2642 C C . THR A 1 325 ? 7.747 3.437 19.387 1.00 79.56 325 THR A C 1
ATOM 2644 O O . THR A 1 325 ? 7.614 4.601 18.996 1.00 79.56 325 THR A O 1
ATOM 2647 N N . LEU A 1 326 ? 6.855 2.849 20.188 1.00 81.19 326 LEU A N 1
ATOM 2648 C CA . LEU A 1 326 ? 5.668 3.539 20.689 1.00 81.19 326 LEU A CA 1
ATOM 2649 C C . LEU A 1 326 ? 6.029 4.646 21.699 1.00 81.19 326 LEU A C 1
ATOM 2651 O O . LEU A 1 326 ? 5.574 5.784 21.548 1.00 81.19 326 LEU A O 1
ATOM 2655 N N . LEU A 1 327 ? 6.912 4.358 22.661 1.00 79.50 327 LEU A N 1
ATOM 2656 C CA . LEU A 1 327 ? 7.371 5.314 23.682 1.00 79.50 327 LEU A CA 1
ATOM 2657 C C . LEU A 1 327 ? 8.120 6.524 23.102 1.00 79.50 327 LEU A C 1
ATOM 2659 O O . LEU A 1 327 ? 8.114 7.602 23.690 1.00 79.50 327 LEU A O 1
ATOM 2663 N N . ARG A 1 328 ? 8.728 6.400 21.917 1.00 73.38 328 ARG A N 1
ATOM 2664 C CA . ARG A 1 328 ? 9.364 7.543 21.234 1.00 73.38 328 ARG A CA 1
ATOM 2665 C C . ARG A 1 328 ? 8.378 8.609 20.777 1.00 73.38 328 ARG A C 1
ATOM 2667 O O . ARG A 1 328 ? 8.770 9.761 20.609 1.00 73.38 328 ARG A O 1
ATOM 2674 N N . LYS A 1 329 ? 7.133 8.223 20.490 1.00 66.31 329 LYS A N 1
ATOM 2675 C CA . LYS A 1 329 ? 6.125 9.132 19.929 1.00 66.31 329 LYS A CA 1
ATOM 2676 C C . LYS A 1 329 ? 5.212 9.725 20.992 1.00 66.31 329 LYS A C 1
ATOM 2678 O O . LYS A 1 329 ? 4.594 10.755 20.723 1.00 66.31 329 LYS A O 1
ATOM 2683 N N . ARG A 1 330 ? 5.083 9.083 22.158 1.00 66.44 330 ARG A N 1
ATOM 2684 C CA . ARG A 1 330 ? 4.116 9.460 23.195 1.00 66.44 330 ARG A CA 1
ATOM 2685 C C . ARG A 1 330 ? 4.617 9.153 24.599 1.00 66.44 330 ARG A C 1
ATOM 2687 O O . ARG A 1 330 ? 5.392 8.227 24.804 1.00 66.44 330 ARG A O 1
ATOM 2694 N N . SER A 1 331 ? 4.105 9.909 25.569 1.00 63.97 331 SER A N 1
ATOM 2695 C CA . SER A 1 331 ? 4.234 9.568 26.985 1.00 63.97 331 SER A CA 1
ATOM 2696 C C . SER A 1 331 ? 3.536 8.232 27.299 1.00 63.97 331 SER A C 1
ATOM 2698 O O . SER A 1 331 ? 2.603 7.864 26.576 1.00 63.97 331 SER A O 1
ATOM 2700 N N . PRO A 1 332 ? 3.924 7.531 28.383 1.00 63.59 332 PRO A N 1
ATOM 2701 C CA . PRO A 1 332 ? 3.320 6.256 28.786 1.00 63.59 332 PRO A CA 1
ATOM 2702 C C . PRO A 1 332 ? 1.786 6.288 28.865 1.00 63.59 332 PRO A C 1
ATOM 2704 O O . PRO A 1 332 ? 1.120 5.409 28.326 1.00 63.59 332 PRO A O 1
ATOM 2707 N N . ASP A 1 333 ? 1.204 7.353 29.423 1.00 60.91 333 ASP A N 1
ATOM 2708 C CA . ASP A 1 333 ? -0.257 7.504 29.521 1.00 60.91 333 ASP A CA 1
ATOM 2709 C C . ASP A 1 333 ? -0.938 7.726 28.158 1.00 60.91 333 ASP A C 1
ATOM 2711 O O . ASP A 1 333 ? -2.114 7.411 27.970 1.00 60.91 333 ASP A O 1
ATOM 2715 N N . GLY A 1 334 ? -0.198 8.257 27.179 1.00 68.62 334 GLY A N 1
ATOM 2716 C CA . GLY A 1 334 ? -0.675 8.506 25.820 1.00 68.62 334 GLY A CA 1
ATOM 2717 C C . GLY A 1 334 ? -0.648 7.279 24.904 1.00 68.62 334 GLY A C 1
ATOM 2718 O O . GLY A 1 334 ? -1.244 7.338 23.822 1.00 68.62 334 GLY A O 1
ATOM 2719 N N . LEU A 1 335 ? 0.013 6.190 25.320 1.00 73.00 335 LEU A N 1
ATOM 2720 C CA . LEU A 1 335 ? 0.150 4.940 24.560 1.00 73.00 335 LEU A CA 1
ATOM 2721 C C . LEU A 1 335 ? -1.183 4.215 24.382 1.00 73.00 335 LEU A C 1
ATOM 2723 O O . LEU A 1 335 ? -1.506 3.729 23.297 1.00 73.00 335 LEU A O 1
ATOM 2727 N N . TYR A 1 336 ? -1.995 4.192 25.437 1.00 74.69 336 TYR A N 1
ATOM 2728 C CA . TYR A 1 336 ? -3.310 3.552 25.415 1.00 74.69 336 TYR A CA 1
ATOM 2729 C C . TYR A 1 336 ? -4.325 4.321 24.563 1.00 74.69 336 TYR A C 1
ATOM 2731 O O . TYR A 1 336 ? -5.326 3.748 24.149 1.00 74.69 336 TYR A O 1
ATOM 2739 N N . SER A 1 337 ? -4.026 5.585 24.241 1.00 69.75 337 SER A N 1
ATOM 2740 C CA . SER A 1 337 ? -4.763 6.417 23.283 1.00 69.75 337 SER A CA 1
ATOM 2741 C C . SER A 1 337 ? -4.072 6.509 21.913 1.00 69.75 337 SER A C 1
ATOM 2743 O O . SER A 1 337 ? -4.384 7.414 21.133 1.00 69.75 337 SER A O 1
ATOM 2745 N N . ASP A 1 338 ? -3.060 5.684 21.627 1.00 79.69 338 ASP A N 1
ATOM 2746 C CA . ASP A 1 338 ? -2.570 5.508 20.256 1.00 79.69 338 ASP A CA 1
ATOM 2747 C C . ASP A 1 338 ? -3.616 4.716 19.459 1.00 79.69 338 ASP A C 1
ATOM 2749 O O . ASP A 1 338 ? -4.381 3.940 20.025 1.00 79.69 338 ASP A O 1
ATOM 2753 N N . ARG A 1 339 ? -3.671 4.906 18.151 1.00 82.44 339 ARG A N 1
ATOM 2754 C CA . ARG A 1 339 ? -4.632 4.228 17.290 1.00 82.44 339 ARG A CA 1
ATOM 2755 C C . ARG A 1 339 ? -4.187 2.802 16.972 1.00 82.44 339 ARG A C 1
ATOM 2757 O O . ARG A 1 339 ? -4.985 1.879 17.064 1.00 82.44 339 ARG A O 1
ATOM 2764 N N . ASP A 1 340 ? -2.910 2.616 16.651 1.00 85.06 340 ASP A N 1
ATOM 2765 C CA . ASP A 1 340 ? -2.453 1.386 16.004 1.00 85.06 340 ASP A CA 1
ATOM 2766 C C . ASP A 1 340 ? -2.307 0.179 16.955 1.00 85.06 340 ASP A C 1
ATOM 2768 O O . ASP A 1 340 ? -2.890 -0.858 16.649 1.00 85.06 340 ASP A O 1
ATOM 2772 N N . PRO A 1 341 ? -1.586 0.254 18.099 1.00 88.75 341 PRO A N 1
ATOM 2773 C CA . PRO A 1 341 ? -1.258 -0.944 18.871 1.00 88.75 341 PRO A CA 1
ATOM 2774 C C . PRO A 1 341 ? -2.496 -1.562 19.523 1.00 88.75 341 PRO A C 1
ATOM 2776 O O . PRO A 1 341 ? -3.390 -0.848 19.979 1.00 88.75 341 PRO A O 1
ATOM 2779 N N . ILE A 1 342 ? -2.528 -2.887 19.646 1.00 92.88 342 ILE A N 1
ATOM 2780 C CA . ILE A 1 342 ? -3.650 -3.584 20.283 1.00 92.88 342 ILE A CA 1
ATOM 2781 C C . ILE A 1 342 ? -3.607 -3.420 21.803 1.00 92.88 342 ILE A C 1
ATOM 2783 O O . ILE A 1 342 ? -2.572 -3.641 22.438 1.00 92.88 342 ILE A O 1
ATOM 2787 N N . LYS A 1 343 ? -4.761 -3.068 22.381 1.00 93.94 343 LYS A N 1
ATOM 2788 C CA . LYS A 1 343 ? -4.979 -2.986 23.828 1.00 93.94 343 LYS A CA 1
ATOM 2789 C C . LYS A 1 343 ? -5.727 -4.214 24.303 1.00 93.94 343 LYS A C 1
ATOM 2791 O O . LYS A 1 343 ? -6.770 -4.547 23.751 1.00 93.94 343 LYS A O 1
ATOM 2796 N N . VAL A 1 344 ? -5.209 -4.841 25.345 1.00 95.00 344 VAL A N 1
ATOM 2797 C CA . VAL A 1 344 ? -5.822 -5.960 26.050 1.00 95.00 344 VAL A CA 1
ATOM 2798 C C . VAL A 1 344 ? -6.438 -5.431 27.339 1.00 95.00 344 VAL A C 1
ATOM 2800 O O . VAL A 1 344 ? -5.762 -4.753 28.107 1.00 95.00 344 VAL A O 1
ATOM 2803 N N . VAL A 1 345 ? -7.709 -5.733 27.572 1.00 94.94 345 VAL A N 1
ATOM 2804 C CA . VAL A 1 345 ? -8.449 -5.361 28.779 1.00 94.94 345 VAL A CA 1
ATOM 2805 C C . VAL A 1 345 ? -8.581 -6.601 29.657 1.00 94.94 345 VAL A C 1
ATOM 2807 O O . VAL A 1 345 ? -9.106 -7.628 29.213 1.00 94.94 345 VAL A O 1
ATOM 2810 N N . ASP A 1 346 ? -8.071 -6.523 30.885 1.00 92.88 346 ASP A N 1
ATOM 2811 C CA . ASP A 1 346 ? -8.180 -7.618 31.851 1.00 92.88 346 ASP A CA 1
ATOM 2812 C C . ASP A 1 346 ? -9.590 -7.720 32.465 1.00 92.88 346 ASP A C 1
ATOM 2814 O O . ASP A 1 346 ? -10.454 -6.858 32.270 1.00 92.88 346 ASP A O 1
ATOM 2818 N N . LYS A 1 347 ? -9.834 -8.777 33.246 1.00 91.00 347 LYS A N 1
ATOM 2819 C CA . LYS A 1 347 ? -11.102 -8.980 33.972 1.00 91.00 347 LYS A CA 1
ATOM 2820 C C . LYS 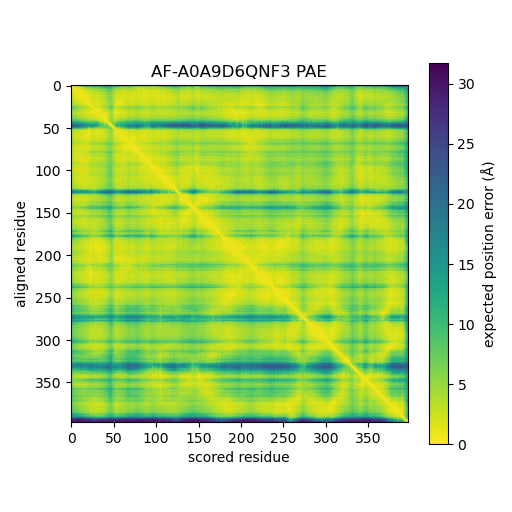A 1 347 ? -11.499 -7.847 34.935 1.00 91.00 347 LYS A C 1
ATOM 2822 O O . LYS A 1 347 ? -12.652 -7.798 35.357 1.00 91.00 347 LYS A O 1
ATOM 2827 N N . HIS A 1 348 ? -10.569 -6.969 35.310 1.00 90.38 348 HIS A N 1
ATOM 2828 C CA . HIS A 1 348 ? -10.803 -5.813 36.177 1.00 90.38 348 HIS A CA 1
ATOM 2829 C C . HIS A 1 348 ? -11.008 -4.512 35.383 1.00 90.38 348 HIS A C 1
ATOM 2831 O O . HIS A 1 348 ? -11.200 -3.456 35.984 1.00 90.38 348 HIS A O 1
ATOM 2837 N N . GLY A 1 349 ? -10.987 -4.571 34.047 1.00 87.56 349 GLY A N 1
ATOM 2838 C CA . GLY A 1 349 ? -11.126 -3.407 33.176 1.00 87.56 349 GLY A CA 1
ATOM 2839 C C . GLY A 1 349 ? -9.833 -2.607 33.000 1.00 87.56 349 GLY A C 1
ATOM 2840 O O . GLY A 1 349 ? -9.874 -1.510 32.441 1.00 87.56 349 GLY A O 1
ATOM 2841 N N . LYS A 1 350 ? -8.686 -3.117 33.465 1.00 90.31 350 LYS A N 1
ATOM 2842 C CA . LYS A 1 350 ? -7.396 -2.440 33.329 1.00 90.31 350 LYS A CA 1
ATOM 2843 C C . LYS A 1 350 ? -6.796 -2.735 31.946 1.00 90.31 350 LYS A C 1
ATOM 2845 O O . LYS A 1 350 ? -6.646 -3.907 31.589 1.00 90.31 350 LYS A O 1
ATOM 2850 N N . PRO A 1 351 ? -6.434 -1.703 31.162 1.00 92.25 351 PRO A N 1
ATOM 2851 C CA . PRO A 1 351 ? -5.794 -1.896 29.870 1.00 92.25 351 PRO A CA 1
ATOM 2852 C C . PRO A 1 351 ? -4.292 -2.182 30.022 1.00 92.25 351 PRO A C 1
ATOM 2854 O O . PRO A 1 351 ? -3.619 -1.616 30.884 1.00 92.25 351 PRO A O 1
ATOM 2857 N N . SER A 1 352 ? -3.760 -3.012 29.130 1.00 92.12 352 SER A N 1
ATOM 2858 C CA . SER A 1 352 ? -2.331 -3.136 28.824 1.00 92.12 352 SER A CA 1
ATOM 2859 C C . SER A 1 352 ? -2.148 -3.231 27.306 1.00 92.12 352 SER A C 1
ATOM 2861 O O . SER A 1 352 ? -3.082 -3.594 26.590 1.00 92.12 352 SER A O 1
ATOM 2863 N N . LEU A 1 353 ? -0.967 -2.947 26.767 1.00 92.44 353 LEU A N 1
ATOM 2864 C CA . LEU A 1 353 ? -0.686 -3.246 25.363 1.00 92.44 353 LEU A CA 1
ATOM 2865 C C . LEU A 1 353 ? -0.410 -4.740 25.190 1.00 92.44 353 LEU A C 1
ATOM 2867 O O . LEU A 1 353 ? 0.177 -5.379 26.063 1.00 92.44 353 LEU A O 1
ATOM 2871 N N . LEU A 1 354 ? -0.768 -5.298 24.032 1.00 93.06 354 LEU A N 1
ATOM 2872 C CA . LEU A 1 354 ? -0.417 -6.680 23.686 1.00 93.06 354 LEU A CA 1
ATOM 2873 C C . LEU A 1 354 ? 1.101 -6.915 23.769 1.00 93.06 354 LEU A C 1
ATOM 2875 O O . LEU A 1 354 ? 1.537 -7.982 24.191 1.00 93.06 354 LEU A O 1
ATOM 2879 N N . VAL A 1 355 ? 1.899 -5.911 23.397 1.00 91.31 355 VAL A N 1
ATOM 2880 C CA . VAL A 1 355 ? 3.369 -5.979 23.397 1.00 91.31 355 VAL A CA 1
ATOM 2881 C C . VAL A 1 355 ? 4.008 -5.838 24.780 1.00 91.31 355 VAL A C 1
ATOM 2883 O O . VAL A 1 355 ? 5.176 -6.174 24.933 1.00 91.31 355 VAL A O 1
ATOM 2886 N N . GLU A 1 356 ? 3.267 -5.366 25.785 1.00 90.56 356 GLU A N 1
ATOM 2887 C CA . GLU A 1 356 ? 3.758 -5.255 27.168 1.00 90.56 356 GLU A CA 1
ATOM 2888 C C . GLU A 1 356 ? 3.603 -6.563 27.949 1.00 90.56 356 GLU A C 1
ATOM 2890 O O . GLU A 1 356 ? 4.237 -6.751 28.985 1.00 90.56 356 GLU A O 1
ATOM 2895 N N . ARG A 1 357 ? 2.740 -7.473 27.486 1.00 90.06 357 ARG A N 1
ATOM 2896 C CA . ARG A 1 357 ? 2.435 -8.704 28.216 1.00 90.06 357 ARG A CA 1
ATOM 2897 C C . ARG A 1 357 ? 3.555 -9.720 28.030 1.00 90.06 357 ARG A C 1
ATOM 2899 O O . ARG A 1 357 ? 3.839 -10.137 26.913 1.00 90.06 357 ARG A O 1
ATOM 2906 N N . GLU A 1 358 ? 4.116 -10.211 29.130 1.00 87.25 358 GLU A N 1
ATOM 2907 C CA . GLU A 1 358 ? 5.171 -11.238 29.101 1.00 87.25 358 GLU A CA 1
ATOM 2908 C C . GLU A 1 358 ? 4.724 -12.553 28.441 1.00 87.25 358 GLU A C 1
ATOM 2910 O O . GLU A 1 358 ? 5.527 -13.266 27.830 1.00 87.25 358 GLU A O 1
ATOM 2915 N N . SER A 1 359 ? 3.427 -12.860 28.542 1.00 88.12 359 SER A N 1
ATOM 2916 C CA . SER A 1 359 ? 2.799 -14.037 27.940 1.00 88.12 359 SER A CA 1
ATOM 2917 C C . SER A 1 359 ? 2.509 -13.888 26.443 1.00 88.12 359 SER A C 1
ATOM 2919 O O . SER A 1 359 ? 2.038 -14.842 25.835 1.00 88.12 359 SER A O 1
ATOM 2921 N N . SER A 1 360 ? 2.755 -12.714 25.853 1.00 92.31 360 SER A N 1
ATOM 2922 C CA . SER A 1 360 ? 2.506 -12.437 24.437 1.00 92.31 360 SER A CA 1
ATOM 2923 C C . SER A 1 360 ? 3.671 -12.929 23.581 1.00 92.31 360 SER A C 1
ATOM 2925 O O . SER A 1 360 ? 4.794 -12.417 23.663 1.00 92.31 360 SER A O 1
ATOM 2927 N N . LEU A 1 361 ? 3.410 -13.921 22.730 1.00 90.69 361 LEU A N 1
ATOM 2928 C CA . LEU A 1 361 ? 4.345 -14.361 21.701 1.00 90.69 361 LEU A CA 1
ATOM 2929 C C . LEU A 1 361 ? 4.590 -13.229 20.704 1.00 90.69 361 LEU A C 1
ATOM 2931 O O . LEU A 1 361 ? 5.741 -12.933 20.377 1.00 90.69 361 LEU A O 1
ATOM 2935 N N . VAL A 1 362 ? 3.526 -12.553 20.265 1.00 90.06 362 VAL A N 1
ATOM 2936 C CA . VAL A 1 362 ? 3.657 -11.440 19.318 1.00 90.06 362 VAL A CA 1
ATOM 2937 C C . VAL A 1 362 ? 4.423 -10.269 19.935 1.00 90.06 362 VAL A C 1
ATOM 2939 O O . VAL A 1 362 ? 5.199 -9.625 19.236 1.00 90.06 362 VAL A O 1
ATOM 2942 N N . GLY A 1 363 ? 4.308 -10.037 21.245 1.00 88.88 363 GLY A N 1
ATOM 2943 C CA . GLY A 1 363 ? 5.122 -9.049 21.958 1.00 88.88 363 GLY A CA 1
ATOM 2944 C C . GLY A 1 363 ? 6.624 -9.308 21.822 1.00 88.88 363 GLY A C 1
ATOM 2945 O O . GLY A 1 363 ? 7.393 -8.385 21.559 1.00 88.88 363 GLY A O 1
ATOM 2946 N N . LYS A 1 364 ? 7.045 -10.578 21.887 1.00 88.44 364 LYS A N 1
ATOM 2947 C CA . LYS A 1 364 ? 8.444 -10.980 21.648 1.00 88.44 364 LYS A CA 1
ATOM 2948 C C . LYS A 1 364 ? 8.839 -10.846 20.177 1.00 88.44 364 LYS A C 1
ATOM 2950 O O . LYS A 1 364 ? 9.994 -10.543 19.876 1.00 88.44 364 LYS A O 1
ATOM 2955 N N . LEU A 1 365 ? 7.888 -11.061 19.267 1.00 90.25 365 LEU A N 1
ATOM 2956 C CA . LEU A 1 365 ? 8.101 -10.972 17.823 1.00 90.25 365 LEU A CA 1
ATOM 2957 C C . LEU A 1 365 ? 8.015 -9.536 17.265 1.00 90.25 365 LEU A C 1
ATOM 2959 O O . LEU A 1 365 ? 8.471 -9.294 16.150 1.00 90.25 365 LEU A O 1
ATOM 2963 N N . ALA A 1 366 ? 7.491 -8.571 18.026 1.00 88.31 366 ALA A N 1
ATOM 2964 C CA . ALA A 1 366 ? 7.294 -7.184 17.587 1.00 88.31 366 ALA A CA 1
ATOM 2965 C C . ALA A 1 366 ? 8.604 -6.459 17.232 1.00 88.31 366 ALA A C 1
ATOM 2967 O O . ALA A 1 366 ? 8.603 -5.535 16.423 1.00 88.31 366 ALA A O 1
ATOM 2968 N N . ASN A 1 367 ? 9.735 -6.916 17.778 1.00 87.75 367 ASN A N 1
ATOM 2969 C CA . ASN A 1 367 ? 11.062 -6.380 17.464 1.00 87.75 367 ASN A CA 1
ATOM 2970 C C . ASN A 1 367 ? 11.619 -6.881 16.125 1.00 87.75 367 ASN A C 1
ATOM 2972 O O . ASN A 1 367 ? 12.775 -6.604 15.815 1.00 87.75 367 ASN A O 1
ATOM 2976 N N . TYR A 1 368 ? 10.854 -7.643 15.346 1.00 89.44 368 TYR A N 1
ATOM 2977 C CA . TYR A 1 368 ? 11.309 -8.199 14.081 1.00 89.44 368 TYR A CA 1
ATOM 2978 C C . TYR A 1 368 ? 10.525 -7.633 12.902 1.00 89.44 368 TYR A C 1
ATOM 2980 O O . TYR A 1 368 ? 9.301 -7.513 12.926 1.00 89.44 368 TYR A O 1
ATOM 2988 N N . VAL A 1 369 ? 11.259 -7.328 11.837 1.00 89.88 369 VAL A N 1
ATOM 2989 C CA . VAL A 1 369 ? 10.724 -6.808 10.581 1.00 89.88 369 VAL A CA 1
ATOM 2990 C C . VAL A 1 369 ? 11.074 -7.770 9.462 1.00 89.88 369 VAL A C 1
ATOM 2992 O O . VAL A 1 369 ? 12.244 -8.126 9.294 1.00 89.88 369 VAL A O 1
ATOM 2995 N N . ASN A 1 370 ? 10.087 -8.164 8.660 1.00 89.94 370 ASN A N 1
ATOM 2996 C CA . ASN A 1 370 ? 10.361 -8.944 7.460 1.00 89.94 370 ASN A CA 1
ATOM 2997 C C . ASN A 1 370 ? 10.807 -8.024 6.323 1.00 89.94 370 ASN A C 1
ATOM 2999 O O . ASN A 1 370 ? 10.008 -7.276 5.757 1.00 89.94 370 ASN A O 1
ATOM 3003 N N . PHE A 1 371 ? 12.093 -8.064 5.988 1.00 90.94 371 PHE A N 1
ATOM 3004 C CA . PHE A 1 371 ? 12.658 -7.270 4.908 1.00 90.94 371 PHE A CA 1
ATOM 3005 C C . PHE A 1 371 ? 12.813 -8.130 3.652 1.00 90.94 371 PHE A C 1
ATOM 3007 O O . PHE A 1 371 ? 13.688 -8.996 3.567 1.00 90.94 371 PHE A O 1
ATOM 3014 N N . ILE A 1 372 ? 11.943 -7.866 2.673 1.00 89.56 372 ILE A N 1
ATOM 3015 C CA . ILE A 1 372 ? 11.795 -8.652 1.441 1.00 89.56 372 ILE A CA 1
ATOM 3016 C C . ILE A 1 372 ? 12.035 -7.755 0.210 1.00 89.56 372 ILE A C 1
ATOM 3018 O O . ILE A 1 372 ? 11.083 -7.419 -0.508 1.00 89.56 372 ILE A O 1
ATOM 3022 N N . PRO A 1 373 ? 13.275 -7.288 -0.029 1.00 91.94 373 PRO A N 1
ATOM 3023 C CA . PRO A 1 373 ? 13.607 -6.607 -1.272 1.00 91.94 373 PRO A CA 1
ATOM 3024 C C . PRO A 1 373 ? 13.637 -7.612 -2.425 1.00 91.94 373 PRO A C 1
ATOM 3026 O O . PRO A 1 373 ? 14.046 -8.757 -2.255 1.00 91.94 373 PRO A O 1
ATOM 3029 N N . ASN A 1 374 ? 13.243 -7.171 -3.612 1.00 92.00 374 ASN A N 1
ATOM 3030 C CA . ASN A 1 374 ? 13.376 -7.948 -4.836 1.00 92.00 374 ASN A CA 1
ATOM 3031 C C . ASN A 1 374 ? 14.135 -7.146 -5.891 1.00 92.00 374 ASN A C 1
ATOM 3033 O O . ASN A 1 374 ? 14.168 -5.917 -5.858 1.00 92.00 374 ASN A O 1
ATOM 3037 N N . VAL A 1 375 ? 14.752 -7.844 -6.840 1.00 94.69 375 VAL A N 1
ATOM 3038 C CA . VAL A 1 375 ? 15.420 -7.217 -7.983 1.00 94.69 375 VAL A CA 1
ATOM 3039 C C . VAL A 1 375 ? 14.964 -7.907 -9.250 1.00 94.69 375 VAL A C 1
ATOM 3041 O O . VAL A 1 375 ? 14.982 -9.138 -9.338 1.00 94.69 375 VAL A O 1
ATOM 3044 N N . TYR A 1 376 ? 14.566 -7.111 -10.235 1.00 96.19 376 TYR A N 1
ATOM 3045 C CA . TYR A 1 376 ? 14.012 -7.602 -11.487 1.00 96.19 376 TYR A CA 1
ATOM 3046 C C . TYR A 1 376 ? 14.748 -7.026 -12.685 1.00 96.19 376 TYR A C 1
ATOM 3048 O O . TYR A 1 376 ? 15.181 -5.876 -12.654 1.00 96.19 376 TYR A O 1
ATOM 3056 N N . ALA A 1 377 ? 14.877 -7.825 -13.739 1.00 97.06 377 ALA A N 1
ATOM 3057 C CA . ALA A 1 377 ? 15.531 -7.433 -14.980 1.00 97.06 377 ALA A CA 1
ATOM 3058 C C . ALA A 1 377 ? 14.883 -8.120 -16.192 1.00 97.06 377 ALA A C 1
ATOM 3060 O O . ALA A 1 377 ? 14.267 -9.185 -16.057 1.00 97.06 377 ALA A O 1
ATOM 3061 N N . ASN A 1 378 ? 15.038 -7.542 -17.384 1.00 97.38 378 ASN A N 1
ATOM 3062 C CA . ASN A 1 378 ? 14.634 -8.208 -18.625 1.00 97.38 378 ASN A CA 1
ATOM 3063 C C . ASN A 1 378 ? 15.631 -9.283 -19.074 1.00 97.38 378 ASN A C 1
ATOM 3065 O O . ASN A 1 378 ? 16.733 -9.418 -18.544 1.00 97.38 378 ASN A O 1
ATOM 3069 N N . SER A 1 379 ? 15.235 -10.065 -20.081 1.00 96.44 379 SER A N 1
ATOM 3070 C CA . SER A 1 379 ? 16.061 -11.146 -20.631 1.00 96.44 379 SER A CA 1
ATOM 3071 C C . SER A 1 379 ? 17.410 -10.644 -21.156 1.00 96.44 379 SER A C 1
ATOM 3073 O O . SER A 1 379 ? 18.429 -11.260 -20.854 1.00 96.44 379 SER A O 1
ATOM 3075 N N . ALA A 1 380 ? 17.438 -9.499 -21.851 1.00 96.19 380 ALA A N 1
ATOM 3076 C CA . ALA A 1 380 ? 18.675 -8.914 -22.377 1.00 96.19 380 ALA A CA 1
ATOM 3077 C C . ALA A 1 380 ? 19.672 -8.562 -21.257 1.00 96.19 380 ALA A C 1
ATOM 3079 O O . ALA A 1 380 ? 20.859 -8.880 -21.347 1.00 96.19 380 ALA A O 1
ATOM 3080 N N . ALA A 1 381 ? 19.186 -7.983 -20.154 1.00 97.12 381 ALA A N 1
ATOM 3081 C CA . ALA A 1 381 ? 20.004 -7.739 -18.973 1.00 97.12 381 ALA A CA 1
ATOM 3082 C C . ALA A 1 381 ? 20.546 -9.043 -18.366 1.00 97.12 381 ALA A C 1
ATOM 3084 O O . ALA A 1 381 ? 21.724 -9.113 -18.024 1.00 97.12 381 ALA A O 1
ATOM 3085 N N . ILE A 1 382 ? 19.725 -10.093 -18.249 1.00 96.44 382 ILE A N 1
ATOM 3086 C CA . ILE A 1 382 ? 20.167 -11.389 -17.707 1.00 96.44 382 ILE A CA 1
ATOM 3087 C C . ILE A 1 382 ? 21.279 -12.016 -18.554 1.00 96.44 382 ILE A C 1
ATOM 3089 O O . ILE A 1 382 ? 22.246 -12.536 -17.993 1.00 96.44 382 ILE A O 1
ATOM 3093 N N . GLU A 1 383 ? 21.156 -11.978 -19.880 1.00 94.94 383 GLU A N 1
ATOM 3094 C CA . GLU A 1 383 ? 22.185 -12.472 -20.801 1.00 94.94 383 GLU A CA 1
ATOM 3095 C C . GLU A 1 383 ? 23.499 -11.715 -20.603 1.00 94.94 383 GLU A C 1
ATOM 3097 O O . GLU A 1 383 ? 24.530 -12.326 -20.311 1.00 94.94 383 GLU A O 1
ATOM 3102 N N . LEU A 1 384 ? 23.442 -10.381 -20.611 1.00 95.62 384 LEU A N 1
ATOM 3103 C CA . LEU A 1 384 ? 24.617 -9.541 -20.411 1.00 95.62 384 LEU A CA 1
ATOM 3104 C C . LEU A 1 384 ? 25.281 -9.776 -19.043 1.00 95.62 384 LEU A C 1
ATOM 3106 O O . LEU A 1 384 ? 26.507 -9.869 -18.948 1.00 95.62 384 LEU A O 1
ATOM 3110 N N . LEU A 1 385 ? 24.493 -9.908 -17.973 1.00 94.56 385 LEU A N 1
ATOM 3111 C CA . LEU A 1 385 ? 25.011 -10.181 -16.629 1.00 94.56 385 LEU A CA 1
ATOM 3112 C C . LEU A 1 385 ? 25.706 -11.549 -16.539 1.00 94.56 385 LEU A C 1
ATOM 3114 O O . LEU A 1 385 ? 26.717 -11.672 -15.841 1.00 94.56 385 LEU A O 1
ATOM 3118 N N . ARG A 1 386 ? 25.200 -12.567 -17.247 1.00 93.19 386 ARG A N 1
ATOM 3119 C CA . ARG A 1 386 ? 25.824 -13.901 -17.322 1.00 93.19 386 ARG A CA 1
ATOM 3120 C C . ARG A 1 386 ? 27.109 -13.889 -18.138 1.00 93.19 386 ARG A C 1
ATOM 3122 O O . ARG A 1 386 ? 28.094 -14.501 -17.722 1.00 93.19 386 ARG A O 1
ATOM 3129 N N . ASP A 1 387 ? 27.125 -13.181 -19.262 1.00 92.88 387 ASP A N 1
ATOM 3130 C CA . ASP A 1 387 ? 28.316 -13.043 -20.104 1.00 92.88 387 ASP A CA 1
ATOM 3131 C C . ASP A 1 387 ? 29.451 -12.342 -19.359 1.00 92.88 387 ASP A C 1
ATOM 3133 O O . ASP A 1 387 ? 30.617 -12.725 -19.466 1.00 92.88 387 ASP A O 1
ATOM 3137 N N . ARG A 1 388 ? 29.095 -11.370 -18.516 1.00 92.06 388 ARG A N 1
ATOM 3138 C CA . ARG A 1 388 ? 30.022 -10.645 -17.642 1.00 92.06 388 ARG A CA 1
ATOM 3139 C C . ARG A 1 388 ? 30.345 -11.366 -16.333 1.00 92.06 388 ARG A C 1
ATOM 3141 O O . ARG A 1 388 ? 31.118 -10.828 -15.547 1.00 92.06 388 ARG A O 1
ATOM 3148 N N . LYS A 1 389 ? 29.798 -12.567 -16.104 1.00 89.31 389 LYS A N 1
ATOM 3149 C CA . LYS A 1 389 ? 29.983 -13.369 -14.878 1.00 89.31 389 LYS A CA 1
ATOM 3150 C C . LYS A 1 389 ? 29.598 -12.625 -13.587 1.00 89.31 389 LYS A C 1
ATOM 3152 O O . LYS A 1 389 ? 30.136 -12.919 -12.525 1.00 89.31 389 LYS A O 1
ATOM 3157 N N . ILE A 1 390 ? 28.670 -11.669 -13.675 1.00 85.81 390 ILE A N 1
ATOM 3158 C CA . ILE A 1 390 ? 28.140 -10.931 -12.514 1.00 85.81 390 ILE A CA 1
ATOM 3159 C C . ILE A 1 390 ? 27.114 -11.790 -11.771 1.00 85.81 390 ILE A C 1
ATOM 3161 O O . ILE A 1 390 ? 27.023 -11.741 -10.548 1.00 85.81 390 ILE A O 1
ATOM 3165 N N . ILE A 1 391 ? 26.362 -12.603 -12.516 1.00 85.75 391 ILE A N 1
ATOM 3166 C CA . ILE A 1 391 ? 25.463 -13.624 -11.977 1.00 85.75 391 ILE A CA 1
ATOM 3167 C C . ILE A 1 391 ? 25.868 -14.998 -12.525 1.00 85.75 391 ILE A C 1
ATOM 3169 O O . ILE A 1 391 ? 26.423 -15.071 -13.630 1.00 85.75 391 ILE A O 1
ATOM 3173 N N . PRO A 1 392 ? 25.603 -16.095 -11.791 1.00 78.38 392 PRO A N 1
ATOM 3174 C CA . PRO A 1 392 ? 25.932 -17.432 -12.264 1.00 78.38 392 PRO A CA 1
ATOM 3175 C C . PRO A 1 392 ? 25.259 -17.726 -13.611 1.00 78.38 392 PRO A C 1
ATOM 3177 O O . PRO A 1 392 ? 24.103 -17.357 -13.860 1.00 78.38 392 PRO A O 1
ATOM 3180 N N . ARG A 1 393 ? 25.990 -18.419 -14.493 1.00 70.88 393 ARG A N 1
ATOM 3181 C CA . ARG A 1 393 ? 25.389 -19.032 -15.683 1.00 70.88 393 ARG A CA 1
ATOM 3182 C C . ARG A 1 393 ? 24.354 -20.042 -15.201 1.00 70.88 393 ARG A C 1
ATOM 3184 O O . ARG A 1 393 ? 24.597 -20.730 -14.215 1.00 70.88 393 ARG A O 1
ATOM 3191 N N . LYS A 1 394 ? 23.194 -20.075 -15.862 1.00 61.91 394 LYS A N 1
ATOM 3192 C CA . LYS A 1 394 ? 22.104 -20.999 -15.528 1.00 61.91 394 LYS A CA 1
ATOM 3193 C C . LYS A 1 394 ? 22.707 -22.408 -15.426 1.00 61.91 394 LYS A C 1
ATOM 3195 O O . LYS A 1 394 ? 23.240 -22.889 -16.424 1.00 61.91 394 LYS A O 1
ATOM 3200 N N . THR A 1 395 ? 22.681 -23.028 -14.248 1.00 42.34 395 THR A N 1
ATOM 3201 C CA . THR A 1 395 ? 22.769 -24.486 -14.189 1.00 42.34 395 THR A CA 1
ATOM 3202 C C . THR A 1 395 ? 21.536 -24.985 -14.927 1.00 42.34 395 THR A C 1
ATOM 3204 O O . THR A 1 395 ? 20.438 -24.460 -14.739 1.00 42.34 395 THR A O 1
ATOM 3207 N N . SER A 1 396 ? 21.747 -25.858 -15.900 1.00 36.94 396 SER A N 1
ATOM 3208 C CA . SER A 1 396 ? 20.670 -26.601 -16.536 1.00 36.94 396 SER A CA 1
ATOM 3209 C C . SER A 1 396 ? 19.986 -27.432 -15.449 1.00 36.94 396 SER A C 1
ATOM 3211 O O . SER A 1 396 ? 20.547 -28.450 -15.051 1.00 36.94 396 SER A O 1
ATOM 3213 N N . ASP A 1 397 ? 18.853 -26.942 -14.948 1.00 32.94 397 ASP A N 1
ATOM 3214 C CA . ASP A 1 397 ? 17.853 -27.751 -14.246 1.00 32.94 397 ASP A CA 1
ATOM 3215 C C . ASP A 1 397 ? 16.854 -28.274 -15.279 1.00 32.94 397 ASP A C 1
ATOM 3217 O O . ASP A 1 397 ? 16.392 -27.443 -16.110 1.00 32.94 397 ASP A O 1
#

Radius of gyration: 23.41 Å; Cα contacts (8 Å, |Δi|>4): 586; chains: 1; bounding box: 62×52×68 Å

Secondary structure (DSSP, 8-state):
--HHHHHHHHHHHHHHHTTTTPPTTTHHHHHHHHHHHHHHHHTT---SS----SHHHHHHHHHHH--STT-HHHHHHHTT--HHHHHHHTTT--S-HHHHHHHSSTT-HHHHHHHHHHHHHH--GGG---HHHHHHHEEEEE-TTS-EEEEEEGGGHHHHHHHHHHHHHHIIIIIT-TTTHHHHHHHHHHHHHHHHTT-S--HHHHHHHHHH-HHHHHT-SHHHHHHHHHHHHHTT----HHHHHHHHHHHTT-PPEE---GGG--EEEEB-TTSSBTTHHHHHHHHHHHHHHHHHHHHHHS-S---EEEE--SS-B-SS--HHHHHTTS-HHHHTT-SSSPEEE-TTS-EEEGGG-TT-HHHHHTTEEEE--EEEE-HHHHHHHHHTTSS------

Nearest PDB structures (foldseek):
  4zwg-assembly2_A  TM=6.617E-01  e=2.824E-08  Homo sapiens
  7lu5-assembly1_B  TM=6.651E-01  e=5.306E-08  Homo sapiens
  6pwy-assembly1_A  TM=6.065E-01  e=1.124E-08  Caenorhabditis elegans
  6pwy-assembly1_D  TM=6.098E-01  e=1.739E-08  Caenorhabditis elegans
  6pwy-assembly1_C  TM=5.625E-01  e=1.124E-08  Caenorhabditis elegans

Solvent-accessible surface area (backbone atoms only — not comparable to full-atom values): 21611 Å² total; per-residue (Å²): 127,58,72,65,60,48,50,55,50,47,50,53,51,24,65,75,43,34,67,69,23,53,45,41,73,36,71,36,33,33,55,25,43,35,54,48,45,55,54,28,49,78,66,75,64,54,83,78,77,97,62,74,45,43,32,41,51,45,20,29,44,37,35,65,42,13,73,47,93,93,21,57,25,38,53,33,52,75,74,72,45,62,39,69,60,38,31,23,38,36,55,48,68,41,93,49,47,41,56,15,22,46,60,50,32,73,76,18,57,57,63,58,46,52,39,41,50,47,20,64,77,70,68,45,76,58,32,82,54,60,58,68,61,47,62,73,31,52,42,74,45,70,35,89,86,69,44,62,29,64,30,32,32,55,94,35,49,65,52,51,44,49,40,33,50,24,52,48,48,39,46,54,65,55,65,56,19,81,80,53,39,54,52,35,54,44,50,15,53,49,47,35,53,28,52,77,68,68,72,44,87,46,69,70,55,51,55,49,24,39,51,77,38,48,74,65,40,70,50,65,31,54,68,42,56,54,50,52,47,48,53,39,58,78,69,54,74,58,77,52,58,49,60,46,48,46,47,50,24,62,78,69,69,52,78,62,45,76,54,91,44,84,64,40,52,70,41,81,36,42,46,42,93,84,45,42,63,49,66,46,69,63,40,51,51,52,35,51,54,52,52,50,53,51,51,50,49,36,73,77,71,49,89,76,60,50,46,77,47,80,47,65,70,91,66,85,46,49,58,45,77,32,67,54,48,51,54,74,79,34,57,80,72,46,54,71,71,46,51,44,67,54,32,31,26,43,100,84,66,51,75,43,47,46,53,72,38,89,88,31,66,56,29,71,47,18,40,38,33,58,44,64,38,44,33,38,25,42,71,64,30,51,52,53,34,34,77,68,64,77,40,81,67,80,74,90,124

Mean predicted aligned error: 5.58 Å

Sequence (397 aa):
MDAASVFHKSIRIAALLHDIGTFPFSHSIEGSYIRYGYKLEKKGKLPGKQLPNNHEHLGSYIVKNSDFDGGLTRILKKDGFDFAALSKYIKGDSPDMVANQILHSDLDADRMDYLIRDAHHTGIKYGHIDRDYILYHLATFKSANGKECLGIKENAVHAVEDFLIARFAWYSQVVRNSSSAKFDILAAHIAYFLLENKLIYQFHELLEMAGSDPERFFGFNDVYFMSLIQELYWSKRIRDPIVHEQMRMLIYRIAPHTVRLPESSHRILVVDSSGKVSKKEATIRKLEEKVEEIRHVFKKHGKGTEWIIADVPEKDVIFTKDIQTLLRKRSPDGLYSDRDPIKVVDKHGKPSLLVERESSLVGKLANYVNFIPNVYANSAAIELLRDRKIIPRKTSD

Foldseek 3Di:
DDPVVLVVVLLVVLQVLLQVQAFAVGPLQLVLLQVVLVVCVVVVNRPDDSDRLHSLVLSLLQLCQQCDVVGNVVVCVVVPHDSNQSSCLSNLNHPALASSQQPPALDHPVLLVCLVVVCVVVVPPLSDAPVVQQVVQKDWAAFPVRHIHIAGAPVCLVSSLSSLRSQLVCCVCPVVPLLVVQLSNLLNVLSNVCQVVVLDDRSVSLSVCSNPPVVVNVVRYNCNSLVSLVCCQVVVVDVQLQNNVSSVCNNVVPGFDWDDDPLQDKDKFFQDLQRDGPCPVVSVVVVVVVQVVLVVLCVVPNPNRKDKDKAWDPDWSFSFAAPSNLVVVDPPSCSSSDNYFHWYAYPVRDIDTLLVDPPRPSVVRRRITTTRMIMGIHPRSVVSCCVVVVDPDDDDD